Protein 5OJI (pdb70)

Sequence (520 aa):
MPSNCRRFEGKVAIVTAATKGIGLAIAERLLDEGASVVIGSRNQKNVDEAIEYLKNKGLTKVAGIAGHHIASTDDQKKLVDFTLQKFGKINILVNNHGINPAFGHILEEVSDQVWDKLFEVNVKAGFQMTKLVHPHIAKEGGGAIIFNASYSAYKSPPGIAAYGVTKTTLVGLTRALAMGLAKDNIRVNGIAPGVIKTKMSQVLWDGGEDAEKELTDIQEIALGRLGVPDDCAGTVAYLASDDSSYITGEEMIIIAGGVQARLMPSNCRRFEGKVAIVTAATKGIGLAIAERLLDDEGASVVIGSRNQKNVDEAIEYLKNKGLTKVAGIAGHHIASTDDQKKLVDFTLQKFGKINILVNNHGINNPAFGHILEVSDQVWDKLFEVNVKAGFQMTKLVHPHIAKEGGGAIIFNASYYSAYKSPPGIAAYGVTKTTLVGLTRALAMGLAKDNIRVNGIAPGVIKTKMSQVLWDGGEDAEKELTDIQEIALGRLGVPDDCAGTVAYLASDDSSYITGEMIIIAGGVQARL

GO terms:
  GO:0003824 catalytic activity (F, IDA)
  GO:0004090 carbonyl reductase (NADPH) activity (F, IDA)

Radius of gyration: 22.93 Å; Cα contacts (8 Å, |Δi|>4): 1180; chains: 2; bounding box: 50×60×68 Å

B-factor: mean 28.28, std 26.44, range [0.3, 202.11]

Organism: Caenorhabditis elegans (NCBI:txid6239)

Solvent-accessible surface area: 21473 Å² total; per-residue (Å²): 199,110,3,100,0,97,20,2,106,51,71,5,0,0,0,0,39,0,12,111,23,26,0,27,14,1,0,32,27,0,9,54,0,5,0,14,0,0,0,6,20,161,81,95,134,20,2,77,96,3,27,102,88,0,92,115,106,55,28,81,118,7,10,20,38,34,20,103,30,27,36,87,99,31,4,119,122,11,4,60,33,0,45,130,102,57,58,63,0,9,4,0,0,4,19,7,29,50,40,88,27,169,28,102,70,156,133,28,56,123,148,51,85,95,99,1,50,68,10,2,20,109,0,1,78,27,0,3,117,61,0,46,73,52,0,32,169,66,50,9,22,1,0,1,2,10,4,13,8,12,10,45,92,87,19,124,18,37,17,4,14,2,57,0,7,61,45,4,4,34,25,0,28,60,17,0,55,38,20,10,161,32,77,0,16,0,1,0,0,0,8,18,16,7,59,29,146,93,15,65,120,94,47,90,62,33,103,105,23,28,135,113,18,12,102,116,46,122,2,31,20,44,96,7,0,62,30,89,18,0,1,3,0,0,1,0,0,11,3,95,17,0,34,1,0,6,3,9,4,2,4,0,3,0,5,7,93,34,32,107,196,94,17,95,4,97,34,2,109,54,72,5,0,0,0,0,38,0,11,114,24,27,0,29,14,0,0,29,27,1,9,62,1,4,1,16,0,0,0,6,21,172,72,95,124,27,3,72,92,3,20,100,91,0,85,126,112,55,24,88,114,7,16,21,37,33,20,101,29,25,35,87,101,31,4,122,120,13,3,57,44,0,44,155,111,58,60,61,0,10,4,0,0,3,18,8,26,50,36,79,26,162,32,108,70,146,138,28,55,124,147,45,86,97,99,0,50,72,16,1,19,112,0,0,79,28,0,3,118,61,0,45,73,53,0,31,172,68,52,8,23,2,0,1,1,10,3,8,30,4,10,46,90,88,20,126,17,40,18,3,14,2,56,0,5,62,47,3,6,34,27,0,25,62,20,0,56,36,19,9,158,34,75,0,14,0,1,0,0,0,6,10,8,7,62,26,152,90,17,78,131,86,42,90,49,45,157,99,29,34,142,95,16,4,97,112,35,121,10,32,21,40,93,7,0,62,31,96,19,0,1,3,0,0,1,0,0,10,3,117,16,0,35,0,1,2,2,7,5,1,12,0,3,0,5,15,92,38,31,110

Foldseek 3Di:
DDDPAQQAAPAEEEQEPQLWFQNVLQQLVNLSNHYQYEYEEADVVSQVNSQVVSVVVVSNSYHYDYDQLLDLVVLLVSLVVSCVSRNFHAEYEAEDFDQPFFAAPVPQDPVNLVVRLSGLPVSLVSNCVVRLVRNLVVQEFEYEYEAAPLCQVQDHGRNSNNVSSVVVLVVQQVCQVVSVVSLYAGEYEHEYAEPTPRNCVQQPDPCVSQQVVQPVLDQPQRGHHYSNLCNVVVVCRGGCVQSVDHSYYHYRYNDRDRDD/DDPQAQQAALAEEEQEPQLFFQNVLQQLLNLSNHYQYEYEEADVVSQVVSQVVSVVVVSNSYYYDHDHLLDLVVLLVSLVVSCVSRNFHAEYEAEDAAQPFFAAPVPQDPVNLVVRLSGLPVSLVSNCVNRLVRNLVVQEFEYEYEAAPLLQVQDHGRNSNSVSSVVVLVVQQVCQVVCVVSLYAGEYEHEYAEDTPRNCVQQPDDPVSQQVSCVVLVQVQRGGHYSNLCNVVVVCRGGCVQSVDHSYYHYRYNDRDRDD

Secondary structure (DSSP, 8-state):
------TTTT-EEEETT-SSHHHHHHHHHHHHTT-EEEEEES-HHHHHHHHHHHHHTT--SEEEEE--TT-HHHHHHHHHHHHHHHS---EEEE--------S-GGG--HHHHHHHHIIIIIHHHHHHHHHHHHHHHTT-EEEEEE--GGGTSPPSS-HHHHHHHHHHHHHHHHHHHHHGGGTEEEEEEEE-SB-STTTHHHH-SSTTTSSTTTTTTT-TTSS-B-THHHHHHHHHHHSGGGTT--S-EEEESSS--S--/--------TT-EEEESS-SSHHHHHHHHHHHHTT-EEEEEES-HHHHHHHHHHHHHTT--SEEEEE--TT-HHHHHHHHHHHHHHHS---EEEE--------S-GGG--HHHHHHHHIIIIIHHHHHHHHHHHHHHHTT-EEEEEE--GGGTSPPSS-HHHHHHHHHHHHHHHHHHHHHGGGTEEEEEEEE-SB-SGGGHHHH-S-TTHHHHHHHHTT-TTSS-B-THHHHHHHHHHHSGGGTT--S-EEEESTT-----

Nearest PDB structures (foldseek):
  5ojg-assembly1_A  TM=1.002E+00  e=2.744E-52  Caenorhabditis elegans
  2zat-assembly1_A  TM=9.785E-01  e=3.176E-33  Sus scrofa
  2ae2-assembly1_A  TM=9.119E-01  e=7.985E-25  Datura stramonium
  2ztv-assembly1_D  TM=9.200E-01  e=1.262E-21  Pseudomonas fragi
  1w8d-assembly1_D  TM=9.286E-01  e=5.491E-20  Homo sapiens

Structure (mmCIF, N/CA/C/O backbone):
data_5OJI
#
_entry.id   5OJI
#
_cell.length_a   94.750
_cell.length_b   94.750
_cell.length_c   132.560
_cell.angle_alpha   90.00
_cell.angle_beta   90.00
_cell.angle_gamma   90.00
#
_symmetry.space_group_name_H-M   'P 42 21 2'
#
loop_
_entity.id
_entity.type
_entity.pdbx_description
1 polymer 'Dehydrogenase/reductase SDR family member 4'
2 non-polymer 'NADP NICOTINAMIDE-ADENINE-DINUCLEOTIDE PHOSPHATE'
3 non-polymer ISATIN
4 water water
#
loop_
_atom_site.group_PDB
_atom_site.id
_atom_site.type_symbol
_atom_site.label_atom_id
_atom_site.label_alt_id
_atom_site.label_comp_id
_atom_site.label_asym_id
_atom_site.label_entity_id
_atom_site.label_seq_id
_atom_site.pdbx_PDB_ins_code
_atom_site.Cartn_x
_atom_site.Cartn_y
_atom_site.Cartn_z
_atom_site.occupancy
_atom_site.B_iso_or_equiv
_atom_site.auth_seq_id
_atom_site.auth_comp_id
_atom_site.auth_asym_id
_atom_site.auth_atom_id
_atom_site.pdbx_PDB_model_num
ATOM 1 N N . MET A 1 1 ? -18.086 -15.141 -55.221 1.00 55.82 1 MET A N 1
ATOM 2 C CA . MET A 1 1 ? -18.466 -14.561 -53.905 1.00 51.19 1 MET A CA 1
ATOM 3 C C . MET A 1 1 ? -17.683 -13.260 -53.695 1.00 41.70 1 MET A C 1
ATOM 4 O O . MET A 1 1 ? -18.293 -12.195 -53.650 1.00 43.85 1 MET A O 1
ATOM 20 N N . PRO A 1 2 ? -16.351 -13.308 -53.618 1.00 38.85 2 PRO A N 1
ATOM 21 C CA . PRO A 1 2 ? -15.607 -12.056 -53.429 1.00 29.69 2 PRO A CA 1
ATOM 22 C C . PRO A 1 2 ? -15.838 -11.108 -54.597 1.00 34.88 2 PRO A C 1
ATOM 23 O O . PRO A 1 2 ? -15.873 -11.517 -55.760 1.00 36.60 2 PRO A O 1
ATOM 34 N N . SER A 1 3 ? -16.016 -9.829 -54.270 1.00 25.21 3 SER A N 1
ATOM 35 C CA . SER A 1 3 ? -16.299 -8.803 -55.259 1.00 26.30 3 SER A CA 1
ATOM 36 C C . SER A 1 3 ? -15.130 -7.859 -55.479 1.00 27.16 3 SER A C 1
ATOM 37 O O . SER A 1 3 ? -15.172 -7.052 -56.417 1.00 19.23 3 SER A O 1
ATOM 45 N N . ASN A 1 4 ? -14.106 -7.924 -54.626 1.00 22.22 4 ASN A N 1
ATOM 46 C CA . ASN A 1 4 ? -13.038 -6.930 -54.569 1.00 25.86 4 ASN A CA 1
ATOM 47 C C . ASN A 1 4 ? -13.579 -5.532 -54.303 1.00 20.82 4 ASN A C 1
ATOM 48 O O . ASN A 1 4 ? -12.813 -4.560 -54.294 1.00 19.03 4 ASN A O 1
ATOM 59 N N . CYS A 1 5 ? -14.886 -5.415 -54.056 1.00 21.84 5 CYS A N 1
ATOM 60 C CA . CYS A 1 5 ? -15.436 -4.133 -53.654 1.00 25.31 5 CYS A CA 1
ATOM 61 C C . CYS A 1 5 ? -14.818 -3.742 -52.320 1.00 15.49 5 CYS A C 1
ATOM 62 O O . CYS A 1 5 ? -14.707 -4.570 -51.412 1.00 25.46 5 CYS A O 1
ATOM 69 N N . ARG A 1 6 ? -14.382 -2.493 -52.216 1.00 18.09 6 ARG A N 1
ATOM 70 C CA . ARG A 1 6 ? -13.852 -1.953 -50.968 1.00 20.11 6 ARG A CA 1
ATOM 71 C C . ARG A 1 6 ? -14.503 -0.606 -50.735 1.00 15.77 6 ARG A C 1
ATOM 72 O O . ARG A 1 6 ? -13.844 0.431 -50.668 1.00 24.02 6 ARG A O 1
ATOM 93 N N . ARG A 1 7 ? -15.826 -0.623 -50.635 1.00 14.20 7 ARG A N 1
ATOM 94 C CA . ARG A 1 7 ? -16.565 0.620 -50.597 1.00 14.61 7 ARG A CA 1
ATOM 95 C C . ARG A 1 7 ? -16.709 1.178 -49.191 1.00 13.00 7 ARG A C 1
ATOM 96 O O . ARG A 1 7 ? -17.315 2.241 -49.027 1.00 20.07 7 ARG A O 1
ATOM 117 N N . PHE A 1 8 ? -16.175 0.499 -48.177 1.00 16.19 8 PHE A N 1
ATOM 118 C CA . PHE A 1 8 ? -16.466 0.872 -46.797 1.00 19.76 8 PHE A CA 1
ATOM 119 C C . PHE A 1 8 ? -15.214 1.104 -45.965 1.00 23.30 8 PHE A C 1
ATOM 120 O O . PHE A 1 8 ? -15.298 1.129 -44.732 1.00 18.41 8 PHE A O 1
ATOM 137 N N . GLU A 1 9 ? -14.065 1.299 -46.604 1.00 22.68 9 GLU A N 1
ATOM 138 C CA . GLU A 1 9 ? -12.870 1.642 -45.853 1.00 23.89 9 GLU A CA 1
ATOM 139 C C . GLU A 1 9 ? -13.101 2.938 -45.099 1.00 16.62 9 GLU A C 1
ATOM 140 O O . GLU A 1 9 ? -13.593 3.924 -45.658 1.00 22.32 9 GLU A O 1
ATOM 152 N N . GLY A 1 10 ? -12.769 2.927 -43.809 1.00 19.51 10 GLY A N 1
ATOM 153 C CA . GLY A 1 10 ? -12.978 4.097 -42.986 1.00 20.19 10 GLY A CA 1
ATOM 154 C C . GLY A 1 10 ? -14.405 4.318 -42.539 1.00 23.96 10 GLY A C 1
ATOM 155 O O . GLY A 1 10 ? -14.714 5.402 -42.028 1.00 25.84 10 GLY A O 1
ATOM 159 N N . LYS A 1 11 ? -15.286 3.339 -42.708 1.00 15.26 11 LYS A N 1
ATOM 160 C CA . LYS A 1 11 ? -16.670 3.467 -42.268 1.00 16.63 11 LYS A CA 1
ATOM 161 C C . LYS A 1 11 ? -16.933 2.542 -41.088 1.00 17.11 11 LYS A C 1
ATOM 162 O O . LYS A 1 11 ? -16.306 1.487 -40.951 1.00 17.84 11 LYS A O 1
ATOM 181 N N . VAL A 1 12 ? -17.889 2.945 -40.251 1.00 18.14 12 VAL A N 1
ATOM 182 C CA . VAL A 1 12 ? -18.302 2.177 -39.084 1.00 14.98 12 VAL A CA 1
ATOM 183 C C . VAL A 1 12 ? -19.785 1.867 -39.214 1.00 10.87 12 VAL A C 1
ATOM 184 O O . VAL A 1 12 ? -20.599 2.771 -39.426 1.00 16.76 12 VAL A O 1
ATOM 197 N N . ALA A 1 13 ? -20.135 0.600 -39.055 1.00 16.21 13 ALA A N 1
ATOM 198 C CA . ALA A 1 13 ? -21.521 0.171 -39.155 1.00 17.47 13 ALA A CA 1
ATOM 199 C C . ALA A 1 13 ? -21.942 -0.566 -37.894 1.00 12.84 13 ALA A C 1
ATOM 200 O O . ALA A 1 13 ? -21.186 -1.376 -37.351 1.00 15.31 13 ALA A O 1
ATOM 207 N N . ILE A 1 14 ? -23.163 -0.297 -37.447 1.00 13.31 14 ILE A N 1
ATOM 208 C CA . ILE A 1 14 ? -23.852 -1.140 -36.476 1.00 16.13 14 ILE A CA 1
ATOM 209 C C . ILE A 1 14 ? -24.815 -2.030 -37.240 1.00 13.82 14 ILE A C 1
ATOM 210 O O . ILE A 1 14 ? -25.608 -1.537 -38.051 1.00 11.69 14 ILE A O 1
ATOM 226 N N . VAL A 1 15 ? -24.767 -3.334 -36.972 1.00 9.86 15 VAL A N 1
ATOM 227 C CA . VAL A 1 15 ? -25.741 -4.277 -37.500 1.00 17.37 15 VAL A CA 1
ATOM 228 C C . VAL A 1 15 ? -26.398 -4.927 -36.298 1.00 13.74 15 VAL A C 1
ATOM 229 O O . VAL A 1 15 ? -25.742 -5.639 -35.526 1.00 12.00 15 VAL A O 1
ATOM 242 N N . THR A 1 16 ? -27.685 -4.674 -36.123 1.00 15.63 16 THR A N 1
ATOM 243 C CA . THR A 1 16 ? -28.392 -5.247 -34.995 1.00 14.47 16 THR A CA 1
ATOM 244 C C . THR A 1 16 ? -28.731 -6.700 -35.286 1.00 18.30 16 THR A C 1
ATOM 245 O O . THR A 1 16 ? -28.844 -7.114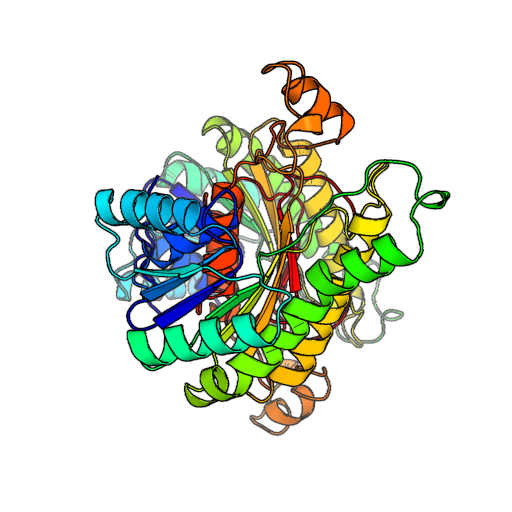 -36.443 1.00 16.96 16 THR A O 1
ATOM 256 N N . ALA A 1 17 ? -28.862 -7.478 -34.214 1.00 17.43 17 ALA A N 1
ATOM 257 C CA . ALA A 1 17 ? -29.310 -8.863 -34.287 1.00 20.32 17 ALA A CA 1
ATOM 258 C C . ALA A 1 17 ? -28.550 -9.647 -35.354 1.00 21.22 17 ALA A C 1
ATOM 259 O O . ALA A 1 17 ? -29.137 -10.324 -36.201 1.00 21.49 17 ALA A O 1
ATOM 266 N N . ALA A 1 18 ? -27.219 -9.600 -35.275 1.00 18.58 18 ALA A N 1
ATOM 267 C CA . ALA A 1 18 ? -26.359 -9.971 -36.392 1.00 21.95 18 ALA A CA 1
ATOM 268 C C . ALA A 1 18 ? -25.332 -11.025 -36.002 1.00 22.27 18 ALA A C 1
ATOM 269 O O . ALA A 1 18 ? -24.191 -11.003 -36.471 1.00 23.17 18 ALA A O 1
ATOM 276 N N . THR A 1 19 ? -25.706 -11.967 -35.140 1.00 24.16 19 THR A N 1
ATOM 277 C CA . THR A 1 19 ? -24.828 -13.082 -34.812 1.00 27.98 19 THR A CA 1
ATOM 278 C C . THR A 1 19 ? -25.185 -14.349 -35.572 1.00 27.37 19 THR A C 1
ATOM 279 O O . THR A 1 19 ? -24.447 -15.336 -35.486 1.00 26.79 19 THR A O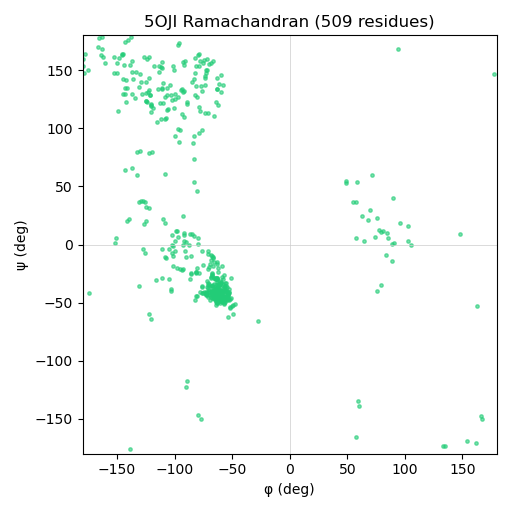 1
ATOM 290 N N . LYS A 1 20 ? -26.284 -14.327 -36.322 1.00 20.28 20 LYS A N 1
ATOM 291 C CA . LYS A 1 20 ? -26.731 -15.434 -37.147 1.00 21.87 20 LYS A CA 1
ATOM 292 C C . LYS A 1 20 ? -27.382 -14.875 -38.405 1.00 26.30 20 LYS A C 1
ATOM 293 O O . LYS A 1 20 ? -27.753 -13.701 -38.469 1.00 19.41 20 LYS A O 1
ATOM 312 N N . GLY A 1 21 ? -27.515 -15.738 -39.405 1.00 23.05 21 GLY A N 1
ATOM 313 C CA . GLY A 1 21 ? -28.423 -15.488 -40.511 1.00 26.18 21 GLY A CA 1
ATOM 314 C C . GLY A 1 21 ? -28.109 -14.227 -41.289 1.00 17.87 21 GLY A C 1
ATOM 315 O O . GLY A 1 21 ? -26.951 -13.907 -41.584 1.00 22.35 21 GLY A O 1
ATOM 319 N N . ILE A 1 22 ? -29.178 -13.507 -41.647 1.00 18.97 22 ILE A N 1
ATOM 320 C CA . ILE A 1 22 ? -29.055 -12.346 -42.524 1.00 14.95 22 ILE A CA 1
ATOM 321 C C . ILE A 1 22 ? -28.114 -11.312 -41.913 1.00 15.77 22 ILE A C 1
ATOM 322 O O . ILE A 1 22 ? -27.216 -10.794 -42.586 1.00 13.94 22 ILE A O 1
ATOM 338 N N . GLY A 1 23 ? -28.297 -11.000 -40.625 1.00 17.62 23 GLY A N 1
ATOM 339 C CA . GLY A 1 23 ? -27.479 -9.964 -40.008 1.00 13.97 23 GLY A CA 1
ATOM 340 C C . GLY A 1 23 ? -26.000 -10.298 -40.027 1.00 11.60 23 GLY A C 1
ATOM 341 O O . GLY A 1 23 ? -25.158 -9.438 -40.309 1.00 15.55 23 GLY A O 1
ATO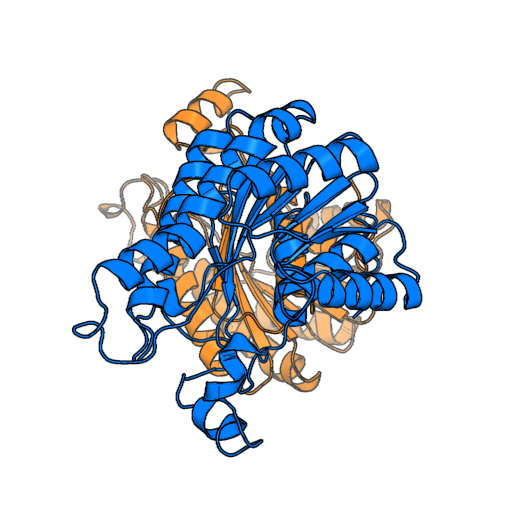M 345 N N . LEU A 1 24 ? -25.663 -11.558 -39.749 1.00 17.58 24 LEU A N 1
ATOM 346 C CA . LEU A 1 24 ? -24.264 -11.973 -39.779 1.00 13.70 24 LEU A CA 1
ATOM 347 C C . LEU A 1 24 ? -23.694 -11.909 -41.194 1.00 18.25 24 LEU A C 1
ATOM 348 O O . LEU A 1 24 ? -22.549 -11.487 -41.391 1.00 15.97 24 LEU A O 1
ATOM 364 N N . ALA A 1 25 ? -24.473 -12.319 -42.195 1.00 17.02 25 ALA A N 1
ATOM 365 C CA . ALA A 1 25 ? -24.012 -12.198 -43.576 1.00 17.84 25 ALA A CA 1
ATOM 366 C C . ALA A 1 25 ? -23.791 -10.738 -43.954 1.00 16.02 25 ALA A C 1
ATOM 367 O O . ALA A 1 25 ? -22.851 -10.411 -44.689 1.00 18.00 25 ALA A O 1
ATOM 374 N N . ILE A 1 26 ? -24.657 -9.843 -43.476 1.00 16.07 26 ILE A N 1
ATOM 375 C CA . ILE A 1 26 ? -24.468 -8.422 -43.760 1.00 10.58 26 ILE A CA 1
ATOM 376 C C . ILE A 1 26 ? -23.171 -7.928 -43.138 1.00 15.54 26 ILE A C 1
ATOM 377 O O . ILE A 1 26 ? -22.374 -7.240 -43.784 1.00 14.17 26 ILE A O 1
ATOM 393 N N . ALA A 1 27 ? -22.958 -8.243 -41.858 1.00 16.38 27 ALA A N 1
ATOM 394 C CA . ALA A 1 27 ? -21.752 -7.790 -41.178 1.00 16.89 27 ALA A CA 1
ATOM 395 C C . ALA A 1 27 ? -20.512 -8.299 -41.897 1.00 13.06 27 ALA A C 1
ATOM 396 O O . ALA A 1 27 ? -19.561 -7.549 -42.138 1.00 15.13 27 ALA A O 1
ATOM 403 N N . GLU A 1 28 ? -20.510 -9.584 -42.242 1.00 15.23 28 GLU A N 1
ATOM 404 C CA . GLU A 1 28 ? -19.371 -10.165 -42.941 1.00 18.32 28 GLU A CA 1
ATOM 405 C C . GLU A 1 28 ? -19.058 -9.408 -44.228 1.00 18.98 28 GLU A C 1
ATOM 406 O O . GLU A 1 28 ? -17.892 -9.093 -44.501 1.00 20.31 28 GLU A O 1
ATOM 418 N N . ARG A 1 29 ? -20.082 -9.082 -45.021 1.00 16.22 29 ARG A N 1
ATOM 419 C CA . ARG A 1 29 ? -19.832 -8.389 -46.284 1.00 13.99 29 ARG A CA 1
ATOM 420 C C . ARG A 1 29 ? -19.276 -6.994 -46.048 1.00 15.11 29 ARG A C 1
ATOM 421 O O . ARG A 1 29 ? -18.347 -6.559 -46.741 1.00 16.22 29 ARG A O 1
ATOM 442 N N . LEU A 1 30 ? -19.829 -6.267 -45.076 1.00 14.53 30 LEU A N 1
ATOM 443 C CA . LEU A 1 30 ? -19.283 -4.951 -44.769 1.00 12.29 30 LEU A CA 1
ATOM 444 C C . LEU A 1 30 ? -17.829 -5.058 -44.324 1.00 11.45 30 LEU A C 1
ATOM 445 O O . LEU A 1 30 ? -16.989 -4.238 -44.715 1.00 14.62 30 LEU A O 1
ATOM 461 N N . LEU A 1 31 ? -17.509 -6.066 -43.516 1.00 14.46 31 LEU A N 1
ATOM 462 C CA . LEU A 1 31 ? -16.125 -6.244 -43.080 1.00 20.34 31 LEU A CA 1
ATOM 463 C C . LEU A 1 31 ? -15.231 -6.579 -44.268 1.00 18.36 31 LEU A C 1
ATOM 464 O O . LEU A 1 31 ? -14.114 -6.058 -44.389 1.00 19.47 31 LEU A O 1
ATOM 480 N N . ASP A 1 32 ? -15.724 -7.426 -45.169 1.00 21.92 32 ASP A N 1
ATOM 481 C CA . ASP A 1 32 ? -14.981 -7.740 -46.383 1.00 20.19 32 ASP A CA 1
ATOM 482 C C . ASP A 1 32 ? -14.643 -6.493 -47.183 1.00 21.54 32 ASP A C 1
ATOM 483 O O . ASP A 1 32 ? -13.600 -6.449 -47.842 1.00 22.64 32 ASP A O 1
ATOM 492 N N . GLU A 1 33 ? -15.512 -5.484 -47.161 1.00 15.93 33 GLU A N 1
ATOM 493 C CA . GLU A 1 33 ? -15.310 -4.264 -47.923 1.00 18.04 33 GLU A CA 1
ATOM 494 C C . GLU A 1 33 ? -14.592 -3.184 -47.132 1.00 16.44 33 GLU A C 1
ATOM 495 O O . GLU A 1 33 ? -14.517 -2.040 -47.596 1.00 18.45 33 GLU A O 1
ATOM 507 N N . GLY A 1 34 ? -14.055 -3.520 -45.961 1.00 22.27 34 GLY A N 1
ATOM 508 C CA . GLY A 1 34 ? -13.192 -2.623 -45.229 1.00 20.70 34 GLY A CA 1
ATOM 509 C C . GLY A 1 34 ? -13.831 -1.925 -44.052 1.00 20.69 34 GLY A C 1
ATOM 510 O O . GLY A 1 34 ? -13.166 -1.098 -43.418 1.00 22.07 34 GLY A O 1
ATOM 514 N N . ALA A 1 35 ? -15.091 -2.219 -43.742 1.00 18.78 35 ALA A N 1
ATOM 515 C CA . ALA A 1 35 ? -15.767 -1.524 -42.657 1.00 18.35 35 ALA A CA 1
ATOM 516 C C . ALA A 1 35 ? -15.285 -2.026 -41.303 1.00 20.49 35 ALA A C 1
ATOM 517 O O . ALA A 1 35 ? -14.787 -3.146 -41.164 1.00 19.17 35 ALA A O 1
ATOM 524 N N . SER A 1 36 ? -15.447 -1.172 -40.295 1.00 19.46 36 SER A N 1
ATOM 525 C CA . SER A 1 36 ? -15.485 -1.612 -38.907 1.00 22.05 36 SER A CA 1
ATOM 526 C C . SER A 1 36 ? -16.945 -1.824 -38.526 1.00 12.95 36 SER A C 1
ATOM 527 O O . SER A 1 36 ? -17.792 -0.986 -38.844 1.00 19.20 36 SER A O 1
ATOM 535 N N . VAL A 1 37 ? -17.240 -2.945 -37.867 1.00 19.22 37 VAL A N 1
ATOM 536 C CA . VAL A 1 37 ? -18.613 -3.339 -37.593 1.00 19.07 37 VAL A CA 1
ATOM 537 C C . VAL A 1 37 ? -18.770 -3.702 -36.125 1.00 18.05 37 VAL A C 1
ATOM 538 O O . VAL A 1 37 ? -17.947 -4.426 -35.559 1.00 18.07 37 VAL A O 1
ATOM 551 N N . VAL A 1 38 ? -19.848 -3.216 -35.521 1.00 19.06 38 VAL A N 1
ATOM 552 C CA . VAL A 1 38 ? -20.332 -3.701 -34.238 1.00 14.91 38 VAL A CA 1
ATOM 553 C C . VAL A 1 38 ? -21.579 -4.516 -34.508 1.00 13.74 38 VAL A C 1
ATOM 554 O O . VAL A 1 38 ? -22.492 -4.040 -35.196 1.00 14.14 38 VAL A O 1
ATOM 567 N N . ILE A 1 39 ? -21.614 -5.735 -33.970 1.00 13.95 39 ILE A N 1
ATOM 568 C CA . ILE A 1 39 ? -22.788 -6.592 -34.022 1.00 14.20 39 ILE A CA 1
ATOM 569 C C . ILE A 1 39 ? -23.363 -6.741 -32.620 1.00 20.99 39 ILE A C 1
ATOM 570 O O . ILE A 1 39 ? -22.653 -6.644 -31.611 1.00 15.51 39 ILE A O 1
ATOM 586 N N . GLY A 1 40 ? -24.662 -6.992 -32.559 1.00 23.03 40 GLY A N 1
ATOM 587 C CA . GLY A 1 40 ? -25.322 -7.239 -31.290 1.00 18.97 40 GLY A CA 1
ATOM 588 C C . GLY A 1 40 ? -26.322 -8.364 -31.417 1.00 18.82 40 GLY A C 1
ATOM 589 O O . GLY A 1 40 ? -26.812 -8.668 -32.504 1.00 16.44 40 GLY A O 1
ATOM 593 N N . SER A 1 41 ? -26.585 -9.012 -30.287 1.00 16.56 41 SER A N 1
ATOM 594 C CA . SER A 1 41 ? -27.743 -9.882 -30.121 1.00 17.07 41 SER A CA 1
ATOM 595 C C . SER A 1 41 ? -27.903 -10.141 -28.624 1.00 15.21 41 SER A C 1
ATOM 596 O O . SER A 1 41 ? -27.098 -9.671 -27.812 1.00 16.64 41 SER A O 1
ATOM 604 N N . ARG A 1 42 ? -28.953 -10.889 -28.264 1.00 19.40 42 ARG A N 1
ATOM 605 C CA . ARG A 1 42 ? -29.312 -11.045 -26.854 1.00 24.64 42 ARG A CA 1
ATOM 606 C C . ARG A 1 42 ? -28.263 -11.840 -26.093 1.00 27.13 42 ARG A C 1
ATOM 607 O O . ARG A 1 42 ? -27.908 -11.484 -24.965 1.00 28.12 42 ARG A O 1
ATOM 628 N N . ASN A 1 43 ? -27.753 -12.913 -26.693 1.00 29.16 43 ASN A N 1
ATOM 629 C CA . ASN A 1 43 ? -26.976 -13.917 -25.975 1.00 26.93 43 ASN A CA 1
ATOM 630 C C . ASN A 1 43 ? -25.485 -13.758 -26.236 1.00 26.28 43 ASN A C 1
ATOM 631 O O . ASN A 1 43 ? -25.039 -13.788 -27.387 1.00 21.41 43 ASN A O 1
ATOM 642 N N . GLN A 1 44 ? -24.719 -13.619 -25.151 1.00 25.01 44 GLN A N 1
ATOM 643 C CA . GLN A 1 44 ? -23.277 -13.440 -25.267 1.00 27.13 44 GLN A CA 1
ATOM 644 C C . GLN A 1 44 ? -22.635 -14.618 -25.986 1.00 19.77 44 GLN A C 1
ATOM 645 O O . GLN A 1 44 ? -21.639 -14.447 -26.696 1.00 19.15 44 GLN A O 1
ATOM 659 N N . LYS A 1 45 ? -23.188 -15.822 -25.813 1.00 21.48 45 LYS A N 1
ATOM 660 C CA . LYS A 1 45 ? -22.623 -16.985 -26.488 1.00 28.35 45 LYS A CA 1
ATOM 661 C C . LYS A 1 45 ? -22.696 -16.818 -27.997 1.00 30.16 45 LYS A C 1
ATOM 662 O O . LYS A 1 45 ? -21.756 -17.170 -28.718 1.00 26.83 45 LYS A O 1
ATOM 681 N N . ASN A 1 46 ? -23.811 -16.281 -28.491 1.00 24.66 46 ASN A N 1
ATOM 682 C CA . ASN A 1 46 ? -23.941 -16.035 -29.920 1.00 23.67 46 ASN A CA 1
ATOM 683 C C . ASN A 1 46 ? -23.006 -14.928 -30.371 1.00 19.59 46 ASN A C 1
ATOM 684 O O . ASN A 1 46 ? -22.390 -15.025 -31.440 1.00 22.33 46 ASN A O 1
ATOM 695 N N . VAL A 1 47 ? -22.862 -13.877 -29.564 1.00 18.86 47 VAL A N 1
ATOM 696 C CA . VAL A 1 47 ? -21.890 -12.839 -29.887 1.00 15.36 47 VAL A CA 1
ATOM 697 C C . VAL A 1 47 ? -20.498 -13.447 -30.007 1.00 20.99 47 VAL A C 1
ATOM 698 O O . VAL A 1 47 ? -19.763 -13.176 -30.964 1.00 25.43 47 VAL A O 1
ATOM 711 N N . ASP A 1 48 ? -20.120 -14.290 -29.041 1.00 22.92 48 ASP A N 1
ATOM 712 C CA . ASP A 1 48 ? -18.785 -14.882 -29.049 1.00 24.42 48 ASP A CA 1
ATOM 713 C C . ASP A 1 48 ? -18.567 -15.740 -30.290 1.00 27.18 48 ASP A C 1
ATOM 714 O O . ASP A 1 48 ? -17.532 -15.639 -30.961 1.00 25.28 48 ASP A O 1
ATOM 723 N N . GLU A 1 49 ? -19.522 -16.620 -30.594 1.00 25.92 49 GLU A N 1
ATOM 724 C CA . GLU A 1 49 ? -19.371 -17.502 -31.744 1.00 24.45 49 GLU A CA 1
ATOM 725 C C . GLU A 1 49 ? -19.291 -16.708 -33.043 1.00 28.23 49 GLU A C 1
ATOM 726 O O . GLU A 1 49 ? -18.496 -17.032 -33.932 1.00 26.89 49 GLU A O 1
ATOM 738 N N . ALA A 1 50 ? -20.081 -15.642 -33.159 1.00 23.75 50 ALA A N 1
ATOM 739 C CA . ALA A 1 50 ? -20.046 -14.832 -34.372 1.00 24.85 50 ALA A CA 1
ATOM 740 C C . ALA A 1 50 ? -18.715 -14.108 -34.516 1.00 23.47 50 ALA A C 1
ATOM 741 O O . ALA A 1 50 ? -18.139 -14.065 -35.611 1.00 24.60 50 ALA A O 1
ATOM 748 N N . ILE A 1 51 ? -18.217 -13.520 -33.426 1.00 21.18 51 ILE A N 1
ATOM 749 C CA . ILE A 1 51 ? -16.940 -12.814 -33.482 1.00 19.03 51 ILE A CA 1
ATOM 750 C C . ILE A 1 51 ? -15.828 -13.776 -33.867 1.00 27.08 51 ILE A C 1
ATOM 751 O O . ILE A 1 51 ? -14.929 -13.435 -34.646 1.00 30.25 51 ILE A O 1
ATOM 767 N N . GLU A 1 52 ? -15.865 -14.989 -33.316 1.00 23.72 52 GLU A N 1
ATOM 768 C CA . GLU A 1 52 ? -14.852 -15.990 -33.633 1.00 36.44 52 GLU A CA 1
ATOM 769 C C . GLU A 1 52 ? -14.923 -16.375 -35.105 1.00 36.00 52 GLU A C 1
ATOM 770 O O . GLU A 1 52 ? -13.909 -16.383 -35.811 1.00 38.27 52 GLU A O 1
ATOM 782 N N . TYR A 1 53 ? -16.127 -16.696 -35.582 1.00 35.60 53 TYR A N 1
ATOM 783 C CA . TYR A 1 53 ? -16.319 -17.040 -36.986 1.00 37.20 53 TYR A CA 1
ATOM 784 C C . TYR A 1 53 ? -15.735 -15.968 -37.901 1.00 34.39 53 TYR A C 1
ATOM 785 O O . TYR A 1 53 ? -15.001 -16.272 -38.847 1.00 38.98 53 TYR A O 1
ATOM 803 N N . LEU A 1 54 ? -16.031 -14.698 -37.616 1.00 33.86 54 LEU A N 1
ATOM 804 C CA . LEU A 1 54 ? -15.533 -13.616 -38.457 1.00 26.25 54 LEU A CA 1
ATOM 805 C C . LEU A 1 54 ? -14.021 -13.486 -38.364 1.00 36.39 54 LEU A C 1
ATOM 806 O O . LEU A 1 54 ? -13.342 -13.307 -39.383 1.00 31.66 54 LEU A O 1
ATOM 822 N N . LYS A 1 55 ? -13.474 -13.547 -37.152 1.00 35.01 55 LYS A N 1
ATOM 823 C CA . LYS A 1 55 ? -12.036 -13.396 -36.999 1.00 41.65 55 LYS A CA 1
ATOM 824 C C . LYS A 1 55 ? -11.274 -14.570 -37.599 1.00 37.67 55 LYS A C 1
ATOM 825 O O . LYS A 1 55 ? -10.131 -14.391 -38.027 1.00 43.13 55 LYS A O 1
ATOM 844 N N . ASN A 1 56 ? -11.895 -15.749 -37.692 1.00 41.34 56 ASN A N 1
ATOM 845 C CA . ASN A 1 56 ? -11.239 -16.872 -38.354 1.00 42.08 56 ASN A CA 1
ATOM 846 C C . ASN A 1 56 ? -11.095 -16.642 -39.854 1.00 50.61 56 ASN A C 1
ATOM 847 O O . ASN A 1 56 ? -10.173 -17.185 -40.473 1.00 53.60 56 ASN A O 1
ATOM 858 N N . LYS A 1 57 ? -11.985 -15.856 -40.455 1.00 44.34 57 LYS A N 1
ATOM 859 C CA . LYS A 1 57 ? -11.877 -15.502 -41.863 1.00 35.62 57 LYS A CA 1
ATOM 860 C C . LYS A 1 57 ? -10.969 -14.305 -42.104 1.00 34.21 57 LYS A C 1
ATOM 861 O O . LYS A 1 57 ? -10.924 -13.797 -43.230 1.00 39.69 57 LYS A O 1
ATOM 880 N N . GLY A 1 58 ? -10.256 -13.839 -41.085 1.00 33.33 58 GLY A N 1
ATOM 881 C CA . GLY A 1 58 ? -9.433 -12.654 -41.225 1.00 32.31 58 GLY A CA 1
ATOM 882 C C . GLY A 1 58 ? -10.183 -11.346 -41.116 1.00 35.68 58 GLY A C 1
ATOM 883 O O . GLY A 1 58 ? -9.618 -10.292 -41.429 1.00 31.43 58 GLY A O 1
ATOM 887 N N . LEU A 1 59 ? -11.434 -11.375 -40.675 1.00 35.22 59 LEU A N 1
ATOM 888 C CA . LEU A 1 59 ? -12.245 -10.169 -40.537 1.00 29.98 59 LEU A CA 1
ATOM 889 C C . LEU A 1 59 ? -12.207 -9.783 -39.062 1.00 27.14 59 LEU A C 1
ATOM 890 O O . LEU A 1 59 ? -13.008 -10.253 -38.254 1.00 37.36 59 LEU A O 1
ATOM 906 N N . THR A 1 60 ? -11.260 -8.906 -38.716 1.00 29.13 60 THR A N 1
ATOM 907 C CA . THR A 1 60 ? -10.946 -8.603 -37.326 1.00 31.55 60 THR A CA 1
ATOM 908 C C . THR A 1 60 ? -11.422 -7.232 -36.863 1.00 26.29 60 THR A C 1
ATOM 909 O O . THR A 1 60 ? -11.393 -6.968 -35.658 1.00 28.54 60 THR A O 1
ATOM 920 N N . LYS A 1 61 ? -11.851 -6.357 -37.769 1.00 23.46 61 LYS A N 1
ATOM 921 C CA . LYS A 1 61 ? -12.316 -5.033 -37.374 1.00 21.48 61 LYS A CA 1
ATOM 922 C C . LYS A 1 61 ? -13.772 -5.107 -36.935 1.00 22.48 61 LYS A C 1
ATOM 923 O O . LYS A 1 61 ? -14.627 -4.373 -37.441 1.00 20.95 61 LYS A O 1
ATOM 942 N N . VAL A 1 62 ? -14.054 -5.997 -35.995 1.00 17.42 62 VAL A N 1
ATOM 943 C CA . VAL A 1 62 ? -15.410 -6.273 -35.551 1.00 20.00 62 VAL A CA 1
ATOM 944 C C . VAL A 1 62 ? -15.411 -6.366 -34.030 1.00 26.93 62 VAL A C 1
ATOM 945 O O . VAL A 1 62 ? -14.462 -6.872 -33.422 1.00 21.08 62 VAL A O 1
ATOM 958 N N . ALA A 1 63 ? -16.476 -5.865 -33.417 1.00 19.57 63 ALA A N 1
ATOM 959 C CA . ALA A 1 63 ? -16.679 -5.999 -31.984 1.00 19.07 63 ALA A CA 1
ATOM 960 C C . ALA A 1 63 ? -18.138 -6.350 -31.761 1.00 22.62 63 ALA A C 1
ATOM 961 O O . ALA A 1 63 ? -18.990 -6.115 -32.624 1.00 17.93 63 ALA A O 1
ATOM 968 N N . GLY A 1 64 ? -18.416 -6.938 -30.611 1.00 19.44 64 GLY A N 1
ATOM 969 C CA . GLY A 1 64 ? -19.750 -7.424 -30.319 1.00 19.34 64 GLY A CA 1
ATOM 970 C C . GLY A 1 64 ? -20.155 -7.078 -28.901 1.00 24.90 64 GLY A C 1
ATOM 971 O O . GLY A 1 64 ? -19.325 -7.016 -27.991 1.00 21.31 64 GLY A O 1
ATOM 975 N N . ILE A 1 65 ? -21.452 -6.858 -28.718 1.00 19.01 65 ILE A N 1
ATOM 976 C CA . ILE A 1 65 ? -22.006 -6.540 -27.405 1.00 20.42 65 ILE A CA 1
ATOM 977 C C . ILE A 1 65 ? -23.385 -7.174 -27.298 1.00 27.11 65 ILE A C 1
ATOM 978 O O . ILE A 1 65 ? -24.222 -7.022 -28.197 1.00 23.91 65 ILE A O 1
ATOM 994 N N . ALA A 1 66 ? -23.611 -7.905 -26.206 1.00 16.20 66 ALA A N 1
ATOM 995 C CA . ALA A 1 66 ? -24.885 -8.570 -25.982 1.00 16.94 66 ALA A CA 1
ATOM 996 C C . ALA A 1 66 ? -25.887 -7.615 -25.340 1.00 20.32 66 ALA A C 1
ATOM 997 O O . ALA A 1 66 ? -25.540 -6.832 -24.450 1.00 21.41 66 ALA A O 1
ATOM 1004 N N . GLY A 1 67 ? -27.131 -7.690 -25.794 1.00 14.84 67 GLY A N 1
ATOM 1005 C CA . GLY A 1 67 ? -28.180 -6.806 -25.298 1.00 15.91 67 GLY A CA 1
ATOM 1006 C C . GLY A 1 67 ? -29.493 -7.125 -25.989 1.00 17.00 67 GLY A C 1
ATOM 1007 O O . GLY A 1 67 ? -29.519 -7.727 -27.066 1.00 18.80 67 GLY A O 1
ATOM 1011 N N . HIS A 1 68 ? -30.594 -6.710 -25.343 1.00 15.54 68 HIS A N 1
ATOM 1012 C CA A HIS A 1 68 ? -31.927 -6.820 -25.922 0.43 16.97 68 HIS A CA 1
ATOM 1013 C CA B HIS A 1 68 ? -31.921 -6.826 -25.940 0.57 16.66 68 HIS A CA 1
ATOM 1014 C C . HIS A 1 68 ? -32.211 -5.540 -26.702 1.00 20.34 68 HIS A C 1
ATOM 1015 O O . HIS A 1 68 ? -32.141 -4.447 -26.137 1.00 12.47 68 HIS A O 1
ATOM 1042 N N . ILE A 1 69 ? -32.524 -5.672 -27.996 1.00 15.95 69 ILE A N 1
ATOM 1043 C CA . ILE A 1 69 ? -32.603 -4.493 -28.855 1.00 10.73 69 ILE A CA 1
ATOM 1044 C C . ILE A 1 69 ? -33.797 -3.604 -28.530 1.00 10.49 69 ILE A C 1
ATOM 1045 O O . ILE A 1 69 ? -33.806 -2.430 -28.911 1.00 16.10 69 ILE A O 1
ATOM 1061 N N . ALA A 1 70 ? -34.808 -4.129 -27.847 1.00 10.10 70 ALA A N 1
ATOM 1062 C CA . ALA A 1 70 ? -35.942 -3.328 -27.407 1.00 13.90 70 ALA A CA 1
ATOM 1063 C C . ALA A 1 70 ? -35.766 -2.746 -26.008 1.00 13.26 70 ALA A C 1
ATOM 1064 O O . ALA A 1 70 ? -36.696 -2.110 -25.504 1.00 16.14 70 ALA A O 1
ATOM 1071 N N . SER A 1 71 ? -34.615 -2.952 -25.370 1.00 13.15 71 SER A N 1
ATOM 1072 C CA . SER A 1 71 ? -34.319 -2.344 -24.081 1.00 12.70 71 SER A CA 1
ATOM 1073 C C . SER A 1 71 ? -33.666 -0.993 -24.328 1.00 12.19 71 SER A C 1
ATOM 1074 O O . SER A 1 71 ? -32.633 -0.914 -25.003 1.00 13.23 71 SER A O 1
ATOM 1082 N N . THR A 1 72 ? -34.267 0.072 -23.798 1.00 11.71 72 THR A N 1
ATOM 1083 C CA . THR A 1 72 ? -33.668 1.381 -23.985 1.00 15.60 72 THR A CA 1
ATOM 1084 C C . THR A 1 72 ? -32.296 1.444 -23.333 1.00 15.97 72 THR A C 1
ATOM 1085 O O . THR A 1 72 ? -31.401 2.119 -23.854 1.00 14.42 72 THR A O 1
ATOM 1096 N N . ASP A 1 73 ? -32.101 0.746 -22.202 1.00 12.24 73 ASP A N 1
ATOM 1097 C CA . ASP A 1 73 ? -30.769 0.683 -21.601 1.00 10.11 73 ASP A CA 1
ATOM 1098 C C . ASP A 1 73 ? -29.787 0.062 -22.580 1.00 15.56 73 ASP A C 1
ATOM 1099 O O . ASP A 1 73 ? -28.698 0.596 -22.813 1.00 12.85 73 ASP A O 1
ATOM 1108 N N . ASP A 1 74 ? -30.169 -1.076 -23.171 1.00 9.88 74 ASP A N 1
ATOM 1109 C CA . ASP A 1 74 ? -29.252 -1.813 -24.038 1.00 12.38 74 ASP A CA 1
ATOM 1110 C C . ASP A 1 74 ? -29.029 -1.091 -25.365 1.00 14.02 74 ASP A C 1
ATOM 1111 O O . ASP A 1 74 ? -27.955 -1.210 -25.958 1.00 15.15 74 ASP A O 1
ATOM 1120 N N . GLN A 1 75 ? -30.031 -0.356 -25.856 1.00 14.21 75 GLN A N 1
ATOM 1121 C CA . GLN A 1 75 ? -29.837 0.449 -27.059 1.00 15.73 75 GLN A CA 1
ATOM 1122 C C . GLN A 1 75 ? -28.748 1.488 -26.842 1.00 23.11 75 GLN A C 1
ATOM 1123 O O . GLN A 1 75 ? -27.867 1.677 -27.692 1.00 14.75 75 GLN A O 1
ATOM 1137 N N . LYS A 1 76 ? -28.800 2.185 -25.706 1.00 18.32 76 LYS A N 1
ATOM 1138 C CA . LYS A 1 76 ? -27.768 3.168 -25.414 1.00 13.45 76 LYS A CA 1
ATOM 1139 C C . LYS A 1 76 ? -26.410 2.505 -25.265 1.00 15.05 76 LYS A C 1
ATOM 1140 O O . LYS A 1 76 ? -25.401 3.059 -25.705 1.00 15.46 76 LYS A O 1
ATOM 1159 N N . LYS A 1 77 ? -26.362 1.305 -24.668 1.00 14.90 77 LYS A N 1
ATOM 1160 C CA . LYS A 1 77 ? -25.080 0.633 -24.478 1.00 17.69 77 LYS A CA 1
ATOM 1161 C C . LYS A 1 77 ? -24.482 0.211 -25.811 1.00 19.13 77 LYS A C 1
ATOM 1162 O O . LYS A 1 77 ? -23.258 0.242 -25.997 1.00 14.11 77 LYS A O 1
ATOM 1181 N N . LEU A 1 78 ? -25.336 -0.194 -26.744 1.00 13.06 78 LEU A N 1
ATOM 1182 C CA . LEU A 1 78 ? -24.882 -0.612 -28.063 1.00 11.27 78 LEU A CA 1
ATOM 1183 C C . LEU A 1 78 ? -24.278 0.565 -28.823 1.00 16.05 78 LEU A C 1
ATOM 1184 O O . LEU A 1 78 ? -23.179 0.469 -29.383 1.00 17.73 78 LEU A O 1
ATOM 1200 N N . VAL A 1 79 ? -24.961 1.708 -28.807 1.00 14.52 79 VAL A N 1
ATOM 1201 C CA . VAL A 1 79 ? -24.463 2.887 -29.505 1.00 14.67 79 VAL A CA 1
ATOM 1202 C C . VAL A 1 79 ? -23.194 3.412 -28.839 1.00 24.03 79 VAL A C 1
ATOM 1203 O O . VAL A 1 79 ? -22.209 3.728 -29.516 1.00 15.04 79 VAL A O 1
ATOM 1216 N N . ASP A 1 80 ? -23.196 3.523 -27.506 1.00 19.44 80 ASP A N 1
ATOM 1217 C CA . ASP A 1 80 ? -22.016 4.037 -26.813 1.00 19.86 80 ASP A CA 1
ATOM 1218 C C . ASP A 1 80 ? -20.824 3.107 -26.999 1.00 14.97 80 ASP A C 1
ATOM 1219 O O . ASP A 1 80 ? -19.685 3.562 -27.141 1.00 22.25 80 ASP A O 1
ATOM 1228 N N . PHE A 1 81 ? -21.071 1.797 -26.981 1.00 15.37 81 PHE A N 1
ATOM 1229 C CA . PHE A 1 81 ? -20.014 0.824 -27.223 1.00 20.43 81 PHE A CA 1
ATOM 1230 C C . PHE A 1 81 ? -19.394 1.019 -28.599 1.00 24.62 81 PHE A C 1
ATOM 1231 O O . PHE A 1 81 ? -18.174 0.897 -28.765 1.00 16.84 81 PHE A O 1
ATOM 1248 N N . THR A 1 82 ? -20.226 1.307 -29.601 1.00 17.29 82 THR A N 1
ATOM 1249 C CA . THR A 1 82 ? -19.714 1.530 -30.944 1.00 18.12 82 THR A CA 1
ATOM 1250 C C . THR A 1 82 ? -18.832 2.765 -30.975 1.00 12.61 82 THR A C 1
ATOM 1251 O O . THR A 1 82 ? -17.754 2.756 -31.578 1.00 20.45 82 THR A O 1
ATOM 1262 N N . LEU A 1 83 ? -19.275 3.840 -30.328 1.00 19.26 83 LEU A N 1
ATOM 1263 C CA . LEU A 1 83 ? -18.472 5.053 -30.288 1.00 18.05 83 LEU A CA 1
ATOM 1264 C C . LEU A 1 83 ? -17.171 4.826 -29.526 1.00 22.82 83 LEU A C 1
ATOM 1265 O O . LEU A 1 83 ? -16.119 5.336 -29.925 1.00 19.51 83 LEU A O 1
ATOM 1281 N N . GLN A 1 84 ? -17.216 4.051 -28.441 1.00 19.43 84 GLN A N 1
ATOM 1282 C CA . GLN A 1 84 ? -15.999 3.766 -27.694 1.00 26.54 84 GLN A CA 1
ATOM 1283 C C . GLN A 1 84 ? -15.019 2.961 -28.538 1.00 23.74 84 GLN A C 1
ATOM 1284 O O . GLN A 1 84 ? -13.818 3.253 -28.548 1.00 25.16 84 GLN A O 1
ATOM 1298 N N . LYS A 1 85 ? -15.513 1.951 -29.259 1.00 23.67 85 LYS A N 1
ATOM 1299 C CA . LYS A 1 85 ? -14.619 1.053 -29.990 1.00 26.95 85 LYS A CA 1
ATOM 1300 C C . LYS A 1 85 ? -14.017 1.723 -31.219 1.00 25.91 85 LYS A C 1
ATOM 1301 O O . LYS A 1 85 ? -12.821 1.565 -31.490 1.00 19.92 85 LYS A O 1
ATOM 1320 N N . PHE A 1 86 ? -14.826 2.475 -31.975 1.00 22.53 86 PHE A N 1
ATOM 1321 C CA . PHE A 1 86 ? -14.444 2.927 -33.306 1.00 18.21 86 PHE A CA 1
ATOM 1322 C C . PHE A 1 86 ? -14.594 4.426 -33.493 1.00 20.58 86 PHE A C 1
ATOM 1323 O O . PHE A 1 86 ? -14.237 4.940 -34.559 1.00 23.64 86 PHE A O 1
ATOM 1340 N N . GLY A 1 87 ? -15.112 5.141 -32.498 1.00 20.47 87 GLY A N 1
ATOM 1341 C CA . GLY A 1 87 ? -15.064 6.588 -32.491 1.00 15.10 87 GLY A CA 1
ATOM 1342 C C . GLY A 1 87 ? -16.146 7.290 -33.270 1.00 19.52 87 GLY A C 1
ATOM 1343 O O . GLY A 1 87 ? -16.257 8.515 -33.165 1.00 14.64 87 GLY A O 1
ATOM 1347 N N . LYS A 1 88 ? -16.951 6.574 -34.044 1.00 21.82 88 LYS A N 1
ATOM 1348 C CA . LYS A 1 88 ? -17.926 7.225 -34.908 1.00 15.60 88 LYS A CA 1
ATOM 1349 C C . LYS A 1 88 ? -18.905 6.170 -35.392 1.00 13.92 88 LYS A C 1
ATOM 1350 O O . LYS A 1 88 ? -18.700 4.968 -35.201 1.00 16.49 88 LYS A O 1
ATOM 1369 N N . ILE A 1 89 ? -19.975 6.643 -36.028 1.00 15.48 89 ILE A N 1
ATOM 1370 C CA . ILE A 1 89 ? -20.970 5.779 -36.650 1.00 16.67 89 ILE A CA 1
ATOM 1371 C C . ILE A 1 89 ? -21.316 6.372 -38.004 1.00 13.06 89 ILE A C 1
ATOM 1372 O O . ILE A 1 89 ? -21.632 7.563 -38.105 1.00 15.42 89 ILE A O 1
ATOM 1388 N N . ASN A 1 90 ? -21.267 5.541 -39.042 1.00 12.11 90 ASN A N 1
ATOM 1389 C CA . ASN A 1 90 ? -21.649 5.948 -40.387 1.00 10.90 90 ASN A CA 1
ATOM 1390 C C . ASN A 1 90 ? -22.925 5.283 -40.871 1.00 13.18 90 ASN A C 1
ATOM 1391 O O . ASN A 1 90 ? -23.647 5.871 -41.678 1.00 13.48 90 ASN A O 1
ATOM 1402 N N . ILE A 1 91 ? -23.202 4.077 -40.382 1.00 10.42 91 ILE A N 1
ATOM 1403 C CA . ILE A 1 91 ? -24.187 3.170 -40.952 1.00 14.21 91 ILE A CA 1
ATOM 1404 C C . ILE A 1 91 ? -24.883 2.450 -39.809 1.00 11.00 91 ILE A C 1
ATOM 1405 O O . ILE A 1 91 ? -24.227 1.954 -38.886 1.00 11.83 91 ILE A O 1
ATOM 1421 N N . LEU A 1 92 ? -26.211 2.359 -39.887 1.00 10.44 92 LEU A N 1
ATOM 1422 C CA . LEU A 1 92 ? -27.001 1.532 -38.989 1.00 12.09 92 LEU A CA 1
ATOM 1423 C C . LEU A 1 92 ? -27.838 0.605 -39.847 1.00 11.15 92 LEU A C 1
ATOM 1424 O O . LEU A 1 92 ? -28.578 1.075 -40.719 1.00 8.50 92 LEU A O 1
ATOM 1440 N N . VAL A 1 93 ? -27.702 -0.698 -39.617 1.00 11.37 93 VAL A N 1
ATOM 1441 C CA . VAL A 1 93 ? -28.556 -1.707 -40.229 1.00 13.42 93 VAL A CA 1
ATOM 1442 C C . VAL A 1 93 ? -29.469 -2.261 -39.148 1.00 11.31 93 VAL A C 1
ATOM 1443 O O . VAL A 1 93 ? -29.030 -3.004 -38.259 1.00 11.37 93 VAL A O 1
ATOM 1456 N N . ASN A 1 94 ? -30.746 -1.894 -39.225 1.00 10.70 94 ASN A N 1
ATOM 1457 C CA . ASN A 1 94 ? -31.781 -2.422 -38.343 1.00 10.34 94 ASN A CA 1
ATOM 1458 C C . ASN A 1 94 ? -32.254 -3.754 -38.910 1.00 15.93 94 ASN A C 1
ATOM 1459 O O . ASN A 1 94 ? -33.150 -3.824 -39.752 1.00 13.59 94 ASN A O 1
ATOM 1470 N N . ASN A 1 95 ? -31.642 -4.829 -38.433 1.00 12.04 95 ASN A N 1
ATOM 1471 C CA . ASN A 1 95 ? -31.930 -6.174 -38.892 1.00 12.02 95 ASN A CA 1
ATOM 1472 C C . ASN A 1 95 ? -32.800 -6.950 -37.920 1.00 13.89 95 ASN A C 1
ATOM 1473 O O . ASN A 1 95 ? -33.256 -8.050 -38.251 1.00 24.34 95 ASN A O 1
ATOM 1484 N N . HIS A 1 96 ? -33.060 -6.402 -36.740 1.00 11.28 96 HIS A N 1
ATOM 1485 C CA . HIS A 1 96 ? -33.798 -7.117 -35.710 1.00 10.32 96 HIS A CA 1
ATOM 1486 C C . HIS A 1 96 ? -35.271 -7.247 -36.077 1.00 16.97 96 HIS A C 1
ATOM 1487 O O . HIS A 1 96 ? -35.847 -6.396 -36.755 1.00 18.22 96 HIS A O 1
ATOM 1501 N N . GLY A 1 97 ? -35.879 -8.323 -35.594 1.00 20.56 97 GLY A N 1
ATOM 1502 C CA . GLY A 1 97 ? -37.307 -8.531 -35.714 1.00 23.63 97 GLY A CA 1
ATOM 1503 C C . GLY A 1 97 ? -37.695 -9.867 -35.133 1.00 26.33 97 GLY A C 1
ATOM 1504 O O . GLY A 1 97 ? -36.920 -10.826 -35.201 1.00 40.32 97 GLY A O 1
ATOM 1508 N N . ILE A 1 98 ? -38.884 -9.947 -34.551 1.00 23.36 98 ILE A N 1
ATOM 1509 C CA . ILE A 1 98 ? -39.342 -11.176 -33.925 1.00 23.06 98 ILE A CA 1
ATOM 1510 C C . ILE A 1 98 ? -40.592 -11.668 -34.633 1.00 19.71 98 ILE A C 1
ATOM 1511 O O . ILE A 1 98 ? -41.369 -10.899 -35.202 1.00 22.91 98 ILE A O 1
ATOM 1527 N N . ASN A 1 99 ? -40.789 -12.970 -34.560 1.00 22.29 99 ASN A N 1
ATOM 1528 C CA . ASN A 1 99 ? -41.873 -13.649 -35.237 1.00 29.70 99 ASN A CA 1
ATOM 1529 C C . ASN A 1 99 ? -42.364 -14.760 -34.318 1.00 32.65 99 ASN A C 1
ATOM 1530 O O . ASN A 1 99 ? -42.260 -15.947 -34.659 1.00 44.00 99 ASN A O 1
ATOM 1541 N N . PRO A 1 100 ? -42.900 -14.412 -33.154 1.00 34.46 100 PRO A N 1
ATOM 1542 C CA . PRO A 1 100 ? -43.184 -15.427 -32.134 1.00 48.75 100 PRO A CA 1
ATOM 1543 C C . PRO A 1 100 ? -44.550 -16.070 -32.302 1.00 47.71 100 PRO A C 1
ATOM 1544 O O . PRO A 1 100 ? -44.753 -17.232 -31.936 1.00 48.24 100 PRO A O 1
ATOM 1555 N N . ALA A 1 101 ? -45.496 -15.312 -32.844 1.00 39.97 101 ALA A N 1
ATOM 1556 C CA . ALA A 1 101 ? -46.856 -15.802 -32.994 1.00 44.70 101 ALA A CA 1
ATOM 1557 C C . ALA A 1 101 ? -46.982 -16.657 -34.248 1.00 39.12 101 ALA A C 1
ATOM 1558 O O . ALA A 1 101 ? -46.295 -16.439 -35.253 1.00 28.60 101 ALA A O 1
ATOM 1565 N N . PHE A 1 102 ? -47.863 -17.647 -34.179 1.00 23.99 102 PHE A N 1
ATOM 1566 C CA . PHE A 1 102 ? -48.282 -18.351 -35.382 1.00 31.22 102 PHE A CA 1
ATOM 1567 C C . PHE A 1 102 ? -49.715 -18.813 -35.196 1.00 33.31 102 PHE A C 1
ATOM 1568 O O . PHE A 1 102 ? -49.989 -19.680 -34.362 1.00 26.01 102 PHE A O 1
ATOM 1585 N N . GLY A 1 103 ? -50.605 -18.270 -36.006 1.00 18.55 103 GLY A N 1
ATOM 1586 C CA . GLY A 1 103 ? -52.016 -18.535 -35.853 1.00 20.58 103 GLY A CA 1
ATOM 1587 C C . GLY A 1 103 ? -52.802 -17.470 -36.587 1.00 20.72 103 GLY A C 1
ATOM 1588 O O . GLY A 1 103 ? -52.245 -16.660 -37.325 1.00 20.88 103 GLY A O 1
ATOM 1592 N N . HIS A 1 104 ? -54.109 -17.495 -36.367 1.00 13.20 104 HIS A N 1
ATOM 1593 C CA . HIS A 1 104 ? -54.973 -16.536 -37.032 1.00 13.05 104 HIS A CA 1
ATOM 1594 C C . HIS A 1 104 ? -54.815 -15.159 -36.406 1.00 16.07 104 HIS A C 1
ATOM 1595 O O . HIS A 1 104 ? -54.633 -15.025 -35.191 1.00 12.85 104 HIS A O 1
ATOM 1609 N N . ILE A 1 105 ? -54.881 -14.127 -37.253 1.00 11.31 105 ILE A N 1
ATOM 1610 C CA . ILE A 1 105 ? -54.702 -12.768 -36.766 1.00 12.42 105 ILE A CA 1
ATOM 1611 C C . ILE A 1 105 ? -55.722 -12.428 -35.687 1.00 14.64 105 ILE A C 1
ATOM 1612 O O . ILE A 1 105 ? -55.447 -11.601 -34.810 1.00 12.82 105 ILE A O 1
ATOM 1628 N N . LEU A 1 106 ? -56.917 -13.030 -35.731 1.00 12.23 106 LEU A N 1
ATOM 1629 C CA . LEU A 1 106 ? -57.895 -12.736 -34.688 1.00 17.68 106 LEU A CA 1
ATOM 1630 C C . LEU A 1 106 ? -57.478 -13.298 -33.335 1.00 15.68 106 LEU A C 1
ATOM 1631 O O . LEU A 1 106 ? -58.022 -12.870 -32.313 1.00 15.31 106 LEU A O 1
ATOM 1647 N N . GLU A 1 107 ? -56.531 -14.230 -33.309 1.00 16.48 107 GLU A N 1
ATOM 1648 C CA A GLU A 1 107 ? -56.049 -14.864 -32.090 0.48 20.75 107 GLU A CA 1
ATOM 1649 C CA B GLU A 1 107 ? -56.084 -14.824 -32.057 0.52 20.80 107 GLU A CA 1
ATOM 1650 C C . GLU A 1 107 ? -54.844 -14.149 -31.496 1.00 18.52 107 GLU A C 1
ATOM 1651 O O . GLU A 1 107 ? -54.329 -14.590 -30.467 1.00 18.76 107 GLU A O 1
ATOM 1674 N N . VAL A 1 108 ? -54.371 -13.079 -32.129 1.00 12.54 108 VAL A N 1
ATOM 1675 C CA . VAL A 1 108 ? -53.254 -12.302 -31.607 1.00 12.02 108 VAL A CA 1
ATOM 1676 C C . VAL A 1 108 ? -53.761 -11.407 -30.485 1.00 14.93 108 VAL A C 1
ATOM 1677 O O . VAL A 1 108 ? -54.545 -10.479 -30.716 1.00 13.68 108 VAL A O 1
ATOM 1690 N N . SER A 1 109 ? -53.284 -11.657 -29.273 1.00 13.34 109 SER A N 1
ATOM 1691 C CA . SER A 1 109 ? -53.681 -10.845 -28.136 1.00 10.53 109 SER A CA 1
ATOM 1692 C C . SER A 1 109 ? -53.140 -9.427 -28.298 1.00 7.19 109 SER A C 1
ATOM 1693 O O . SER A 1 109 ? -52.188 -9.183 -29.039 1.00 11.91 109 SER A O 1
ATOM 1701 N N . ASP A 1 110 ? -53.785 -8.483 -27.608 1.00 12.53 110 ASP A N 1
ATOM 1702 C CA . ASP A 1 110 ? -53.313 -7.103 -27.599 1.00 10.67 110 ASP A CA 1
ATOM 1703 C C . ASP A 1 110 ? -51.875 -7.012 -27.118 1.00 10.98 110 ASP A C 1
ATOM 1704 O O . ASP A 1 110 ? -51.102 -6.172 -27.601 1.00 10.56 110 ASP A O 1
ATOM 1713 N N . GLN A 1 111 ? -51.504 -7.855 -26.147 1.00 9.56 111 GLN A N 1
ATOM 1714 C CA . GLN A 1 111 ? -50.139 -7.857 -25.629 1.00 11.62 111 GLN A CA 1
ATOM 1715 C C . GLN A 1 111 ? -49.140 -8.253 -26.708 1.00 8.53 111 GLN A C 1
ATOM 1716 O O . GLN A 1 111 ? -48.103 -7.600 -26.889 1.00 10.67 111 GLN A O 1
ATOM 1730 N N . VAL A 1 112 ? -49.403 -9.365 -27.389 1.00 12.38 112 VAL A N 1
ATOM 1731 C CA . VAL A 1 112 ? -48.501 -9.824 -28.437 1.00 11.96 112 VAL A CA 1
ATOM 1732 C C . VAL A 1 112 ? -48.448 -8.796 -29.559 1.00 10.84 112 VAL A C 1
ATOM 1733 O O . VAL A 1 112 ? -47.378 -8.479 -30.088 1.00 12.97 112 VAL A O 1
ATOM 1746 N N . TRP A 1 113 ? -49.603 -8.230 -29.913 1.00 10.66 113 TRP A N 1
ATOM 1747 C CA . TRP A 1 113 ? -49.646 -7.152 -30.899 1.00 9.47 113 TRP A CA 1
ATOM 1748 C C . TRP A 1 113 ? -48.673 -6.036 -30.537 1.00 11.99 113 TRP A C 1
ATOM 1749 O O . TRP A 1 113 ? -47.807 -5.657 -31.340 1.00 8.57 113 TRP A O 1
ATOM 1770 N N . ASP A 1 114 ? -48.784 -5.513 -29.314 1.00 14.25 114 ASP A N 1
ATOM 1771 C CA . ASP A 1 114 ? -47.914 -4.419 -28.908 1.00 7.15 114 ASP A CA 1
ATOM 1772 C C . ASP A 1 114 ? -46.456 -4.846 -28.916 1.00 10.64 114 ASP A C 1
ATOM 1773 O O . ASP A 1 114 ? -45.578 -4.069 -29.302 1.00 13.28 114 ASP A O 1
ATOM 1782 N N . LYS A 1 115 ? -46.181 -6.074 -28.493 1.00 10.95 115 LYS A N 1
ATOM 1783 C CA . LYS A 1 115 ? -44.804 -6.546 -28.459 1.00 14.10 115 LYS A CA 1
ATOM 1784 C C . LYS A 1 115 ? -44.220 -6.618 -29.863 1.00 14.17 115 LYS A C 1
ATOM 1785 O O . LYS A 1 115 ? -43.047 -6.284 -30.085 1.00 9.96 115 LYS A O 1
ATOM 1804 N N . LEU A 1 116 ? -45.015 -7.079 -30.819 1.00 14.41 116 LEU A N 1
ATOM 1805 C CA . LEU A 1 116 ? -44.541 -7.149 -32.195 1.00 17.00 116 LEU A CA 1
ATOM 1806 C C . LEU A 1 116 ? -44.135 -5.769 -32.698 1.00 10.32 116 LEU A C 1
ATOM 1807 O O . LEU A 1 116 ? -43.055 -5.605 -33.275 1.00 14.00 116 LEU A O 1
ATOM 1823 N N . PHE A 1 117 ? -44.955 -4.745 -32.429 1.00 10.89 117 PHE A N 1
ATOM 1824 C CA . PHE A 1 117 ? -44.596 -3.399 -32.866 1.00 10.00 117 PHE A CA 1
ATOM 1825 C C . PHE A 1 117 ? -43.425 -2.847 -32.064 1.00 15.15 117 PHE A C 1
ATOM 1826 O O . PHE A 1 117 ? -42.570 -2.134 -32.610 1.00 12.42 117 PHE A O 1
ATOM 1843 N N . GLU A 1 118 ? -43.350 -3.190 -30.777 1.00 15.03 118 GLU A N 1
ATOM 1844 C CA . GLU A 1 118 ? -42.263 -2.690 -29.944 1.00 8.63 118 GLU A CA 1
ATOM 1845 C C . GLU A 1 118 ? -40.918 -3.155 -30.472 1.00 7.55 118 GLU A C 1
ATOM 1846 O O . GLU A 1 118 ? -39.981 -2.357 -30.613 1.00 13.37 118 GLU A O 1
ATOM 1858 N N . VAL A 1 119 ? -40.804 -4.436 -30.792 1.00 11.47 119 VAL A N 1
ATOM 1859 C CA . VAL A 1 119 ? -39.514 -4.949 -31.247 1.00 10.34 119 VAL A CA 1
ATOM 1860 C C . VAL A 1 119 ? -39.295 -4.644 -32.727 1.00 11.88 119 VAL A C 1
ATOM 1861 O O . VAL A 1 119 ? -38.202 -4.230 -33.133 1.00 14.18 119 VAL A O 1
ATOM 1874 N N . ASN A 1 120 ? -40.314 -4.860 -33.563 1.00 10.97 120 ASN A N 1
ATOM 1875 C CA . ASN A 1 120 ? -40.113 -4.823 -35.012 1.00 8.29 120 ASN A CA 1
ATOM 1876 C C . ASN A 1 120 ? -40.116 -3.413 -35.580 1.00 9.10 120 ASN A C 1
ATOM 1877 O O . ASN A 1 120 ? -39.549 -3.187 -36.657 1.00 11.79 120 ASN A O 1
ATOM 1888 N N . VAL A 1 121 ? -40.742 -2.464 -34.896 1.00 10.65 121 VAL A N 1
ATOM 1889 C CA . VAL A 1 121 ? -40.850 -1.112 -35.422 1.00 11.47 121 VAL A CA 1
ATOM 1890 C C . VAL A 1 121 ? -40.205 -0.128 -34.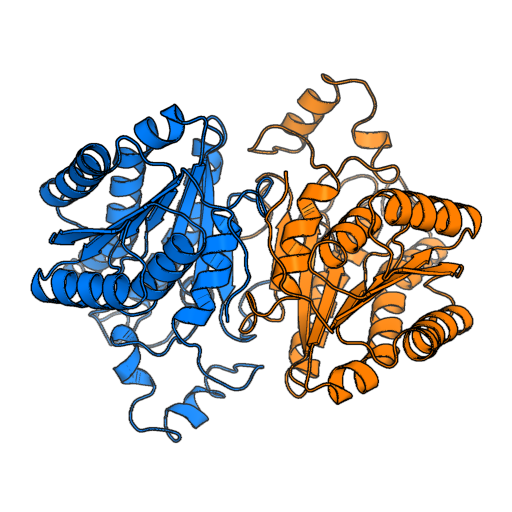457 1.00 12.29 121 VAL A C 1
ATOM 1891 O O . VAL A 1 121 ? -39.203 0.517 -34.791 1.00 9.37 121 VAL A O 1
ATOM 1904 N N . LYS A 1 122 ? -40.764 -0.013 -33.249 1.00 13.21 122 LYS A N 1
ATOM 1905 C CA . LYS A 1 122 ? -40.306 1.014 -32.316 1.00 10.05 122 LYS A CA 1
ATOM 1906 C C . LYS A 1 122 ? -38.799 0.942 -32.077 1.00 6.59 122 LYS A C 1
ATOM 1907 O O . LYS A 1 122 ? -38.116 1.970 -32.071 1.00 9.51 122 LYS A O 1
ATOM 1926 N N . ALA A 1 123 ? -38.259 -0.254 -31.858 1.00 10.30 123 ALA A N 1
ATOM 1927 C CA . ALA A 1 123 ? -36.832 -0.349 -31.570 1.00 9.85 123 ALA A CA 1
ATOM 1928 C C . ALA A 1 123 ? -35.977 0.198 -32.713 1.00 13.47 123 ALA A C 1
ATOM 1929 O O . ALA A 1 123 ? -34.901 0.770 -32.473 1.00 10.63 123 ALA A O 1
ATOM 1936 N N . GLY A 1 124 ? -36.429 0.054 -33.963 1.00 10.86 124 GLY A N 1
ATOM 1937 C CA . GLY A 1 124 ? -35.669 0.626 -35.066 1.00 9.99 124 GLY A CA 1
ATOM 1938 C C . GLY A 1 124 ? -35.762 2.137 -35.102 1.00 8.83 124 GLY A C 1
ATOM 1939 O O . GLY A 1 124 ? -34.792 2.828 -35.429 1.00 11.68 124 GLY A O 1
ATOM 1943 N N . PHE A 1 125 ? -36.932 2.675 -34.769 1.00 9.70 125 PHE A N 1
ATOM 1944 C CA . PHE A 1 125 ? -37.062 4.114 -34.614 1.00 11.41 125 PHE A CA 1
ATOM 1945 C C . PHE A 1 125 ? -36.160 4.621 -33.485 1.00 11.26 125 PHE A C 1
ATOM 1946 O O . PHE A 1 125 ? -35.447 5.627 -33.637 1.00 11.84 125 PHE A O 1
ATOM 1963 N N . GLN A 1 126 ? -36.166 3.923 -32.351 1.00 8.00 126 GLN A N 1
ATOM 1964 C CA . GLN A 1 126 ? -35.321 4.313 -31.222 1.00 9.51 126 GLN A CA 1
ATOM 1965 C C . GLN A 1 126 ? -33.851 4.255 -31.598 1.00 11.96 126 GLN A C 1
ATOM 1966 O O . GLN A 1 126 ? -33.082 5.157 -31.260 1.00 9.34 126 GLN A O 1
ATOM 1980 N N . MET A 1 127 ? -33.429 3.187 -32.275 1.00 11.92 127 MET A N 1
ATOM 1981 C CA . MET A 1 127 ? -32.024 3.109 -32.669 1.00 11.18 127 MET A CA 1
ATOM 1982 C C . MET A 1 127 ? -31.661 4.228 -33.642 1.00 9.50 127 MET A C 1
ATOM 1983 O O . MET A 1 127 ? -30.555 4.781 -33.576 1.00 13.69 127 MET A O 1
ATOM 1997 N N . THR A 1 128 ? -32.591 4.590 -34.539 1.00 11.05 128 THR A N 1
ATOM 1998 C CA . THR A 1 128 ? -32.351 5.682 -35.478 1.00 12.78 128 THR A CA 1
ATOM 1999 C C . THR A 1 128 ? -32.161 6.994 -34.734 1.00 13.48 128 THR A C 1
ATOM 2000 O O . THR A 1 128 ? -31.247 7.770 -35.036 1.00 12.76 128 THR A O 1
ATOM 2011 N N . LYS A 1 129 ? -33.024 7.263 -33.751 1.00 8.85 129 LYS A N 1
ATOM 2012 C CA . LYS A 1 129 ? -32.873 8.489 -32.977 1.00 12.83 129 LYS A CA 1
ATOM 2013 C C . LYS A 1 129 ? -31.539 8.525 -32.252 1.00 8.73 129 LYS A C 1
ATOM 2014 O O . LYS A 1 129 ? -30.927 9.594 -32.136 1.00 14.06 129 LYS A O 1
ATOM 2033 N N . LEU A 1 130 ? -31.054 7.371 -31.788 1.00 15.74 130 LEU A N 1
ATOM 2034 C CA . LEU A 1 130 ? -29.784 7.346 -31.068 1.00 11.37 130 LEU A CA 1
ATOM 2035 C C . LEU A 1 130 ? -28.595 7.555 -31.999 1.00 20.00 130 LEU A C 1
ATOM 2036 O O . LEU A 1 130 ? -27.665 8.294 -31.656 1.00 13.83 130 LEU A O 1
ATOM 2052 N N . VAL A 1 131 ? -28.585 6.913 -33.172 1.00 13.24 131 VAL A N 1
ATOM 2053 C CA . VAL A 1 131 ? -27.409 7.043 -34.029 1.00 11.05 131 VAL A CA 1
ATOM 2054 C C . VAL A 1 131 ? -27.421 8.342 -34.815 1.00 12.25 131 VAL A C 1
ATOM 2055 O O . VAL A 1 131 ? -26.364 8.786 -35.274 1.00 14.05 131 VAL A O 1
ATOM 2068 N N . HIS A 1 132 ? -28.581 8.971 -34.974 1.00 13.44 132 HIS A N 1
ATOM 2069 C CA . HIS A 1 132 ? -28.725 10.069 -35.913 1.00 12.87 132 HIS A CA 1
ATOM 2070 C C . HIS A 1 132 ? -27.667 11.157 -35.730 1.00 19.70 132 HIS A C 1
ATOM 2071 O O . HIS A 1 132 ? -26.988 11.517 -36.708 1.00 15.48 132 HIS A O 1
ATOM 2085 N N . PRO A 1 133 ? -27.506 11.734 -34.531 1.00 19.01 133 PRO A N 1
ATOM 2086 C CA . PRO A 1 133 ? -26.510 12.812 -34.394 1.00 14.62 133 PRO A CA 1
ATOM 2087 C C . PRO A 1 133 ? -25.112 12.356 -34.737 1.00 16.06 133 PRO A C 1
ATOM 2088 O O . PRO A 1 133 ? -24.314 13.143 -35.268 1.00 19.74 133 PRO A O 1
ATOM 2099 N N . HIS A 1 134 ? -24.796 11.091 -34.473 1.00 14.87 134 HIS A N 1
ATOM 2100 C CA . HIS A 1 134 ? -23.458 10.606 -34.764 1.00 12.27 134 HIS A CA 1
ATOM 2101 C C . HIS A 1 134 ? -23.243 10.450 -36.261 1.00 17.74 134 HIS A C 1
ATOM 2102 O O . HIS A 1 134 ? -22.174 10.802 -36.777 1.00 17.41 134 HIS A O 1
ATOM 2116 N N . ILE A 1 135 ? -24.244 9.937 -36.979 1.00 15.96 135 ILE A N 1
ATOM 2117 C CA . ILE A 1 135 ? -24.094 9.813 -38.424 1.00 19.93 135 ILE A CA 1
ATOM 2118 C C . ILE A 1 135 ? -24.074 11.194 -39.054 1.00 15.90 135 ILE A C 1
ATOM 2119 O O . ILE A 1 135 ? -23.270 11.475 -39.952 1.00 18.27 135 ILE A O 1
ATOM 2135 N N . ALA A 1 136 ? -24.959 12.076 -38.597 1.00 15.50 136 ALA A N 1
ATOM 2136 C CA . ALA A 1 136 ? -24.998 13.424 -39.136 1.00 14.34 136 ALA A CA 1
ATOM 2137 C C . ALA A 1 136 ? -23.660 14.128 -38.972 1.00 20.67 136 ALA A C 1
ATOM 2138 O O . ALA A 1 136 ? -23.269 14.924 -39.833 1.00 18.64 136 ALA A O 1
ATOM 2145 N N . LYS A 1 137 ? -22.946 13.838 -37.883 1.00 17.72 137 LYS A N 1
ATOM 2146 C CA . LYS A 1 137 ? -21.656 14.467 -37.626 1.00 21.26 137 LYS A CA 1
ATOM 2147 C C . LYS A 1 137 ? -20.620 14.081 -38.674 1.00 22.63 137 LYS A C 1
ATOM 2148 O O . LYS A 1 137 ? -19.712 14.868 -38.967 1.00 21.11 137 LYS A O 1
ATOM 2167 N N . GLU A 1 138 ? -20.732 12.889 -39.247 1.00 18.76 138 GLU A N 1
ATOM 2168 C CA . GLU A 1 138 ? -19.809 12.461 -40.291 1.00 23.85 138 GLU A CA 1
ATOM 2169 C C . GLU A 1 138 ? -20.149 13.041 -41.659 1.00 15.54 138 GLU A C 1
ATOM 2170 O O . GLU A 1 138 ? -19.501 12.676 -42.645 1.00 23.63 138 GLU A O 1
ATOM 2182 N N . GLY A 1 139 ? -21.134 13.933 -41.745 1.00 16.13 139 GLY A N 1
ATOM 2183 C CA . GLY A 1 139 ? -21.560 14.475 -43.015 1.00 18.30 139 GLY A CA 1
ATOM 2184 C C . GLY A 1 139 ? -22.631 13.663 -43.702 1.00 19.39 139 GLY A C 1
ATOM 2185 O O . GLY A 1 139 ? -23.055 14.026 -44.807 1.00 17.84 139 GLY A O 1
ATOM 2189 N N . GLY A 1 140 ? -23.068 12.576 -43.092 1.00 20.14 140 GLY A N 1
ATOM 2190 C CA . GLY A 1 140 ? -24.135 11.770 -43.619 1.00 18.10 140 GLY A CA 1
ATOM 2191 C C . GLY A 1 140 ? -23.775 10.318 -43.529 1.00 13.74 140 GLY A C 1
ATOM 2192 O O . GLY A 1 140 ? -22.757 9.938 -42.947 1.00 17.84 140 GLY A O 1
ATOM 2196 N N . GLY A 1 141 ? -24.636 9.498 -44.118 1.00 17.82 141 GLY A N 1
ATOM 2197 C CA . GLY A 1 141 ? -24.441 8.060 -44.057 1.00 11.89 141 GLY A CA 1
ATOM 2198 C C . GLY A 1 141 ? -25.685 7.334 -44.507 1.00 14.11 141 GLY A C 1
ATOM 2199 O O . GLY A 1 141 ? -26.444 7.834 -45.344 1.00 12.49 141 GLY A O 1
ATOM 2203 N N . ALA A 1 142 ? -25.887 6.148 -43.943 1.00 12.10 142 ALA A N 1
ATOM 2204 C CA . ALA A 1 142 ? -26.965 5.281 -44.386 1.00 14.52 142 ALA A CA 1
ATOM 2205 C C . ALA A 1 142 ? -27.610 4.556 -43.217 1.00 13.18 142 ALA A C 1
ATOM 2206 O O . ALA A 1 142 ? -26.927 4.092 -42.302 1.00 12.03 142 ALA A O 1
ATOM 2213 N N . ILE A 1 143 ? -28.929 4.415 -43.276 1.00 11.69 143 ILE A N 1
ATOM 2214 C CA . ILE A 1 143 ? -29.664 3.549 -42.366 1.00 13.98 143 ILE A CA 1
ATOM 2215 C C . ILE A 1 143 ? -30.472 2.586 -43.223 1.00 14.48 143 ILE A C 1
ATOM 2216 O O . ILE A 1 143 ? -31.124 3.009 -44.186 1.00 11.02 143 ILE A O 1
ATOM 2232 N N . ILE A 1 144 ? -30.384 1.291 -42.921 1.00 10.66 144 ILE A N 1
ATOM 2233 C CA . ILE A 1 144 ? -31.087 0.271 -43.690 1.00 13.97 144 ILE A CA 1
ATOM 2234 C C . ILE A 1 144 ? -32.004 -0.516 -42.757 1.00 10.37 144 ILE A C 1
ATOM 2235 O O . ILE A 1 144 ? -31.590 -0.936 -41.666 1.00 10.05 144 ILE A O 1
ATOM 2251 N N . PHE A 1 145 ? -33.252 -0.710 -43.185 1.00 8.73 145 PHE A N 1
ATOM 2252 C CA . PHE A 1 145 ? -34.215 -1.521 -42.460 1.00 9.57 145 PHE A CA 1
ATOM 2253 C C . PHE A 1 145 ? -34.415 -2.841 -43.184 1.00 13.02 145 PHE A C 1
ATOM 2254 O O . PHE A 1 145 ? -34.602 -2.866 -44.411 1.00 12.06 145 PHE A O 1
ATOM 2271 N N . ASN A 1 146 ? -34.416 -3.928 -42.421 1.00 9.17 146 ASN A N 1
ATOM 2272 C CA . ASN A 1 146 ? -34.741 -5.244 -42.954 1.00 10.72 146 ASN A CA 1
ATOM 2273 C C . ASN A 1 146 ? -36.219 -5.474 -42.681 1.00 16.33 146 ASN A C 1
ATOM 2274 O O . ASN A 1 146 ? -36.618 -5.804 -41.562 1.00 19.31 146 ASN A O 1
ATOM 2285 N N . ALA A 1 147 ? -37.042 -5.239 -43.692 1.00 12.65 147 ALA A N 1
ATOM 2286 C CA . ALA A 1 147 ? -38.468 -5.474 -43.572 1.00 9.30 147 ALA A CA 1
ATOM 2287 C C . ALA A 1 147 ? -38.742 -6.906 -43.995 1.00 16.71 147 ALA A C 1
ATOM 2288 O O . ALA A 1 147 ? -38.153 -7.836 -43.442 1.00 18.63 147 ALA A O 1
ATOM 2295 N N . SER A 1 148 ? -39.605 -7.096 -44.983 1.00 19.39 148 SER A N 1
ATOM 2296 C CA . SER A 1 148 ? -39.983 -8.433 -45.403 1.00 18.78 148 SER A CA 1
ATOM 2297 C C . SER A 1 148 ? -40.877 -8.325 -46.625 1.00 15.88 148 SER A C 1
ATOM 2298 O O . SER A 1 148 ? -41.622 -7.353 -46.786 1.00 16.12 148 SER A O 1
ATOM 2306 N N . TYR A 1 149 ? -40.813 -9.348 -47.468 1.00 12.03 149 TYR A N 1
ATOM 2307 C CA . TYR A 1 149 ? -41.773 -9.454 -48.556 1.00 16.88 149 TYR A CA 1
ATOM 2308 C C . TYR A 1 149 ? -43.194 -9.518 -48.011 1.00 20.16 149 TYR A C 1
ATOM 2309 O O . TYR A 1 149 ? -44.134 -9.062 -48.672 1.00 14.80 149 TYR A O 1
ATOM 2327 N N . SER A 1 150 ? -43.365 -10.031 -46.785 1.00 15.71 150 SER A N 1
ATOM 2328 C CA . SER A 1 150 ? -44.689 -10.076 -46.174 1.00 11.03 150 SER A CA 1
ATOM 2329 C C . SER A 1 150 ? -45.232 -8.693 -45.845 1.00 14.50 150 SER A C 1
ATOM 2330 O O . SER A 1 150 ? -46.410 -8.573 -45.482 1.00 15.57 150 SER A O 1
ATOM 2338 N N . ALA A 1 151 ? -44.409 -7.651 -45.949 1.00 14.97 151 ALA A N 1
ATOM 2339 C CA . ALA A 1 151 ? -44.928 -6.293 -45.868 1.00 10.46 151 ALA A CA 1
ATOM 2340 C C . ALA A 1 151 ? -45.885 -5.993 -47.018 1.00 14.75 151 ALA A C 1
ATOM 2341 O O . ALA A 1 151 ? -46.805 -5.175 -46.873 1.00 12.16 151 ALA A O 1
ATOM 2348 N N . TYR A 1 152 ? -45.683 -6.643 -48.164 1.00 14.45 152 TYR A N 1
ATOM 2349 C CA . TYR A 1 152 ? -46.453 -6.373 -49.373 1.00 15.18 152 TYR A CA 1
ATOM 2350 C C . TYR A 1 152 ? -47.509 -7.427 -49.630 1.00 13.98 152 TYR A C 1
ATOM 2351 O O . TYR A 1 152 ? -48.604 -7.096 -50.075 1.00 18.80 152 TYR A O 1
ATOM 2369 N N . LYS A 1 153 ? -47.193 -8.687 -49.365 1.00 12.97 153 LYS A N 1
ATOM 2370 C CA . LYS A 1 153 ? -48.130 -9.794 -49.508 1.00 15.00 153 LYS A CA 1
ATOM 2371 C C . LYS A 1 153 ? -48.388 -10.379 -48.122 1.00 15.52 153 LYS A C 1
ATOM 2372 O O . LYS A 1 153 ? -47.538 -11.092 -47.572 1.00 15.61 153 LYS A O 1
ATOM 2391 N N . SER A 1 154 ? -49.561 -10.088 -47.578 1.00 17.55 154 SER A N 1
ATOM 2392 C CA . SER A 1 154 ? -49.914 -10.515 -46.235 1.00 13.25 154 SER A CA 1
ATOM 2393 C C . SER A 1 154 ? -49.922 -12.037 -46.166 1.00 17.66 154 SER A C 1
ATOM 2394 O O . SER A 1 154 ? -50.690 -12.671 -46.903 1.00 15.26 154 SER A O 1
ATOM 2402 N N . PRO A 1 155 ? -49.101 -12.659 -45.323 1.00 18.34 155 PRO A N 1
ATOM 2403 C CA . PRO A 1 155 ? -49.032 -14.121 -45.298 1.00 20.01 155 PRO A CA 1
ATOM 2404 C C . PRO A 1 155 ? -50.014 -14.717 -44.301 1.00 16.71 155 PRO A C 1
ATOM 2405 O O . PRO A 1 155 ? -50.451 -14.046 -43.352 1.00 15.15 155 PRO A O 1
ATOM 2416 N N . PRO A 1 156 ? -50.393 -15.982 -44.482 1.00 18.85 156 PRO A N 1
ATOM 2417 C CA . PRO A 1 156 ? -51.156 -16.677 -43.442 1.00 17.38 156 PRO A CA 1
ATOM 2418 C C . PRO A 1 156 ? -50.264 -16.987 -42.246 1.00 13.63 156 PRO A C 1
ATOM 2419 O O . PRO A 1 156 ? -49.037 -16.995 -42.345 1.00 15.67 156 PRO A O 1
ATOM 2430 N N . GLY A 1 157 ? -50.893 -17.214 -41.095 1.00 18.58 157 GLY A N 1
ATOM 2431 C CA . GLY A 1 157 ? -50.149 -17.619 -39.910 1.00 16.00 157 GLY A CA 1
ATOM 2432 C C . GLY A 1 157 ? -49.363 -16.533 -39.185 1.00 11.40 157 GLY A C 1
ATOM 2433 O O . GLY A 1 157 ? -49.319 -16.530 -37.949 1.00 11.85 157 GLY A O 1
ATOM 2437 N N . ILE A 1 158 ? -48.720 -15.619 -39.921 1.00 14.68 158 ILE A N 1
ATOM 2438 C CA . ILE A 1 158 ? -47.854 -14.607 -39.320 1.00 12.66 158 ILE A CA 1
ATOM 2439 C C . ILE A 1 158 ? -48.260 -13.241 -39.854 1.00 11.80 158 ILE A C 1
ATOM 2440 O O . ILE A 1 158 ? -47.415 -12.379 -40.110 1.00 15.50 158 ILE A O 1
ATOM 2456 N N . ALA A 1 159 ? -49.562 -13.041 -40.028 1.00 10.34 159 ALA A N 1
ATOM 2457 C CA . ALA A 1 159 ? -50.052 -11.804 -40.620 1.00 13.81 159 ALA A CA 1
ATOM 2458 C C . ALA A 1 159 ? -49.724 -10.593 -39.759 1.00 19.78 159 ALA A C 1
ATOM 2459 O O . ALA A 1 159 ? -49.361 -9.541 -40.290 1.00 10.10 159 ALA A O 1
ATOM 2466 N N . ALA A 1 160 ? -49.859 -10.706 -38.431 1.00 15.26 160 ALA A N 1
ATOM 2467 C CA . ALA A 1 160 ? -49.538 -9.564 -37.577 1.00 13.55 160 ALA A CA 1
ATOM 2468 C C . ALA A 1 160 ? -48.082 -9.152 -37.746 1.00 12.43 160 ALA A C 1
ATOM 2469 O O . ALA A 1 160 ? -47.768 -7.961 -37.855 1.00 12.87 160 ALA A O 1
ATOM 2476 N N . TYR A 1 161 ? -47.179 -10.127 -37.767 1.00 11.71 161 TYR A N 1
ATOM 2477 C CA . TYR A 1 161 ? -45.789 -9.856 -38.112 1.00 10.84 161 TYR A CA 1
ATOM 2478 C C . TYR A 1 161 ? -45.689 -9.131 -39.452 1.00 11.73 161 TYR A C 1
ATOM 2479 O O . TYR A 1 161 ? -44.944 -8.153 -39.589 1.00 12.78 161 TYR A O 1
ATOM 2497 N N . GLY A 1 162 ? -46.447 -9.584 -40.449 1.00 14.36 162 GLY A N 1
ATOM 2498 C CA . GLY A 1 162 ? -46.405 -8.931 -41.751 1.00 13.58 162 GLY A CA 1
ATOM 2499 C C . GLY A 1 162 ? -46.807 -7.472 -41.679 1.00 8.52 162 GLY A C 1
ATOM 2500 O O . GLY A 1 162 ? -46.208 -6.624 -42.336 1.00 15.65 162 GLY A O 1
ATOM 2504 N N . VAL A 1 163 ? -47.809 -7.156 -40.853 1.00 11.86 163 VAL A N 1
ATOM 2505 C CA . VAL A 1 163 ? -48.238 -5.767 -40.708 1.00 10.47 163 VAL A CA 1
ATOM 2506 C C . VAL A 1 163 ? -47.105 -4.907 -40.163 1.00 11.26 163 VAL A C 1
ATOM 2507 O O . VAL A 1 163 ? -46.937 -3.754 -40.582 1.00 14.17 163 VAL A O 1
ATOM 2520 N N . THR A 1 164 ? -46.334 -5.431 -39.195 1.00 11.87 164 THR A N 1
ATOM 2521 C CA . THR A 1 164 ? -45.214 -4.649 -38.676 1.00 12.12 164 THR A CA 1
ATOM 2522 C C . THR A 1 164 ? -44.187 -4.401 -39.770 1.00 14.25 164 THR A C 1
ATOM 2523 O O . THR A 1 164 ? -43.506 -3.369 -39.769 1.00 9.97 164 THR A O 1
ATOM 2534 N N . LYS A 1 165 ? -44.077 -5.318 -40.726 1.00 9.77 165 LYS A N 1
ATOM 2535 C CA . LYS A 1 165 ? -43.151 -5.111 -41.831 1.00 12.48 165 LYS A CA 1
ATOM 2536 C C . LYS A 1 165 ? -43.697 -4.096 -42.837 1.00 8.49 165 LYS A C 1
ATOM 2537 O O . LYS A 1 165 ? -42.944 -3.288 -43.388 1.00 11.52 165 LYS A O 1
ATOM 2556 N N . THR A 1 166 ? -45.007 -4.100 -43.087 1.00 12.19 166 THR A N 1
ATOM 2557 C CA . THR A 1 166 ? -45.605 -2.976 -43.810 1.00 14.20 166 THR A CA 1
ATOM 2558 C C . THR A 1 166 ? -45.263 -1.660 -43.128 1.00 13.68 166 THR A C 1
ATOM 2559 O O . THR A 1 166 ? -44.935 -0.663 -43.789 1.00 9.82 166 THR A O 1
ATOM 2570 N N . THR A 1 167 ? -45.354 -1.638 -41.800 1.00 10.52 167 THR A N 1
ATOM 2571 C CA . THR A 1 167 ? -45.039 -0.426 -41.063 1.00 10.02 167 THR A CA 1
ATOM 2572 C C . THR A 1 167 ? -43.630 0.037 -41.386 1.00 11.97 167 THR A C 1
ATOM 2573 O O . THR A 1 167 ? -43.387 1.236 -41.559 1.00 11.52 167 THR A O 1
ATOM 2584 N N . LEU A 1 168 ? -42.689 -0.905 -41.492 1.00 11.36 168 LEU A N 1
ATOM 2585 C CA . LEU A 1 168 ? -41.298 -0.528 -41.733 1.00 12.58 168 LEU A CA 1
ATOM 2586 C C . LEU A 1 168 ? -41.099 0.057 -43.127 1.00 13.46 168 LEU A C 1
ATOM 2587 O O . LEU A 1 168 ? -40.197 0.871 -43.326 1.00 14.58 168 LEU A O 1
ATOM 2603 N N . VAL A 1 169 ? -41.915 -0.337 -44.102 1.00 13.68 169 VAL A N 1
ATOM 2604 C CA . VAL A 1 169 ? -41.868 0.332 -45.398 1.00 13.75 169 VAL A CA 1
ATOM 2605 C C . VAL A 1 169 ? -42.170 1.811 -45.207 1.00 13.48 169 VAL A C 1
ATOM 2606 O O . VAL A 1 169 ? -41.454 2.682 -45.710 1.00 10.81 169 VAL A O 1
ATOM 2619 N N . GLY A 1 170 ? -43.235 2.113 -44.460 1.00 14.52 170 GLY A N 1
ATOM 2620 C CA . GLY A 1 170 ? -43.556 3.501 -44.163 1.00 8.67 170 GLY A CA 1
ATOM 2621 C C . GLY A 1 170 ? -42.515 4.199 -43.304 1.00 11.87 170 GLY A C 1
ATOM 2622 O O . GLY A 1 170 ? -42.222 5.382 -43.513 1.00 12.98 170 GLY A O 1
ATOM 2626 N N . LEU A 1 171 ? -41.962 3.492 -42.313 1.00 8.61 171 LEU A N 1
ATOM 2627 C CA . LEU A 1 171 ? -40.957 4.108 -41.453 1.00 9.15 171 LEU A CA 1
ATOM 2628 C C . LEU A 1 171 ? -39.695 4.396 -42.240 1.00 10.64 171 LEU A C 1
ATOM 2629 O O . LEU A 1 171 ? -39.075 5.450 -42.069 1.00 8.66 171 LEU A O 1
ATOM 2645 N N . THR A 1 172 ? -39.291 3.459 -43.099 1.00 10.33 172 THR A N 1
ATOM 2646 C CA . THR A 1 172 ? -38.155 3.696 -43.983 1.00 7.74 172 THR A CA 1
ATOM 2647 C C . THR A 1 172 ? -38.364 4.975 -44.784 1.00 9.04 172 THR A C 1
ATOM 2648 O O . THR A 1 172 ? -37.481 5.837 -44.852 1.00 9.89 172 THR A O 1
ATOM 2659 N N . ARG A 1 173 ? -39.549 5.126 -45.375 1.00 9.68 173 ARG A N 1
ATOM 2660 C CA . ARG A 1 173 ? -39.837 6.311 -46.173 1.00 8.88 173 ARG A CA 1
ATOM 2661 C C . ARG A 1 173 ? -39.816 7.570 -45.317 1.00 11.94 173 ARG A C 1
ATOM 2662 O O . ARG A 1 173 ? -39.260 8.592 -45.722 1.00 11.30 173 ARG A O 1
ATOM 2683 N N . ALA A 1 174 ? -40.488 7.532 -44.164 1.00 14.41 174 ALA A N 1
ATOM 2684 C CA . ALA A 1 174 ? -40.589 8.716 -43.316 1.00 11.63 174 ALA A CA 1
ATOM 2685 C C . ALA A 1 174 ? -39.213 9.189 -42.882 1.00 8.10 174 ALA A C 1
ATOM 2686 O O . ALA A 1 174 ? -38.913 10.389 -42.936 1.00 13.96 174 ALA A O 1
ATOM 2693 N N . LEU A 1 175 ? -38.364 8.260 -42.437 1.00 10.16 175 LEU A N 1
ATOM 2694 C CA . LEU A 1 175 ? -37.023 8.637 -42.022 1.00 12.46 175 LEU A CA 1
ATOM 2695 C C . LEU A 1 175 ? -36.186 9.091 -43.209 1.00 15.42 175 LEU A C 1
ATOM 2696 O O . LEU A 1 175 ? -35.353 9.990 -43.070 1.00 12.35 175 LEU A O 1
ATOM 2712 N N . ALA A 1 176 ? -36.370 8.472 -44.381 1.00 12.54 176 ALA A N 1
ATOM 2713 C CA . ALA A 1 176 ? -35.678 8.960 -45.570 1.00 11.20 176 ALA A CA 1
ATOM 2714 C C . ALA A 1 176 ? -36.019 10.420 -45.822 1.00 10.13 176 ALA A C 1
ATOM 2715 O O . ALA A 1 176 ? -35.127 11.252 -46.042 1.00 11.72 176 ALA A O 1
ATOM 2722 N N . MET A 1 177 ? -37.309 10.756 -45.783 1.00 10.89 177 MET A N 1
ATOM 2723 C CA . MET A 1 177 ? -37.706 12.128 -46.056 1.00 10.54 177 MET A CA 1
ATOM 2724 C C . MET A 1 177 ? -37.169 13.074 -44.985 1.00 17.00 177 MET A C 1
ATOM 2725 O O . MET A 1 177 ? -36.740 14.188 -45.302 1.00 14.22 177 MET A O 1
ATOM 2739 N N . GLY A 1 178 ? -37.174 12.646 -43.716 1.00 13.79 178 GLY A N 1
ATOM 2740 C CA . GLY A 1 178 ? -36.773 13.521 -42.623 1.00 10.31 178 GLY A CA 1
ATOM 2741 C C . GLY A 1 178 ? -35.285 13.648 -42.414 1.00 14.04 178 GLY A C 1
ATOM 2742 O O . GLY A 1 178 ? -34.838 14.648 -41.843 1.00 15.01 178 GLY A O 1
ATOM 2746 N N . LEU A 1 179 ? -34.506 12.657 -42.830 1.00 16.08 179 LEU A N 1
ATOM 2747 C CA . LEU A 1 179 ? -33.070 12.668 -42.601 1.00 11.31 179 LEU A CA 1
ATOM 2748 C C . LEU A 1 179 ? -32.272 13.059 -43.840 1.00 14.03 179 LEU A C 1
ATOM 2749 O O . LEU A 1 179 ? -31.041 13.146 -43.764 1.00 12.33 179 LEU A O 1
ATOM 2765 N N . ALA A 1 180 ? -32.949 13.337 -44.961 1.00 15.37 180 ALA A N 1
ATOM 2766 C CA . ALA A 1 180 ? -32.264 13.795 -46.167 1.00 12.89 180 ALA A CA 1
ATOM 2767 C C . ALA A 1 180 ? -31.462 15.064 -45.904 1.00 13.75 180 ALA A C 1
ATOM 2768 O O . ALA A 1 180 ? -30.366 15.245 -46.453 1.00 18.84 180 ALA A O 1
ATOM 2775 N N . LYS A 1 181 ? -31.992 15.955 -45.064 1.00 16.95 181 LYS A N 1
ATOM 2776 C CA . LYS A 1 181 ? -31.301 17.205 -44.754 1.00 19.39 181 LYS A CA 1
ATOM 2777 C C . LYS A 1 181 ? -29.906 16.963 -44.192 1.00 20.39 181 LYS A C 1
ATOM 2778 O O . LYS A 1 181 ? -29.036 17.837 -44.296 1.00 21.79 181 LYS A O 1
ATOM 2797 N N . ASP A 1 182 ? -29.682 15.809 -43.568 1.00 18.65 182 ASP A N 1
ATOM 2798 C CA . ASP A 1 182 ? -28.388 15.453 -43.009 1.00 13.74 182 ASP A CA 1
ATOM 2799 C C . ASP A 1 182 ? -27.591 14.540 -43.930 1.00 14.36 182 ASP A C 1
ATOM 2800 O O . ASP A 1 182 ? -26.573 13.987 -43.507 1.00 14.62 182 ASP A O 1
ATOM 2809 N N . ASN A 1 183 ? -28.029 14.383 -45.176 1.00 15.33 183 ASN A N 1
ATOM 2810 C CA . ASN A 1 183 ? -27.390 13.484 -46.126 1.00 17.07 183 ASN A CA 1
ATOM 2811 C C . ASN A 1 183 ? -27.344 12.062 -45.581 1.00 11.61 183 ASN A C 1
ATOM 2812 O O . ASN A 1 183 ? -26.380 11.325 -45.803 1.00 12.60 183 ASN A O 1
ATOM 2823 N N . ILE A 1 184 ? -28.392 11.662 -44.858 1.00 12.91 184 ILE A N 1
ATOM 2824 C CA . ILE A 1 184 ? -28.532 10.287 -44.383 1.00 11.49 184 ILE A CA 1
ATOM 2825 C C . ILE A 1 184 ? -29.616 9.620 -45.215 1.00 7.34 184 ILE A C 1
ATOM 2826 O O . ILE A 1 184 ? -30.788 10.023 -45.171 1.00 14.61 184 ILE A O 1
ATOM 2842 N N . ARG A 1 185 ? -29.215 8.607 -45.974 1.00 9.98 185 ARG A N 1
ATOM 2843 C CA . ARG A 1 185 ? -30.102 7.872 -46.863 1.00 10.64 185 ARG A CA 1
ATOM 2844 C C . ARG A 1 185 ? -30.661 6.691 -46.088 1.00 11.53 185 ARG A C 1
ATOM 2845 O O . ARG A 1 185 ? -29.912 5.985 -45.414 1.00 11.71 185 ARG A O 1
ATOM 2866 N N . VAL A 1 186 ? -31.976 6.500 -46.164 1.00 7.11 186 VAL A N 1
ATOM 2867 C CA . VAL A 1 186 ? -32.672 5.440 -45.452 1.00 11.00 186 VAL A CA 1
ATOM 2868 C C . VAL A 1 186 ? -33.371 4.573 -46.491 1.00 5.88 186 VAL A C 1
ATOM 2869 O O . VAL A 1 186 ? -34.213 5.060 -47.252 1.00 10.38 186 VAL A O 1
ATOM 2882 N N . ASN A 1 187 ? -33.027 3.295 -46.525 1.00 8.41 187 ASN A N 1
ATOM 2883 C CA . ASN A 1 187 ? -33.601 2.373 -47.488 1.00 8.75 187 ASN A CA 1
ATOM 2884 C C . ASN A 1 187 ? -33.839 1.063 -46.767 1.00 11.19 187 ASN A C 1
ATOM 2885 O O . ASN A 1 187 ? -33.459 0.900 -45.605 1.00 10.89 187 ASN A O 1
ATOM 2896 N N . GLY A 1 188 ? -34.447 0.109 -47.457 1.00 13.76 188 GLY A N 1
ATOM 2897 C CA . GLY A 1 188 ? -34.720 -1.163 -46.831 1.00 9.25 188 GLY A CA 1
ATOM 2898 C C . GLY A 1 188 ? -34.616 -2.318 -47.796 1.00 9.61 188 GLY A C 1
ATOM 2899 O O . GLY A 1 188 ? -34.647 -2.157 -49.022 1.00 10.48 188 GLY A O 1
ATOM 2903 N N . ILE A 1 189 ? -34.531 -3.495 -47.218 1.00 10.38 189 ILE A N 1
ATOM 2904 C CA . ILE A 1 189 ? -34.711 -4.724 -47.964 1.00 9.20 189 ILE A CA 1
ATOM 2905 C C . ILE A 1 189 ? -35.971 -5.406 -47.471 1.00 9.19 189 ILE A C 1
ATOM 2906 O O . ILE A 1 189 ? -36.408 -5.232 -46.324 1.00 10.97 189 ILE A O 1
ATOM 2922 N N . ALA A 1 190 ? -36.558 -6.191 -48.367 1.00 7.87 190 ALA A N 1
ATOM 2923 C CA . ALA A 1 190 ? -37.781 -6.933 -48.100 1.00 6.92 190 ALA A CA 1
ATOM 2924 C C . ALA A 1 190 ? -37.564 -8.357 -48.584 1.00 15.03 190 ALA A C 1
ATOM 2925 O O . ALA A 1 190 ? -38.003 -8.738 -49.684 1.00 14.85 190 ALA A O 1
ATOM 2932 N N . PRO A 1 191 ? -36.868 -9.169 -47.792 1.00 13.19 191 PRO A N 1
ATOM 2933 C CA . PRO A 1 191 ? -36.551 -10.528 -48.236 1.00 13.30 191 PRO A CA 1
ATOM 2934 C C . PRO A 1 191 ? -37.763 -11.438 -48.214 1.00 17.67 191 PRO A C 1
ATOM 2935 O O . PRO A 1 191 ? -38.672 -11.297 -47.390 1.00 14.64 191 PRO A O 1
ATOM 2946 N N . GLY A 1 192 ? -37.768 -12.371 -49.155 1.00 16.64 192 GLY A N 1
ATOM 2947 C CA . GLY A 1 192 ? -38.722 -13.460 -49.153 1.00 17.25 192 GLY A CA 1
ATOM 2948 C C . GLY A 1 192 ? -38.310 -14.491 -48.127 1.00 31.05 192 GLY A C 1
ATOM 2949 O O . GLY A 1 192 ? -37.670 -14.177 -47.116 1.00 24.90 192 GLY A O 1
ATOM 2953 N N . VAL A 1 193 ? -38.659 -15.745 -48.395 1.00 37.69 193 VAL A N 1
ATOM 2954 C CA . VAL A 1 193 ? -38.275 -16.834 -47.500 1.00 43.54 193 VAL A CA 1
ATOM 2955 C C . VAL A 1 193 ? -36.767 -17.044 -47.628 1.00 34.85 193 VAL A C 1
ATOM 2956 O O . VAL A 1 193 ? -36.268 -17.445 -48.684 1.00 29.83 193 VAL A O 1
ATOM 2969 N N . ILE A 1 194 ? -36.041 -16.749 -46.551 1.00 30.01 194 ILE A N 1
ATOM 2970 C CA . ILE A 1 194 ? -34.602 -16.971 -46.459 1.00 32.71 194 ILE A CA 1
ATOM 2971 C C . ILE A 1 194 ? -34.387 -18.103 -45.468 1.00 43.35 194 ILE A C 1
ATOM 2972 O O . ILE A 1 194 ? -35.065 -18.167 -44.437 1.00 43.36 194 ILE A O 1
ATOM 2988 N N . LYS A 1 195 ? -33.452 -18.999 -45.777 1.00 45.44 195 LYS A N 1
ATOM 2989 C CA . LYS A 1 195 ? -33.229 -20.178 -44.942 1.00 60.35 195 LYS A CA 1
ATOM 2990 C C . LYS A 1 195 ? -32.404 -19.781 -43.725 1.00 63.82 195 LYS A C 1
ATOM 2991 O O . LYS A 1 195 ? -31.175 -19.706 -43.782 1.00 63.79 195 LYS A O 1
ATOM 3010 N N . THR A 1 196 ? -33.098 -19.515 -42.618 1.00 75.68 196 THR A N 1
ATOM 3011 C CA . THR A 1 196 ? -32.485 -19.182 -41.342 1.00 74.60 196 THR A CA 1
ATOM 3012 C C . THR A 1 196 ? -33.256 -19.910 -40.249 1.00 86.51 196 THR A C 1
ATOM 3013 O O . THR A 1 196 ? -34.181 -20.681 -40.525 1.00 94.72 196 THR A O 1
ATOM 3024 N N . LYS A 1 197 ? -32.881 -19.658 -38.991 1.00 86.75 197 LYS A N 1
ATOM 3025 C CA . LYS A 1 197 ? -33.580 -20.290 -37.876 1.00 95.31 197 LYS A CA 1
ATOM 3026 C C . LYS A 1 197 ? -35.011 -19.775 -37.750 1.00 103.20 197 LYS A C 1
ATOM 3027 O O . LYS A 1 197 ? -35.918 -20.536 -37.389 1.00 102.51 197 LYS A O 1
ATOM 3046 N N . MET A 1 198 ? -35.235 -18.488 -38.033 1.00 104.12 198 MET A N 1
ATOM 3047 C CA . MET A 1 198 ? -36.579 -17.931 -37.907 1.00 102.80 198 MET A CA 1
ATOM 3048 C C . MET A 1 198 ? -37.560 -18.638 -38.835 1.00 104.47 198 MET A C 1
ATOM 3049 O O . MET A 1 198 ? -38.705 -18.905 -38.450 1.00 90.93 198 MET A O 1
ATOM 3063 N N . SER A 1 199 ? -37.133 -18.948 -40.058 1.00 103.76 199 SER A N 1
ATOM 3064 C CA . SER A 1 199 ? -37.998 -19.574 -41.051 1.00 105.90 199 SER A CA 1
ATOM 3065 C C . SER A 1 199 ? -37.799 -21.082 -41.157 1.00 119.06 199 SER A C 1
ATOM 3066 O O . SER A 1 199 ? -38.42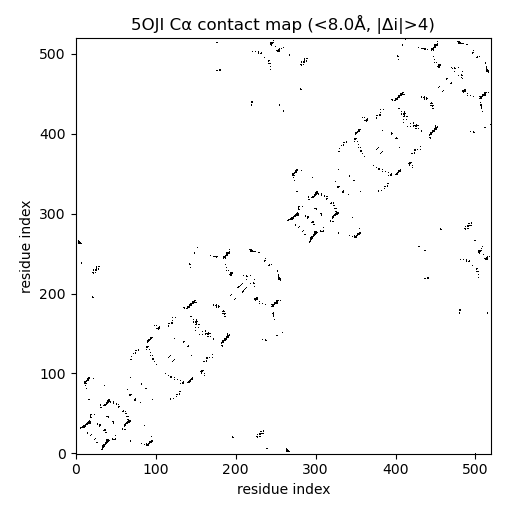7 -21.713 -42.013 1.00 126.87 199 SER A O 1
ATOM 3074 N N . GLN A 1 200 ? -36.941 -21.672 -40.316 1.00 120.00 200 GLN A N 1
ATOM 3075 C CA . GLN A 1 200 ? -36.740 -23.120 -40.331 1.00 120.85 200 GLN A CA 1
ATOM 3076 C C . GLN A 1 200 ? -38.072 -23.864 -40.335 1.00 122.11 200 GLN A C 1
ATOM 3077 O O . GLN A 1 200 ? -38.285 -24.772 -41.147 1.00 112.29 200 GLN A O 1
ATOM 3091 N N . VAL A 1 201 ? -38.957 -23.519 -39.398 1.00 129.50 201 VAL A N 1
ATOM 3092 C CA . VAL A 1 201 ? -40.338 -24.000 -39.355 1.00 131.70 201 VAL A CA 1
ATOM 3093 C C . VAL A 1 201 ? -40.850 -24.337 -40.751 1.00 137.18 201 VAL A C 1
ATOM 3094 O O . VAL A 1 201 ? -41.127 -25.502 -41.059 1.00 136.99 201 VAL A O 1
ATOM 3107 N N . LEU A 1 202 ? -40.980 -23.315 -41.601 1.00 141.21 202 LEU A N 1
ATOM 3108 C CA . LEU A 1 202 ? -41.620 -23.477 -42.904 1.00 144.43 202 LEU A CA 1
ATOM 3109 C C . LEU A 1 202 ? -40.994 -24.605 -43.721 1.00 154.83 202 LEU A C 1
ATOM 3110 O O . LEU A 1 202 ? -41.661 -25.589 -44.060 1.00 158.66 202 LEU A O 1
ATOM 3126 N N . TRP A 1 203 ? -39.707 -24.475 -44.050 1.00 160.32 203 TRP A N 1
ATOM 3127 C CA . TRP A 1 203 ? -39.061 -25.326 -45.042 1.00 156.44 203 TRP A CA 1
ATOM 3128 C C . TRP A 1 203 ? -38.394 -26.559 -44.435 1.00 164.37 203 TRP A C 1
ATOM 3129 O O . TRP A 1 203 ? -37.468 -27.110 -45.042 1.00 159.90 203 TRP A O 1
ATOM 3150 N N . ASP A 1 204 ? -38.850 -27.013 -43.269 1.00 168.42 204 ASP A N 1
ATOM 3151 C CA . ASP A 1 204 ? -38.201 -28.133 -42.599 1.00 154.47 204 ASP A CA 1
ATOM 3152 C C . ASP A 1 204 ? -38.299 -29.403 -43.438 1.00 154.77 204 ASP A C 1
ATOM 3153 O O . ASP A 1 204 ? -39.309 -29.656 -44.101 1.00 153.95 204 ASP A O 1
ATOM 3162 N N . GLY A 1 205 ? -37.233 -30.202 -43.410 1.00 147.41 205 GLY A N 1
ATOM 3163 C CA . GLY A 1 205 ? -37.263 -31.542 -43.966 1.00 143.32 205 GLY A CA 1
ATOM 3164 C C . GLY A 1 205 ? -36.876 -31.658 -45.428 1.00 151.66 205 GLY A C 1
ATOM 3165 O O . GLY A 1 205 ? -37.494 -32.428 -46.172 1.00 149.51 205 GLY A O 1
ATOM 3169 N N . GLY A 1 206 ? -35.857 -30.914 -45.855 1.00 156.42 206 GLY A N 1
ATOM 3170 C CA . GLY A 1 206 ? -35.367 -31.039 -47.218 1.00 151.30 206 GLY A CA 1
ATOM 3171 C C . GLY A 1 206 ? -36.461 -30.781 -48.250 1.00 154.16 206 GLY A C 1
ATOM 3172 O O . GLY A 1 206 ? -37.535 -30.255 -47.959 1.00 164.45 206 GLY A O 1
ATOM 3176 N N . GLU A 1 207 ? -36.153 -31.174 -49.487 1.00 150.00 207 GLU A N 1
ATOM 3177 C CA . GLU A 1 207 ? -37.072 -30.959 -50.604 1.00 143.06 207 GLU A CA 1
ATOM 3178 C C . GLU A 1 207 ? -38.329 -31.795 -50.395 1.00 135.30 207 GLU A C 1
ATOM 3179 O O . GLU A 1 207 ? -38.303 -33.026 -50.502 1.00 126.71 207 GLU A O 1
ATOM 3191 N N . ASP A 1 208 ? -39.433 -31.103 -50.122 1.00 137.46 208 ASP A N 1
ATOM 3192 C CA . ASP A 1 208 ? -40.704 -31.651 -49.664 1.00 138.23 208 ASP A CA 1
ATOM 3193 C C . ASP A 1 208 ? -41.432 -30.445 -49.099 1.00 142.02 208 ASP A C 1
ATOM 3194 O O . ASP A 1 208 ? -42.575 -30.151 -49.465 1.00 143.57 208 ASP A O 1
ATOM 3203 N N . ALA A 1 209 ? -40.743 -29.742 -48.199 1.00 144.91 209 ALA A N 1
ATOM 3204 C CA . ALA A 1 209 ? -41.051 -28.365 -47.853 1.00 139.94 209 ALA A CA 1
ATOM 3205 C C . ALA A 1 209 ? -40.113 -27.373 -48.529 1.00 140.46 209 ALA A C 1
ATOM 3206 O O . ALA A 1 209 ? -40.443 -26.185 -48.600 1.00 122.62 209 ALA A O 1
ATOM 3213 N N . GLU A 1 210 ? -38.957 -27.829 -49.014 1.00 147.27 210 GLU A N 1
ATOM 3214 C CA . GLU A 1 210 ? -38.041 -27.000 -49.788 1.00 139.16 210 GLU A CA 1
ATOM 3215 C C . GLU A 1 210 ? -38.304 -27.066 -51.286 1.00 135.73 210 GLU A C 1
ATOM 3216 O O . GLU A 1 210 ? -37.657 -26.335 -52.045 1.00 129.45 210 GLU A O 1
ATOM 3228 N N . LYS A 1 211 ? -39.216 -27.927 -51.730 1.00 128.47 211 LYS A N 1
ATOM 3229 C CA . LYS A 1 211 ? -39.598 -27.989 -53.133 1.00 123.60 211 LYS A CA 1
ATOM 3230 C C . LYS A 1 211 ? -41.053 -27.630 -53.378 1.00 118.49 211 LYS A C 1
ATOM 3231 O O . LYS A 1 211 ? -41.367 -27.103 -54.448 1.00 120.07 211 LYS A O 1
ATOM 3250 N N . GLU A 1 212 ? -41.949 -27.894 -52.426 1.00 113.05 212 GLU A N 1
ATOM 3251 C CA . GLU A 1 212 ? -43.325 -27.441 -52.584 1.00 111.69 212 GLU A CA 1
ATOM 3252 C C . GLU A 1 212 ? -43.463 -25.980 -52.172 1.00 112.26 212 GLU A C 1
ATOM 3253 O O . GLU A 1 212 ? -44.031 -25.176 -52.918 1.00 109.36 212 GLU A O 1
ATOM 3265 N N . LEU A 1 213 ? -42.918 -25.607 -51.008 1.00 108.10 213 LEU A N 1
ATOM 3266 C CA . LEU A 1 213 ? -42.913 -24.196 -50.627 1.00 109.30 213 LEU A CA 1
ATOM 3267 C C . LEU A 1 213 ? -42.255 -23.337 -51.699 1.00 105.93 213 LEU A C 1
ATOM 3268 O O . LEU A 1 213 ? -42.637 -22.175 -51.882 1.00 99.38 213 LEU A O 1
ATOM 3284 N N . THR A 1 214 ? -41.251 -23.878 -52.394 1.00 104.39 214 THR A N 1
ATOM 3285 C CA . THR A 1 214 ? -40.629 -23.162 -53.504 1.00 97.96 214 THR A CA 1
ATOM 3286 C C . THR A 1 214 ? -41.685 -22.625 -54.462 1.00 109.86 214 THR A C 1
ATOM 3287 O O . THR A 1 214 ? -41.778 -21.415 -54.694 1.00 108.92 214 THR A O 1
ATOM 3298 N N . ASP A 1 215 ? -42.490 -23.515 -55.032 1.00 122.41 215 ASP A N 1
ATOM 3299 C CA . ASP A 1 215 ? -43.604 -23.121 -55.882 1.00 125.69 215 ASP A CA 1
ATOM 3300 C C . ASP A 1 215 ? -44.911 -23.392 -55.142 1.00 144.01 215 ASP A C 1
ATOM 3301 O O . ASP A 1 215 ? -45.754 -24.195 -55.552 1.00 155.82 215 ASP A O 1
ATOM 3310 N N . ILE A 1 216 ? -45.037 -22.718 -54.002 1.00 150.02 216 ILE A N 1
ATOM 3311 C CA . ILE A 1 216 ? -46.294 -22.517 -53.291 1.00 151.29 216 ILE A CA 1
ATOM 3312 C C . ILE A 1 216 ? -46.333 -21.020 -53.002 1.00 146.44 216 ILE A C 1
ATOM 3313 O O . ILE A 1 216 ? -47.396 -20.387 -53.017 1.00 134.54 216 ILE A O 1
ATOM 3329 N N . GLN A 1 217 ? -45.153 -20.457 -52.725 1.00 136.07 217 GLN A N 1
ATOM 3330 C CA . GLN A 1 217 ? -44.937 -19.016 -52.723 1.00 121.75 217 GLN A CA 1
ATOM 3331 C C . GLN A 1 217 ? -44.852 -18.432 -54.128 1.00 107.27 217 GLN A C 1
ATOM 3332 O O . GLN A 1 217 ? -44.975 -17.212 -54.284 1.00 105.23 217 GLN A O 1
ATOM 3346 N N . GLU A 1 218 ? -44.626 -19.273 -55.141 1.00 91.93 218 GLU A N 1
ATOM 3347 C CA . GLU A 1 218 ? -44.489 -18.837 -56.528 1.00 79.53 218 GLU A CA 1
ATOM 3348 C C . GLU A 1 218 ? -43.174 -18.093 -56.740 1.00 53.45 218 GLU A C 1
ATOM 3349 O O . GLU A 1 218 ? -43.178 -16.927 -57.149 1.00 58.84 218 GLU A O 1
ATOM 3361 N N . ILE A 1 219 ? -42.047 -18.756 -56.484 1.00 37.93 219 ILE A N 1
ATOM 3362 C CA . ILE A 1 219 ? -40.730 -18.134 -56.612 1.00 30.05 219 ILE A CA 1
ATOM 3363 C C . ILE A 1 219 ? -40.205 -18.439 -58.011 1.00 26.44 219 ILE A C 1
ATOM 3364 O O . ILE A 1 219 ? -39.890 -19.587 -58.330 1.00 27.07 219 ILE A O 1
ATOM 3380 N N . ALA A 1 220 ? -40.090 -17.401 -58.844 1.00 19.71 220 ALA A N 1
ATOM 3381 C CA . ALA A 1 220 ? -39.717 -17.608 -60.241 1.00 19.43 220 ALA A CA 1
ATOM 3382 C C . ALA A 1 220 ? -38.365 -18.305 -60.367 1.00 19.17 220 ALA A C 1
ATOM 3383 O O . ALA A 1 220 ? -38.178 -19.158 -61.241 1.00 21.88 220 ALA A O 1
ATOM 3390 N N . LEU A 1 221 ? -37.401 -17.946 -59.526 1.00 20.93 221 LEU A N 1
ATOM 3391 C CA . LEU A 1 221 ? -36.070 -18.525 -59.644 0.77 15.22 221 LEU A CA 1
ATOM 3392 C C . LEU A 1 221 ? -35.970 -19.918 -59.025 1.00 23.52 221 LEU A C 1
ATOM 3393 O O . LEU A 1 221 ? -34.887 -20.513 -59.056 1.00 27.22 221 LEU A O 1
ATOM 3409 N N . GLY A 1 222 ? -37.058 -20.452 -58.477 1.00 20.30 222 GLY A N 1
ATOM 3410 C CA . GLY A 1 222 ? -37.111 -21.869 -58.157 1.00 30.56 222 GLY A CA 1
ATOM 3411 C C . GLY A 1 222 ? -36.233 -22.324 -57.012 1.00 33.50 222 GLY A C 1
ATOM 3412 O O . GLY A 1 222 ? -35.788 -23.479 -57.004 1.00 32.13 222 GLY A O 1
ATOM 3416 N N . ARG A 1 223 ? -35.975 -21.457 -56.035 1.00 30.34 223 ARG A N 1
ATOM 3417 C CA . ARG A 1 223 ? -35.191 -21.834 -54.866 1.00 23.19 223 ARG A CA 1
ATOM 3418 C C . ARG A 1 223 ? -35.481 -20.840 -53.755 1.00 33.10 223 ARG A C 1
ATOM 3419 O O . ARG A 1 223 ? -35.889 -19.703 -54.003 1.00 19.61 223 ARG A O 1
ATOM 3440 N N . LEU A 1 224 ? -35.253 -21.285 -52.526 1.00 30.35 224 LEU A N 1
ATOM 3441 C CA . LEU A 1 224 ? -35.333 -20.393 -51.388 1.00 28.50 224 LEU A CA 1
ATOM 3442 C C . LEU A 1 224 ? -34.063 -19.555 -51.308 1.00 20.54 224 LEU A C 1
ATOM 3443 O O . LEU A 1 224 ? -33.019 -19.912 -51.854 1.00 21.97 224 LEU A O 1
ATOM 3459 N N . GLY A 1 225 ? -34.169 -18.421 -50.637 1.00 21.63 225 GLY A N 1
ATOM 3460 C CA . GLY A 1 225 ? -33.012 -17.583 -50.446 1.00 23.12 225 GLY A CA 1
ATOM 3461 C C . GLY A 1 225 ? -32.119 -18.074 -49.321 1.00 23.34 225 GLY A C 1
ATOM 3462 O O . GLY A 1 225 ? -32.513 -18.863 -48.470 1.00 24.82 225 GLY A O 1
ATOM 3466 N N . VAL A 1 226 ? -30.892 -17.580 -49.323 1.00 19.99 226 VAL A N 1
ATOM 3467 C CA . VAL A 1 226 ? -29.952 -17.820 -48.233 1.00 25.55 226 VAL A CA 1
ATOM 3468 C C . VAL A 1 226 ? -29.530 -16.460 -47.696 1.00 23.49 226 VAL A C 1
ATOM 3469 O O . VAL A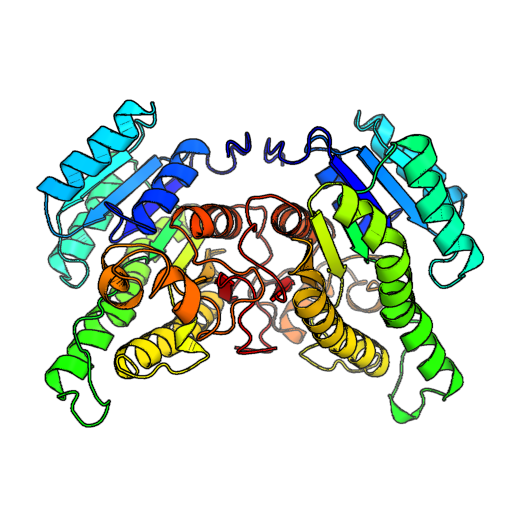 1 226 ? -29.702 -15.428 -48.370 1.00 21.65 226 VAL A O 1
ATOM 3482 N N . PRO A 1 227 ? -28.986 -16.418 -46.474 1.00 21.73 227 PRO A N 1
ATOM 3483 C CA . PRO A 1 227 ? -28.635 -15.118 -45.881 1.00 21.43 227 PRO A CA 1
ATOM 3484 C C . PRO A 1 227 ? -27.760 -14.256 -46.764 1.00 21.86 227 PRO A C 1
ATOM 3485 O O . PRO A 1 227 ? -27.987 -13.044 -46.842 1.00 18.94 227 PRO A O 1
ATOM 3496 N N . ASP A 1 228 ? -26.759 -14.834 -47.430 1.00 18.67 228 ASP A N 1
ATOM 3497 C CA . ASP A 1 228 ? -25.880 -14.017 -48.254 1.00 28.86 228 ASP A CA 1
ATOM 3498 C C . ASP A 1 228 ? -26.622 -13.335 -49.396 1.00 16.81 228 ASP A C 1
ATOM 3499 O O . ASP A 1 228 ? -26.117 -12.346 -49.934 1.00 21.79 228 ASP A O 1
ATOM 3508 N N . ASP A 1 229 ? -27.800 -13.837 -49.776 1.00 15.63 229 ASP A N 1
ATOM 3509 C CA . ASP A 1 229 ? -28.588 -13.200 -50.834 1.00 21.72 229 ASP A CA 1
ATOM 3510 C C . ASP A 1 229 ? -29.032 -11.794 -50.465 1.00 19.84 229 ASP A C 1
ATOM 3511 O O . ASP A 1 229 ? -29.486 -11.048 -51.344 1.00 18.42 229 ASP A O 1
ATOM 3520 N N . CYS A 1 230 ? -28.952 -11.432 -49.183 1.00 17.97 230 CYS A N 1
ATOM 3521 C CA . CYS A 1 230 ? -29.302 -10.093 -48.729 1.00 13.69 230 CYS A CA 1
ATOM 3522 C C . CYS A 1 230 ? -28.099 -9.172 -48.610 1.00 12.70 230 CYS A C 1
ATOM 3523 O O . CYS A 1 230 ? -28.276 -7.952 -48.649 1.00 15.81 230 CYS A O 1
ATOM 3531 N N . ALA A 1 231 ? -26.885 -9.720 -48.503 1.00 17.32 231 ALA A N 1
ATOM 3532 C CA . ALA A 1 231 ? -25.738 -8.909 -48.113 1.00 14.72 231 ALA A CA 1
ATOM 3533 C C . ALA A 1 231 ? -25.302 -7.973 -49.230 1.00 15.69 231 ALA A C 1
ATOM 3534 O O . ALA A 1 231 ? -24.988 -6.804 -48.976 1.00 10.68 231 ALA A O 1
ATOM 3541 N N . GLY A 1 232 ? -25.262 -8.466 -50.470 1.00 13.70 232 GLY A N 1
ATOM 3542 C CA . GLY A 1 232 ? -24.887 -7.606 -51.578 1.00 13.63 232 GLY A CA 1
ATOM 3543 C C . GLY A 1 232 ? -25.784 -6.392 -51.687 1.00 10.21 232 GLY A C 1
ATOM 3544 O O . GLY A 1 232 ? -25.320 -5.295 -51.993 1.00 11.77 232 GLY A O 1
ATOM 3548 N N . THR A 1 233 ? -27.079 -6.566 -51.416 1.00 11.27 233 THR A N 1
ATOM 3549 C CA . THR A 1 233 ? -28.009 -5.447 -51.518 1.00 11.00 233 THR A CA 1
ATOM 3550 C C . THR A 1 233 ? -27.788 -4.437 -50.398 1.00 12.03 233 THR A C 1
ATOM 3551 O O . THR A 1 233 ? -27.781 -3.223 -50.640 1.00 10.11 233 THR A O 1
ATOM 3562 N N . VAL A 1 234 ? -27.633 -4.912 -49.162 1.00 12.47 234 VAL A N 1
ATOM 3563 C CA . VAL A 1 234 ? -27.370 -4.001 -48.055 1.00 10.25 234 VAL A CA 1
ATOM 3564 C C . VAL A 1 234 ? -26.076 -3.247 -48.298 1.00 10.45 234 VAL A C 1
ATOM 3565 O O . VAL A 1 234 ? -26.013 -2.031 -48.114 1.00 11.86 234 VAL A O 1
ATOM 3578 N N . ALA A 1 235 ? -25.027 -3.949 -48.737 1.00 11.52 235 ALA A N 1
ATOM 3579 C CA . ALA A 1 235 ? -23.765 -3.269 -49.024 1.00 13.93 235 ALA A CA 1
ATOM 3580 C C . ALA A 1 235 ? -23.953 -2.203 -50.093 1.00 12.94 235 ALA A C 1
ATOM 3581 O O . ALA A 1 235 ? -23.448 -1.081 -49.967 1.00 12.65 235 ALA A O 1
ATOM 3588 N N . TYR A 1 236 ? -24.678 -2.538 -51.159 1.00 14.57 236 TYR A N 1
ATOM 3589 C CA . TYR A 1 236 ? -24.987 -1.549 -52.184 1.00 9.95 236 TYR A CA 1
ATOM 3590 C C . TYR A 1 236 ? -25.748 -0.364 -51.595 1.00 9.65 236 TYR A C 1
ATOM 3591 O O . TYR A 1 236 ? -25.393 0.798 -51.833 1.00 9.15 236 TYR A O 1
ATOM 3609 N N . LEU A 1 237 ? -26.799 -0.632 -50.816 1.00 8.72 237 LEU A N 1
ATOM 3610 C CA . LEU A 1 237 ? -27.603 0.467 -50.279 1.00 11.97 237 LEU A CA 1
ATOM 3611 C C . LEU A 1 237 ? -26.824 1.346 -49.298 1.00 10.90 237 LEU A C 1
ATOM 3612 O O . LEU A 1 237 ? -27.133 2.536 -49.166 1.00 13.07 237 LEU A O 1
ATOM 3628 N N . ALA A 1 238 ? -25.833 0.797 -48.599 1.00 14.64 238 ALA A N 1
ATOM 3629 C CA . ALA A 1 238 ? -25.050 1.597 -47.666 1.00 12.38 238 ALA A CA 1
ATOM 3630 C C . ALA A 1 238 ? -23.888 2.320 -48.328 1.00 11.00 238 ALA A C 1
ATOM 3631 O O . ALA A 1 238 ? -23.273 3.176 -47.687 1.00 15.84 238 ALA A O 1
ATOM 3638 N N . SER A 1 239 ? -23.583 2.005 -49.582 1.00 12.78 239 SER A N 1
ATOM 3639 C CA . SER A 1 239 ? -22.419 2.536 -50.277 1.00 12.92 239 SER A CA 1
ATOM 3640 C C . SER A 1 239 ? -22.795 3.733 -51.132 1.00 11.45 239 SER A C 1
ATOM 3641 O O . SER A 1 239 ? -23.969 4.033 -51.367 1.00 16.08 239 SER A O 1
ATOM 3649 N N . ASP A 1 240 ? -21.760 4.389 -51.662 1.00 14.69 240 ASP A N 1
ATOM 3650 C CA . ASP A 1 240 ? -21.976 5.480 -52.595 1.00 13.94 240 ASP A CA 1
ATOM 3651 C C . ASP A 1 240 ? -22.490 5.007 -53.947 1.00 12.18 240 ASP A C 1
ATOM 3652 O O . ASP A 1 240 ? -22.846 5.850 -54.777 1.00 13.97 240 ASP A O 1
ATOM 3661 N N . ASP A 1 241 ? -22.525 3.699 -54.198 1.00 11.13 241 ASP A N 1
ATOM 3662 C CA . ASP A 1 241 ? -23.128 3.195 -55.421 1.00 13.87 241 ASP A CA 1
ATOM 3663 C C . ASP A 1 241 ? -24.629 3.442 -55.458 1.00 18.70 241 ASP A C 1
ATOM 3664 O O . ASP A 1 241 ? -25.241 3.249 -56.511 1.00 17.62 241 ASP A O 1
ATOM 3673 N N . SER A 1 242 ? -25.227 3.867 -54.331 1.00 14.50 242 SER A N 1
ATOM 3674 C CA . SER A 1 242 ? -26.642 4.224 -54.258 1.00 8.73 242 SER A CA 1
ATOM 3675 C C . SER A 1 242 ? -26.821 5.644 -53.723 1.00 14.20 242 SER A C 1
ATOM 3676 O O . SER A 1 242 ? -27.825 5.952 -53.067 1.00 14.45 242 SER A O 1
ATOM 3684 N N . SER A 1 243 ? -25.863 6.525 -54.017 1.00 13.35 243 SER A N 1
ATOM 3685 C CA . SER A 1 243 ? -25.840 7.848 -53.406 1.00 14.98 243 SER A CA 1
ATOM 3686 C C . SER A 1 243 ? -27.057 8.698 -53.772 1.00 18.27 243 SER A C 1
ATOM 3687 O O . SER A 1 243 ? -27.334 9.679 -53.081 1.00 13.93 243 SER A O 1
ATOM 3695 N N . TYR A 1 244 ? -27.812 8.347 -54.814 1.00 10.39 244 TYR A N 1
ATOM 3696 C CA . TYR A 1 244 ? -28.984 9.131 -55.191 1.00 15.74 244 TYR A CA 1
ATOM 3697 C C . TYR A 1 244 ? -30.278 8.379 -54.900 1.00 15.81 244 TYR A C 1
ATOM 3698 O O . TYR A 1 244 ? -31.321 8.684 -55.492 1.00 13.90 244 TYR A O 1
ATOM 3716 N N . ILE A 1 245 ? -30.233 7.409 -53.987 1.00 10.19 245 ILE A N 1
ATOM 3717 C CA . ILE A 1 245 ? -31.370 6.539 -53.696 1.00 12.43 245 ILE A CA 1
ATOM 3718 C C . ILE A 1 245 ? -31.683 6.644 -52.212 1.00 14.37 245 ILE A C 1
ATOM 3719 O O . ILE A 1 245 ? -30.822 6.359 -51.368 1.00 10.15 245 ILE A O 1
ATOM 3735 N N . THR A 1 246 ? -32.914 7.030 -51.893 1.00 13.39 246 THR A N 1
ATOM 3736 C CA . THR A 1 246 ? -33.358 7.059 -50.511 1.00 8.96 246 THR A CA 1
ATOM 3737 C C . THR A 1 246 ? -34.866 6.870 -50.489 1.00 10.67 246 THR A C 1
ATOM 3738 O O . THR A 1 246 ? -35.575 7.225 -51.442 1.00 10.87 246 THR A O 1
ATOM 3749 N N . GLY A 1 247 ? -35.333 6.228 -49.423 1.00 13.17 247 GLY A N 1
ATOM 3750 C CA . GLY A 1 247 ? -36.737 5.962 -49.244 1.00 13.53 247 GLY A CA 1
ATOM 3751 C C . GLY A 1 247 ? -37.241 4.718 -49.936 1.00 9.49 247 GLY A C 1
ATOM 3752 O O . GLY A 1 247 ? -38.450 4.478 -49.931 1.00 14.04 247 GLY A O 1
ATOM 3756 N N . GLU A 1 248 ? -36.360 3.880 -50.469 1.00 12.60 248 GLU A N 1
ATOM 3757 C CA A GLU A 1 248 ? -36.743 2.767 -51.327 0.49 14.01 248 GLU A CA 1
ATOM 3758 C CA B GLU A 1 248 ? -36.782 2.775 -51.307 0.51 13.83 248 GLU A CA 1
ATOM 3759 C C . GLU A 1 248 ? -36.614 1.446 -50.585 1.00 11.64 248 GLU A C 1
ATOM 3760 O O . GLU A 1 248 ? -35.801 1.303 -49.671 1.00 10.74 248 GLU A O 1
ATOM 3783 N N . MET A 1 249 ? -37.434 0.488 -50.998 1.00 8.60 249 MET A N 1
ATOM 3784 C CA . MET A 1 249 ? -37.414 -0.883 -50.530 1.00 9.87 249 MET A CA 1
ATOM 3785 C C . MET A 1 249 ? -37.016 -1.759 -51.714 1.00 11.89 249 MET A C 1
ATOM 3786 O O . MET A 1 249 ? -37.534 -1.576 -52.820 1.00 11.53 249 MET A O 1
ATOM 3800 N N . ILE A 1 250 ? -36.087 -2.686 -51.506 1.00 9.94 250 ILE A N 1
ATOM 3801 C CA . ILE A 1 250 ? -35.742 -3.656 -52.535 1.00 10.02 250 ILE A CA 1
ATOM 3802 C C . ILE A 1 250 ? -36.244 -5.023 -52.087 1.00 9.42 250 ILE A C 1
ATOM 3803 O O . ILE A 1 250 ? -35.888 -5.505 -51.005 1.00 11.42 250 ILE A O 1
ATOM 3819 N N . ILE A 1 251 ? -37.098 -5.630 -52.903 1.00 9.91 251 ILE A N 1
ATOM 3820 C CA . ILE A 1 251 ? -37.600 -6.970 -52.624 1.00 8.15 251 ILE A CA 1
ATOM 3821 C C . ILE A 1 251 ? -36.553 -7.994 -53.052 1.00 13.04 251 ILE A C 1
ATOM 3822 O O . ILE A 1 251 ? -36.061 -7.969 -54.191 1.00 13.92 251 ILE A O 1
ATOM 3838 N N . ILE A 1 252 ? -36.197 -8.886 -52.124 1.00 11.31 252 ILE A N 1
ATOM 3839 C CA . ILE A 1 252 ? -35.206 -9.933 -52.354 1.00 13.09 252 ILE A CA 1
ATOM 3840 C C . ILE A 1 252 ? -35.888 -11.278 -52.145 1.00 15.44 252 ILE A C 1
ATOM 3841 O O . ILE A 1 252 ? -35.746 -11.912 -51.088 1.00 16.58 252 ILE A O 1
ATOM 3857 N N . ALA A 1 253 ? -36.634 -11.728 -53.157 1.00 12.22 253 ALA A N 1
ATOM 3858 C CA . ALA A 1 253 ? -37.514 -12.875 -52.980 1.00 16.16 253 ALA A CA 1
ATOM 3859 C C . ALA A 1 253 ? -37.539 -13.781 -54.204 1.00 15.65 253 ALA A C 1
ATOM 3860 O O . ALA A 1 253 ? -38.479 -14.563 -54.361 1.00 17.49 253 ALA A O 1
ATOM 3867 N N . GLY A 1 254 ? -36.535 -13.697 -55.069 1.00 15.23 254 GLY A N 1
ATOM 3868 C CA . GLY A 1 254 ? -36.429 -14.628 -56.168 1.00 18.27 254 GLY A CA 1
ATOM 3869 C C . GLY A 1 254 ? -37.510 -14.501 -57.218 1.00 16.16 254 GLY A C 1
ATOM 3870 O O . GLY A 1 254 ? -37.745 -15.452 -57.963 1.00 16.95 254 GLY A O 1
ATOM 3874 N N . GLY A 1 255 ? -38.174 -13.354 -57.301 1.00 14.99 255 GLY A N 1
ATOM 3875 C CA . GLY A 1 255 ? -39.142 -13.104 -58.349 1.00 20.43 255 GLY A CA 1
ATOM 3876 C C . GLY A 1 255 ? -40.594 -13.221 -57.944 1.00 20.77 255 GLY A C 1
ATOM 3877 O O . GLY A 1 255 ? -41.454 -13.331 -58.823 1.00 36.27 255 GLY A O 1
ATOM 3881 N N . VAL A 1 256 ? -40.896 -13.221 -56.654 1.00 40.67 256 VAL A N 1
ATOM 3882 C CA . VAL A 1 256 ? -42.282 -13.250 -56.204 1.00 30.71 256 VAL A CA 1
ATOM 3883 C C . VAL A 1 256 ? -42.872 -11.859 -56.369 1.00 26.75 256 VAL A C 1
ATOM 3884 O O . VAL A 1 256 ? -42.231 -10.856 -56.035 1.00 41.09 256 VAL A O 1
ATOM 3897 N N . GLN A 1 257 ? -44.098 -11.797 -56.887 1.00 21.03 257 GLN A N 1
ATOM 3898 C CA . GLN A 1 257 ? -44.749 -10.551 -57.267 1.00 18.84 257 GLN A CA 1
ATOM 3899 C C . GLN A 1 257 ? -45.685 -10.067 -56.164 1.00 32.75 257 GLN A C 1
ATOM 3900 O O . GLN A 1 257 ? -46.570 -10.810 -55.728 1.00 33.01 257 GLN A O 1
ATOM 3914 N N . ALA A 1 258 ? -45.512 -8.814 -55.741 1.00 27.10 258 ALA A N 1
ATOM 3915 C CA . ALA A 1 258 ? -46.475 -8.207 -54.825 1.00 40.65 258 ALA A CA 1
ATOM 3916 C C . ALA A 1 258 ? -46.584 -6.692 -54.935 1.00 32.26 258 ALA A C 1
ATOM 3917 O O . ALA A 1 258 ? -47.347 -6.103 -54.165 1.00 20.52 258 ALA A O 1
ATOM 3924 N N . ARG A 1 259 ? -45.853 -6.035 -55.833 1.00 25.08 259 ARG A N 1
ATOM 3925 C CA . ARG A 1 259 ? -46.092 -4.629 -56.137 1.00 24.85 259 ARG A CA 1
ATOM 3926 C C . ARG A 1 259 ? -45.427 -4.305 -57.467 1.00 27.86 259 ARG A C 1
ATOM 3927 O O . ARG A 1 259 ? -44.539 -5.028 -57.922 1.00 34.30 259 ARG A O 1
ATOM 3948 N N . LEU A 1 260 ? -45.860 -3.204 -58.078 1.00 24.50 260 LEU A N 1
ATOM 3949 C CA . LEU A 1 260 ? -45.249 -2.711 -59.317 1.00 22.95 260 LEU A CA 1
ATOM 3950 C C . LEU A 1 260 ? -44.170 -1.688 -59.017 1.00 21.12 260 LEU A C 1
ATOM 3951 O O . LEU A 1 260 ? -44.282 -0.932 -58.048 1.00 20.05 260 LEU A O 1
ATOM 3968 N N . MET B 1 1 ? -15.110 8.790 -57.697 1.00 76.85 1 MET B N 1
ATOM 3969 C CA . MET B 1 1 ? -14.432 7.789 -56.826 1.00 91.77 1 MET B CA 1
ATOM 3970 C C . MET B 1 1 ? -14.389 6.430 -57.525 1.00 84.15 1 MET B C 1
ATOM 3971 O O . MET B 1 1 ? -15.200 6.162 -58.417 1.00 79.18 1 MET B O 1
ATOM 3987 N N . PRO B 1 2 ? -13.432 5.581 -57.156 1.00 73.84 2 PRO B N 1
ATOM 3988 C CA . PRO B 1 2 ? -13.538 4.158 -57.480 1.00 71.64 2 PRO B CA 1
ATOM 3989 C C . PRO B 1 2 ? -14.220 3.386 -56.363 1.00 67.17 2 PRO B C 1
ATOM 3990 O O . PRO B 1 2 ? -14.215 3.776 -55.192 1.00 76.81 2 PRO B O 1
ATOM 4001 N N . SER B 1 3 ? -14.815 2.268 -56.757 1.00 55.70 3 SER B N 1
ATOM 4002 C CA . SER B 1 3 ? -15.311 1.284 -55.812 1.00 42.91 3 SER B CA 1
ATOM 4003 C C . SER B 1 3 ? -14.331 0.140 -55.605 1.00 36.80 3 SER B C 1
ATOM 4004 O O . SER B 1 3 ? -14.399 -0.545 -54.574 1.00 29.81 3 SER B O 1
ATOM 4012 N N . ASN B 1 4 ? -13.415 -0.053 -56.557 1.00 31.69 4 ASN B N 1
ATOM 4013 C CA . ASN B 1 4 ? -12.546 -1.219 -56.677 1.00 40.87 4 ASN B CA 1
ATOM 4014 C C . ASN B 1 4 ? -13.321 -2.498 -56.956 1.00 25.21 4 ASN B C 1
ATOM 4015 O O . ASN B 1 4 ? -12.719 -3.580 -57.041 1.00 21.03 4 ASN B O 1
ATOM 4026 N N . CYS B 1 5 ? -14.641 -2.409 -57.118 1.00 18.22 5 CYS B N 1
ATOM 4027 C CA . CYS B 1 5 ? -15.413 -3.584 -57.486 1.00 20.33 5 CYS B CA 1
ATOM 4028 C C . CYS B 1 5 ? -14.893 -4.165 -58.796 1.00 15.52 5 CYS B C 1
ATOM 4029 O O . CYS B 1 5 ? -14.572 -3.432 -59.734 1.00 15.28 5 CYS B O 1
ATOM 4036 N N . ARG B 1 6 ? -14.789 -5.495 -58.845 1.00 12.57 6 ARG B N 1
ATOM 4037 C CA . ARG B 1 6 ? -14.405 -6.233 -60.051 1.00 17.94 6 ARG B CA 1
ATOM 4038 C C . ARG B 1 6 ? -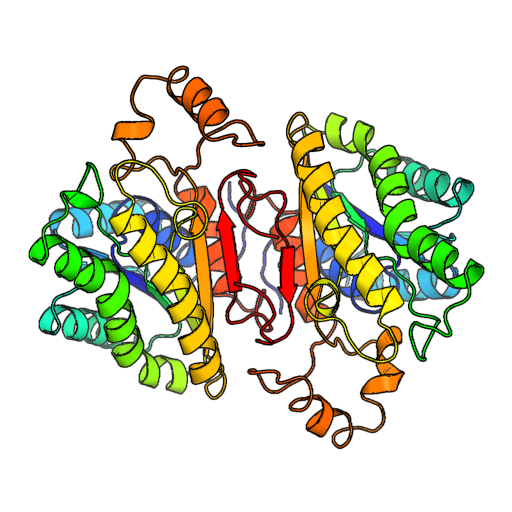15.307 -7.452 -60.199 1.00 13.43 6 ARG B C 1
ATOM 4039 O O . ARG B 1 6 ? -14.875 -8.599 -60.118 1.00 16.33 6 ARG B O 1
ATOM 4060 N N . ARG B 1 7 ? -16.584 -7.219 -60.425 1.00 9.80 7 ARG B N 1
ATOM 4061 C CA . ARG B 1 7 ? -17.536 -8.316 -60.419 1.00 10.44 7 ARG B CA 1
ATOM 4062 C C . ARG B 1 7 ? -17.783 -8.922 -61.805 1.00 9.57 7 ARG B C 1
ATOM 4063 O O . ARG B 1 7 ? -18.536 -9.898 -61.905 1.00 14.92 7 ARG B O 1
ATOM 4084 N N . PHE B 1 8 ? -17.137 -8.415 -62.865 1.00 13.28 8 PHE B N 1
ATOM 4085 C CA . PHE B 1 8 ? -17.524 -8.778 -64.226 1.00 12.85 8 PHE B CA 1
ATOM 4086 C C . PHE B 1 8 ? -16.382 -9.332 -65.073 1.00 13.97 8 PHE B C 1
ATOM 4087 O O . PHE B 1 8 ? -16.493 -9.352 -66.303 1.00 13.27 8 PHE B O 1
ATOM 4104 N N . GLU B 1 9 ? -15.306 -9.819 -64.468 1.00 15.88 9 GLU B N 1
ATOM 4105 C CA . GLU B 1 9 ? -14.235 -10.387 -65.275 1.00 13.65 9 GLU B CA 1
ATOM 4106 C C . GLU B 1 9 ? -14.749 -11.606 -66.033 1.00 14.61 9 GLU B C 1
ATOM 4107 O O . GLU B 1 9 ? -15.466 -12.453 -65.485 1.00 16.08 9 GLU B O 1
ATOM 4119 N N . GLY B 1 10 ? -14.413 -11.662 -67.317 1.00 15.26 10 GLY B N 1
ATOM 4120 C CA . GLY B 1 10 ? -14.896 -12.697 -68.207 1.00 18.05 10 GLY B CA 1
ATOM 4121 C C . GLY B 1 10 ? -16.343 -12.575 -68.642 1.00 16.78 10 GLY B C 1
ATOM 4122 O O . GLY B 1 10 ? -16.854 -13.489 -69.296 1.00 18.99 10 GLY B O 1
ATOM 4126 N N . LYS B 1 11 ? -17.024 -11.486 -68.309 1.00 12.89 11 LYS B N 1
ATOM 4127 C CA . LYS B 1 11 ? -18.401 -11.286 -68.738 1.00 14.77 11 LYS B CA 1
ATOM 4128 C C . LYS B 1 11 ? -18.452 -10.318 -69.919 1.00 9.02 11 LYS B C 1
ATOM 4129 O O . LYS B 1 11 ? -17.567 -9.470 -70.089 1.00 13.10 11 LYS B O 1
ATOM 4148 N N . VAL B 1 12 ? -19.495 -10.464 -70.734 1.00 13.65 12 VAL B N 1
ATOM 4149 C CA . VAL B 1 12 ? -19.732 -9.612 -71.897 1.00 10.46 12 VAL B CA 1
ATOM 4150 C C . VAL B 1 12 ? -21.091 -8.940 -71.757 1.00 7.90 12 VAL B C 1
ATOM 4151 O O . VAL B 1 12 ? -22.111 -9.612 -71.571 1.00 10.24 12 VAL B O 1
ATOM 4164 N N . ALA B 1 13 ? -21.107 -7.623 -71.910 1.00 8.62 13 ALA B N 1
ATOM 4165 C CA . ALA B 1 13 ? -22.338 -6.856 -71.835 1.00 11.55 13 ALA B CA 1
ATOM 4166 C C . ALA B 1 13 ? -22.558 -6.075 -73.120 1.00 12.84 13 ALA B C 1
ATOM 4167 O O . ALA B 1 13 ? -21.614 -5.558 -73.716 1.00 11.19 13 ALA B O 1
ATOM 4174 N N . ILE B 1 14 ? -23.812 -5.983 -73.524 1.00 9.04 14 ILE B N 1
ATOM 4175 C CA . ILE B 1 14 ? -24.262 -5.016 -74.510 1.00 7.92 14 ILE B CA 1
ATOM 4176 C C . ILE B 1 14 ? -24.976 -3.909 -73.757 1.00 8.54 14 ILE B C 1
ATOM 4177 O O . ILE B 1 14 ? -25.885 -4.183 -72.962 1.00 14.43 14 ILE B O 1
ATOM 4193 N N . VAL B 1 15 ? -24.592 -2.666 -74.013 1.00 11.11 15 VAL B N 1
ATOM 4194 C CA . VAL B 1 15 ? -25.336 -1.515 -73.517 1.00 8.66 15 VAL B CA 1
ATOM 4195 C C . VAL B 1 15 ? -25.821 -0.722 -74.719 1.00 13.05 15 VAL B C 1
ATOM 4196 O O . VAL B 1 15 ? -25.013 -0.204 -75.496 1.00 9.88 15 VAL B O 1
ATOM 4209 N N . THR B 1 16 ? -27.136 -0.613 -74.864 1.00 11.64 16 THR B N 1
ATOM 4210 C CA . THR B 1 16 ? -27.692 0.103 -76.000 1.00 16.05 16 THR B CA 1
ATOM 4211 C C . THR B 1 16 ? -27.684 1.605 -75.734 1.00 17.56 16 THR B C 1
ATOM 4212 O O . THR B 1 16 ? -27.700 2.059 -74.585 1.00 14.90 16 THR B O 1
ATOM 4223 N N . ALA B 1 17 ? -27.641 2.376 -76.820 1.00 13.76 17 ALA B N 1
ATOM 4224 C CA . ALA B 1 17 ? -27.698 3.832 -76.758 1.00 12.17 17 ALA B CA 1
ATOM 4225 C C . ALA B 1 17 ? -26.720 4.387 -75.727 1.00 16.17 17 ALA B C 1
ATOM 4226 O O . ALA B 1 17 ? -27.089 5.154 -74.842 1.00 14.01 17 ALA B O 1
ATOM 4233 N N . ALA B 1 18 ? -25.444 4.019 -75.854 1.00 14.25 18 ALA B N 1
ATOM 4234 C CA . ALA B 1 18 ? -24.527 4.147 -74.733 1.00 16.02 18 ALA B CA 1
ATOM 4235 C C . ALA B 1 18 ? -23.280 4.920 -75.119 1.00 19.38 18 ALA B C 1
ATOM 4236 O O . ALA B 1 18 ? -22.182 4.643 -74.638 1.00 15.84 18 ALA B O 1
ATOM 4243 N N . THR B 1 19 ? -23.438 5.935 -75.955 1.00 14.89 19 THR B N 1
ATOM 4244 C CA . THR B 1 19 ? -22.333 6.797 -76.335 1.00 12.91 19 THR B CA 1
ATOM 4245 C C . THR B 1 19 ? -22.410 8.144 -75.640 1.00 19.35 19 THR B C 1
ATOM 4246 O O . THR B 1 19 ? -21.513 8.967 -75.813 1.00 16.12 19 THR B O 1
ATOM 4257 N N . LYS B 1 20 ? -23.472 8.384 -74.872 1.00 19.46 20 LYS B N 1
ATOM 4258 C CA . LYS B 1 20 ? -23.607 9.574 -74.049 1.00 17.84 20 LYS B CA 1
ATOM 4259 C C . LYS B 1 20 ? -24.336 9.205 -72.769 1.00 13.98 20 LYS B C 1
ATOM 4260 O O . LYS B 1 20 ? -24.946 8.135 -72.660 1.00 13.24 20 LYS B O 1
ATOM 4279 N N . GLY B 1 21 ? -24.238 10.106 -71.800 1.00 14.20 21 GLY B N 1
ATOM 4280 C CA . GLY B 1 21 ? -25.156 10.122 -70.675 1.00 15.67 21 GLY B CA 1
ATOM 4281 C C . GLY B 1 21 ? -25.139 8.845 -69.873 1.00 11.21 21 GLY B C 1
ATOM 4282 O O . GLY B 1 21 ? -24.081 8.303 -69.535 1.00 15.40 21 GLY B O 1
ATOM 4286 N N . ILE B 1 22 ? -26.345 8.370 -69.556 1.00 12.31 22 ILE B N 1
ATOM 4287 C CA . ILE B 1 22 ? -26.510 7.265 -68.617 1.00 9.63 22 ILE B CA 1
ATOM 4288 C C . ILE B 1 22 ? -25.910 5.990 -69.193 1.00 11.43 22 ILE B C 1
ATOM 4289 O O . ILE B 1 22 ? -25.185 5.261 -68.507 1.00 10.09 22 ILE B O 1
ATOM 4305 N N . GLY B 1 23 ? -26.203 5.705 -70.467 1.00 10.76 23 GLY B N 1
ATOM 4306 C CA . GLY B 1 23 ? -25.666 4.503 -71.082 1.00 9.87 23 GLY B CA 1
ATOM 4307 C C . GLY B 1 23 ? -24.152 4.484 -71.072 1.00 8.27 23 GLY B C 1
ATOM 4308 O O . GLY B 1 23 ? -23.536 3.454 -70.797 1.00 10.27 23 GLY B O 1
ATOM 4312 N N . LEU B 1 24 ? -23.527 5.629 -71.338 1.00 14.85 24 LEU B N 1
ATOM 4313 C CA . LEU B 1 24 ? -22.071 5.672 -71.325 1.00 14.33 24 LEU B CA 1
ATOM 4314 C C . LEU B 1 24 ? -21.526 5.459 -69.915 1.00 15.29 24 LEU B C 1
ATOM 4315 O O . LEU B 1 24 ? -20.502 4.790 -69.736 1.00 12.55 24 LEU B O 1
ATOM 4331 N N . ALA B 1 25 ? -22.179 6.040 -68.909 1.00 15.39 25 ALA B N 1
ATOM 4332 C CA . ALA B 1 25 ? -21.744 5.827 -67.533 1.00 14.59 25 ALA B CA 1
ATOM 4333 C C . ALA B 1 25 ? -21.865 4.362 -67.151 1.00 11.55 25 ALA B C 1
ATOM 4334 O O . ALA B 1 25 ? -20.979 3.815 -66.483 1.00 12.44 25 ALA B O 1
ATOM 4341 N N . ILE B 1 26 ? -22.935 3.697 -67.611 1.00 11.41 26 ILE B N 1
ATOM 4342 C CA . ILE B 1 26 ? -23.115 2.271 -67.334 1.00 12.44 26 ILE B CA 1
ATOM 4343 C C . ILE B 1 26 ? -21.997 1.461 -67.968 1.00 10.18 26 ILE B C 1
ATOM 4344 O O . ILE B 1 26 ? -21.373 0.612 -67.316 1.00 14.53 26 ILE B O 1
ATOM 4360 N N . ALA B 1 27 ? -21.742 1.698 -69.257 1.00 10.16 27 ALA B N 1
ATOM 4361 C CA . ALA B 1 27 ? -20.681 0.979 -69.951 1.00 11.74 27 ALA B CA 1
ATOM 4362 C C . ALA B 1 27 ? -19.349 1.186 -69.251 1.00 11.73 27 ALA B C 1
ATOM 4363 O O . ALA B 1 27 ? -18.575 0.240 -69.055 1.00 9.99 27 ALA B O 1
ATOM 4370 N N . GLU B 1 28 ? -19.062 2.427 -68.871 1.00 12.96 28 GLU B N 1
ATOM 4371 C CA . GLU B 1 28 ? -17.799 2.712 -68.216 1.00 12.01 28 GLU B CA 1
ATOM 4372 C C . GLU B 1 28 ? -17.663 1.920 -66.922 1.00 12.54 28 GLU B C 1
ATOM 4373 O O . GLU B 1 28 ? -16.587 1.400 -66.620 1.00 12.66 28 GLU B O 1
ATOM 4385 N N . ARG B 1 29 ? -18.748 1.823 -66.142 1.00 12.11 29 ARG B N 1
ATOM 4386 C CA . ARG B 1 29 ? -18.689 1.114 -64.863 1.00 9.60 29 ARG B CA 1
ATOM 4387 C C . ARG B 1 29 ? -18.474 -0.385 -65.073 1.00 10.93 29 ARG B C 1
ATOM 4388 O O . ARG B 1 29 ? -17.653 -1.004 -64.385 1.00 11.73 29 ARG B O 1
ATOM 4409 N N . LEU B 1 30 ? -19.160 -0.982 -66.052 1.00 10.89 30 LEU B N 1
ATOM 4410 C CA . LEU B 1 30 ? -18.948 -2.397 -66.326 1.00 11.52 30 LEU B CA 1
ATOM 4411 C C . LEU B 1 30 ? -17.513 -2.658 -66.773 1.00 7.96 30 LEU B C 1
ATOM 4412 O O . LEU B 1 30 ? -16.890 -3.641 -66.348 1.00 11.47 30 LEU B O 1
ATOM 4428 N N . LEU B 1 31 ? -16.980 -1.796 -67.636 1.00 10.75 31 LEU B N 1
ATOM 4429 C CA . LEU B 1 31 ? -15.590 -1.921 -68.055 1.00 12.00 31 LEU B CA 1
ATOM 4430 C C . LEU B 1 31 ? -14.654 -1.779 -66.862 1.00 11.91 31 LEU B C 1
ATOM 4431 O O . LEU B 1 31 ? -13.684 -2.532 -66.731 1.00 15.13 31 LEU B O 1
ATOM 4447 N N . ASP B 1 32 ? -14.929 -0.818 -65.978 1.00 13.16 32 ASP B N 1
ATOM 4448 C CA A ASP B 1 32 ? -14.132 -0.655 -64.762 0.41 13.35 32 ASP B CA 1
ATOM 4449 C CA B ASP B 1 32 ? -14.088 -0.671 -64.799 0.59 13.35 32 ASP B CA 1
ATOM 4450 C C . ASP B 1 32 ? -14.088 -1.941 -63.949 1.00 14.08 32 ASP B C 1
ATOM 4451 O O . ASP B 1 32 ? -13.081 -2.241 -63.306 1.00 15.40 32 ASP B O 1
ATOM 4468 N N . GLU B 1 33 ? -15.178 -2.717 -63.964 1.00 10.39 33 GLU B N 1
ATOM 4469 C CA . GLU B 1 33 ? -15.285 -3.936 -63.171 1.00 15.02 33 GLU B CA 1
ATOM 4470 C C . GLU B 1 33 ? -14.831 -5.190 -63.910 1.00 11.83 33 GLU B C 1
ATOM 4471 O O . GLU B 1 33 ? -15.007 -6.296 -63.382 1.00 12.61 33 GLU B O 1
ATOM 4483 N N . GLY B 1 34 ? -14.234 -5.047 -65.098 1.00 12.98 34 GLY B N 1
ATOM 4484 C CA . GLY B 1 34 ? -13.634 -6.158 -65.807 1.00 12.53 34 GLY B CA 1
ATOM 4485 C C . GLY B 1 34 ? -14.408 -6.668 -66.999 1.00 11.41 34 GLY B C 1
ATOM 4486 O O . GLY B 1 34 ? -13.944 -7.601 -67.665 1.00 11.46 34 GLY B O 1
ATOM 4490 N N . ALA B 1 35 ? -15.555 -6.082 -67.310 1.00 10.49 35 ALA B N 1
ATOM 4491 C CA . ALA B 1 35 ? -16.365 -6.604 -68.395 1.00 13.70 35 ALA B CA 1
ATOM 4492 C C . ALA B 1 35 ? -15.761 -6.258 -69.755 1.00 11.38 35 ALA B C 1
ATOM 4493 O O . ALA B 1 35 ? -14.964 -5.323 -69.905 1.00 13.33 35 ALA B O 1
ATOM 4500 N N . SER B 1 36 ? -16.159 -7.036 -70.748 1.00 13.13 36 SER B N 1
ATOM 4501 C CA . SER B 1 36 ? -16.092 -6.630 -72.144 1.00 12.78 36 SER B CA 1
ATOM 4502 C C . SER B 1 36 ? -17.446 -6.055 -72.508 1.00 8.53 36 SER B C 1
ATOM 4503 O O . SER B 1 36 ? -18.474 -6.649 -72.177 1.00 11.46 36 SER B O 1
ATOM 4511 N N . VAL B 1 37 ? -17.454 -4.894 -73.154 1.00 9.90 37 VAL B N 1
ATOM 4512 C CA . VAL B 1 37 ? -18.703 -4.208 -73.449 1.00 10.28 37 VAL B CA 1
ATOM 4513 C C . VAL B 1 37 ? -18.774 -3.830 -74.918 1.00 12.16 37 VAL B C 1
ATOM 4514 O O . VAL B 1 37 ? -17.792 -3.365 -75.506 1.00 12.54 37 VAL B O 1
ATOM 4527 N N . VAL B 1 38 ? -19.958 -3.998 -75.496 1.00 9.23 38 VAL B N 1
ATOM 4528 C CA . VAL B 1 38 ? -20.308 -3.411 -76.781 1.00 11.79 38 VAL B CA 1
ATOM 4529 C C . VAL B 1 38 ? -21.298 -2.293 -76.521 1.00 11.33 38 VAL B C 1
ATOM 4530 O O . VAL B 1 38 ? -22.320 -2.502 -75.854 1.00 10.97 38 VAL B O 1
ATOM 4543 N N . ILE B 1 39 ? -20.982 -1.113 -77.034 1.00 10.05 39 ILE B N 1
ATOM 4544 C CA . ILE B 1 39 ? -21.887 0.017 -77.016 1.00 9.51 39 ILE B CA 1
ATOM 4545 C C . ILE B 1 39 ? -22.350 0.309 -78.441 1.00 13.75 39 ILE B C 1
ATOM 4546 O O . ILE B 1 39 ? -21.689 -0.021 -79.432 1.00 11.65 39 ILE B O 1
ATOM 4562 N N . GLY B 1 40 ? -23.494 0.972 -78.539 1.00 14.20 40 GLY B N 1
ATOM 4563 C CA . GLY B 1 40 ? -24.003 1.377 -79.834 1.00 12.92 40 GLY B CA 1
ATOM 4564 C C . GLY B 1 40 ? -24.814 2.640 -79.676 1.00 11.14 40 GLY B C 1
ATOM 4565 O O . GLY B 1 40 ? -25.302 2.951 -78.588 1.00 12.16 40 GLY B O 1
ATOM 4569 N N . SER B 1 41 ? -24.914 3.383 -80.775 1.00 11.12 41 SER B N 1
ATOM 4570 C CA . SER B 1 41 ? -25.877 4.469 -80.916 1.00 10.87 41 SER B CA 1
ATOM 4571 C C . SER B 1 41 ? -25.977 4.766 -82.413 1.00 12.18 41 SER B C 1
ATOM 4572 O O . SER B 1 41 ? -25.313 4.125 -83.228 1.00 13.58 41 SER B O 1
ATOM 4580 N N . ARG B 1 42 ? -26.831 5.723 -82.784 1.00 11.33 42 ARG B N 1
ATOM 4581 C CA . ARG B 1 42 ? -27.093 5.938 -84.210 1.00 14.86 42 ARG B CA 1
ATOM 4582 C C . ARG B 1 42 ? -25.870 6.477 -84.942 1.00 16.58 42 ARG B C 1
ATOM 4583 O O . ARG B 1 42 ? -25.611 6.093 -86.088 1.00 15.88 42 ARG B O 1
ATOM 4604 N N . ASN B 1 43 ? -25.127 7.386 -84.310 1.00 15.53 43 ASN B N 1
ATOM 4605 C CA . ASN B 1 43 ? -24.186 8.259 -85.002 1.00 16.44 43 ASN B CA 1
ATOM 4606 C C . ASN B 1 43 ? -22.770 7.725 -84.829 1.00 16.21 43 ASN B C 1
ATOM 4607 O O . ASN B 1 43 ? -22.259 7.664 -83.708 1.00 18.66 43 ASN B O 1
ATOM 4618 N N . GLN B 1 44 ? -22.137 7.356 -85.945 1.00 16.28 44 GLN B N 1
ATOM 4619 C CA . GLN B 1 44 ? -20.802 6.773 -85.880 1.00 19.01 44 GLN B CA 1
ATOM 4620 C C . GLN B 1 44 ? -19.841 7.698 -85.146 1.00 20.87 44 GLN B C 1
ATOM 4621 O O . GLN B 1 44 ? -18.943 7.238 -84.431 1.00 16.02 44 GLN B O 1
ATOM 4635 N N . LYS B 1 45 ? -20.009 9.008 -85.322 1.00 20.32 45 LYS B N 1
ATOM 4636 C CA . LYS B 1 45 ? -19.125 9.959 -84.658 1.00 25.38 45 LYS B CA 1
ATOM 4637 C C . LYS B 1 45 ? -19.247 9.848 -83.145 1.00 24.74 45 LYS B C 1
ATOM 4638 O O . LYS B 1 45 ? -18.246 9.947 -82.425 1.00 18.70 45 LYS B O 1
ATOM 4657 N N . ASN B 1 46 ? -20.471 9.665 -82.641 1.00 22.71 46 ASN B N 1
ATOM 4658 C CA . ASN B 1 46 ? -20.649 9.501 -81.203 1.00 18.89 46 ASN B CA 1
ATOM 4659 C C . ASN B 1 46 ? -20.017 8.204 -80.726 1.00 12.14 46 ASN B C 1
ATOM 4660 O O . ASN B 1 46 ? -19.423 8.159 -79.643 1.00 17.60 46 ASN B O 1
ATOM 4671 N N . VAL B 1 47 ? -20.159 7.132 -81.508 1.00 14.75 47 VAL B N 1
ATOM 4672 C CA . VAL B 1 47 ? -19.494 5.875 -81.185 1.00 16.63 47 VAL B CA 1
ATOM 4673 C C . VAL B 1 47 ? -17.989 6.099 -81.081 1.00 16.84 47 VAL B C 1
ATOM 4674 O O . VAL B 1 47 ? -17.350 5.700 -80.100 1.00 15.91 47 VAL B O 1
ATOM 4687 N N . ASP B 1 48 ? -17.400 6.731 -82.103 1.00 19.22 48 ASP B N 1
ATOM 4688 C CA . ASP B 1 48 ? -15.959 6.984 -82.102 1.00 17.84 48 ASP B CA 1
ATOM 4689 C C . ASP B 1 48 ? -15.541 7.754 -80.856 1.00 13.67 48 ASP B C 1
ATOM 4690 O O . ASP B 1 48 ? -14.577 7.386 -80.175 1.00 22.37 48 ASP B O 1
ATOM 4699 N N . GLU B 1 49 ? -16.240 8.849 -80.560 1.00 16.69 49 GLU B N 1
ATOM 4700 C CA . GLU B 1 49 ? -15.869 9.677 -79.422 1.00 22.09 49 GLU B CA 1
ATOM 4701 C C . GLU B 1 49 ? -16.000 8.912 -78.108 1.00 20.28 49 GLU B C 1
ATOM 4702 O O . GLU B 1 49 ? -15.143 9.038 -77.229 1.00 17.44 49 GLU B O 1
ATOM 4714 N N . ALA B 1 50 ? -17.041 8.089 -77.967 1.00 14.95 50 ALA B N 1
ATOM 4715 C CA . ALA B 1 50 ? -17.192 7.302 -76.747 1.00 16.09 50 ALA B CA 1
ATOM 4716 C C . ALA B 1 50 ? -16.071 6.285 -76.609 1.00 17.66 50 ALA B C 1
ATOM 4717 O O . ALA B 1 50 ? -15.520 6.104 -75.517 1.00 19.06 50 ALA B O 1
ATOM 4724 N N . ILE B 1 51 ? -15.739 5.595 -77.703 1.00 19.80 51 ILE B N 1
ATOM 4725 C CA . ILE B 1 51 ? -14.687 4.586 -77.659 1.00 17.80 51 ILE B CA 1
ATOM 4726 C C . ILE B 1 51 ? -13.358 5.227 -77.293 1.00 21.62 51 ILE B C 1
ATOM 4727 O O . ILE B 1 51 ? -12.563 4.653 -76.540 1.00 19.40 51 ILE B O 1
ATOM 4743 N N . GLU B 1 52 ? -13.089 6.420 -77.827 1.00 19.55 52 GLU B N 1
ATOM 4744 C CA . GLU B 1 52 ? -11.828 7.094 -77.531 1.00 20.65 52 GLU B CA 1
ATOM 4745 C C . GLU B 1 52 ? -11.803 7.581 -76.091 1.00 19.59 52 GLU B C 1
ATOM 4746 O O . GLU B 1 52 ? -10.795 7.441 -75.394 1.00 26.19 52 GLU B O 1
ATOM 4758 N N . TYR B 1 53 ? -12.906 8.166 -75.630 1.00 22.52 53 TYR B N 1
ATOM 4759 C CA . TYR B 1 53 ? -12.999 8.577 -74.234 1.00 19.77 53 TYR B CA 1
ATOM 4760 C C . TYR B 1 53 ? -12.699 7.409 -73.296 1.00 25.84 53 TYR B C 1
ATOM 4761 O O . TYR B 1 53 ? -11.960 7.553 -72.314 1.00 25.32 53 TYR B O 1
ATOM 4779 N N . LEU B 1 54 ? -13.266 6.238 -73.587 1.00 21.57 54 LEU B N 1
ATOM 4780 C CA . LEU B 1 54 ? -13.053 5.074 -72.733 1.00 25.18 54 LEU B CA 1
ATOM 4781 C C . LEU B 1 54 ? -11.620 4.574 -72.839 1.00 22.16 54 LEU B C 1
ATOM 4782 O O . LEU B 1 54 ? -10.958 4.323 -71.824 1.00 25.53 54 LEU B O 1
ATOM 4798 N N . LYS B 1 55 ? -11.117 4.430 -74.060 1.00 26.37 55 LYS B N 1
ATOM 4799 C CA . LYS B 1 55 ? -9.784 3.875 -74.225 1.00 31.89 55 LYS B CA 1
ATOM 4800 C C . LYS B 1 55 ? -8.726 4.793 -73.625 1.00 26.71 55 LYS B C 1
ATOM 4801 O O . LYS B 1 55 ? -7.699 4.312 -73.140 1.00 31.91 55 LYS B O 1
ATOM 4820 N N . ASN B 1 56 ? -8.984 6.100 -73.590 1.00 30.47 56 ASN B N 1
ATOM 4821 C CA . ASN B 1 56 ? -8.052 7.020 -72.952 1.00 32.11 56 ASN B CA 1
ATOM 4822 C C . ASN B 1 56 ? -7.987 6.824 -71.444 1.00 39.60 56 ASN B C 1
ATOM 4823 O O . ASN B 1 56 ? -6.975 7.181 -70.829 1.00 41.20 56 ASN B O 1
ATOM 4834 N N . LYS B 1 57 ? -9.043 6.288 -70.833 1.00 33.96 57 LYS B N 1
ATOM 4835 C CA . LYS B 1 57 ? -9.026 5.928 -69.424 1.00 31.24 57 LYS B CA 1
ATOM 4836 C C . LYS B 1 57 ? -8.479 4.533 -69.190 1.00 22.41 57 LYS B C 1
ATOM 4837 O O . LYS B 1 57 ? -8.591 4.020 -68.076 1.00 27.15 57 LYS B O 1
ATOM 4856 N N . GLY B 1 58 ? -7.921 3.899 -70.212 1.00 23.94 58 GLY B N 1
ATOM 4857 C CA . GLY B 1 58 ? -7.432 2.543 -70.082 1.00 22.52 58 GLY B CA 1
ATOM 4858 C C . GLY B 1 58 ? -8.485 1.457 -70.152 1.00 26.76 58 GLY B C 1
ATOM 4859 O O . GLY B 1 58 ? -8.172 0.300 -69.857 1.00 29.42 58 GLY B O 1
ATOM 4863 N N . LEU B 1 59 ? -9.716 1.785 -70.543 1.00 26.81 59 LEU B N 1
ATOM 4864 C CA . LEU B 1 59 ? -10.804 0.809 -70.659 1.00 20.55 59 LEU B CA 1
ATOM 4865 C C . LEU B 1 59 ? -10.876 0.359 -72.115 1.00 22.13 59 LEU B C 1
ATOM 4866 O O . LEU B 1 59 ? -11.619 0.917 -72.923 1.00 25.77 59 LEU B O 1
ATOM 4882 N N . THR B 1 60 ? -10.100 -0.672 -72.451 1.00 20.31 60 THR B N 1
ATOM 4883 C CA . THR B 1 60 ? -9.911 -1.067 -73.843 1.00 27.71 60 THR B CA 1
ATOM 4884 C C . THR B 1 60 ? -10.729 -2.279 -74.264 1.00 23.55 60 THR B C 1
ATOM 4885 O O . THR B 1 60 ? -10.772 -2.583 -75.460 1.00 22.10 60 THR B O 1
ATOM 4896 N N . LYS B 1 61 ? -11.368 -2.978 -73.326 1.00 14.60 61 LYS B N 1
ATOM 4897 C CA . LYS B 1 61 ? -12.172 -4.145 -73.668 1.00 11.37 61 LYS B CA 1
ATOM 4898 C C . LYS B 1 61 ? -13.545 -3.720 -74.173 1.00 16.70 61 LYS B C 1
ATOM 4899 O O . LYS B 1 61 ? -14.568 -4.268 -73.752 1.00 14.05 61 LYS B O 1
ATOM 4918 N N . VAL B 1 62 ? -13.578 -2.743 -75.068 1.00 15.73 62 VAL B N 1
ATOM 4919 C CA . VAL B 1 62 ? -14.818 -2.139 -75.519 1.00 14.61 62 VAL B CA 1
ATOM 4920 C C . VAL B 1 62 ? -14.817 -2.111 -77.040 1.00 21.00 62 VAL B C 1
ATOM 4921 O O . VAL B 1 62 ? -13.773 -1.957 -77.679 1.00 16.62 62 VAL B O 1
ATOM 4934 N N . ALA B 1 63 ? -16.000 -2.263 -77.622 1.00 13.12 63 ALA B N 1
ATOM 4935 C CA . ALA B 1 63 ? -16.165 -2.130 -79.061 1.00 14.08 63 ALA B CA 1
ATOM 4936 C C . ALA B 1 63 ? -17.509 -1.472 -79.322 1.00 16.53 63 ALA B C 1
ATOM 4937 O O . ALA B 1 63 ? -18.433 -1.559 -78.505 1.00 13.33 63 ALA B O 1
ATOM 4944 N N . GLY B 1 64 ? -17.616 -0.814 -80.468 1.00 16.39 64 GLY B N 1
ATOM 4945 C CA . GLY B 1 64 ? -18.794 -0.029 -80.778 1.00 12.08 64 GLY B CA 1
ATOM 4946 C C . GLY B 1 64 ? -19.311 -0.277 -82.176 1.00 13.42 64 GLY B C 1
ATOM 4947 O O . GLY B 1 64 ? -18.553 -0.551 -83.108 1.00 12.94 64 GLY B O 1
ATOM 4951 N N . ILE B 1 65 ? -20.629 -0.153 -82.326 1.00 14.06 65 ILE B N 1
ATOM 4952 C CA . ILE B 1 65 ? -21.260 -0.297 -83.632 1.00 17.36 65 ILE B CA 1
ATOM 4953 C C . ILE B 1 65 ? -22.408 0.703 -83.731 1.00 14.79 65 ILE B C 1
ATOM 4954 O O . ILE B 1 65 ? -23.232 0.817 -82.816 1.00 17.24 65 ILE B O 1
ATOM 4970 N N . ALA B 1 66 ? -22.420 1.470 -84.816 1.00 11.23 66 ALA B N 1
ATOM 4971 C CA . ALA B 1 66 ? -23.484 2.428 -85.079 1.00 12.58 66 ALA B CA 1
ATOM 4972 C C . ALA B 1 66 ? -24.701 1.737 -85.681 1.00 11.64 66 ALA B C 1
ATOM 4973 O O . ALA B 1 66 ? -24.578 0.904 -86.583 1.00 15.44 66 ALA B O 1
ATOM 4980 N N . GLY B 1 67 ? -25.872 2.103 -85.183 1.00 13.26 67 GLY B N 1
ATOM 4981 C CA . GLY B 1 67 ? -27.116 1.588 -85.717 1.00 10.91 67 GLY B CA 1
ATOM 4982 C C . GLY B 1 67 ? -28.286 2.212 -84.989 1.00 11.95 67 GLY B C 1
ATOM 4983 O O . GLY B 1 67 ? -28.137 2.792 -83.913 1.00 12.34 67 GLY B O 1
ATOM 4987 N N . HIS B 1 68 ? -29.461 2.074 -85.600 1.00 15.41 68 HIS B N 1
ATOM 4988 C CA A HIS B 1 68 ? -30.708 2.534 -85.000 0.37 12.36 68 HIS B CA 1
ATOM 4989 C CA B HIS B 1 68 ? -30.702 2.531 -84.987 0.63 12.54 68 HIS B CA 1
ATOM 4990 C C . HIS B 1 68 ? -31.330 1.380 -84.217 1.00 15.62 68 HIS B C 1
ATOM 4991 O O . HIS B 1 68 ? -31.553 0.301 -84.770 1.00 11.77 68 HIS B O 1
ATOM 5018 N N . ILE B 1 69 ? -31.615 1.612 -82.936 1.00 14.59 69 ILE B N 1
ATOM 5019 C CA . ILE B 1 69 ? -31.984 0.509 -82.060 1.00 8.44 69 ILE B CA 1
ATOM 5020 C C . ILE B 1 69 ? -33.366 -0.054 -82.377 1.00 7.34 69 ILE B C 1
ATOM 5021 O O . ILE B 1 69 ? -33.665 -1.197 -82.001 1.00 15.35 69 ILE B O 1
ATOM 5037 N N . ALA B 1 70 ? -34.223 0.707 -83.046 1.00 8.50 70 ALA B N 1
ATOM 5038 C CA . ALA B 1 70 ? -35.514 0.196 -83.493 1.00 9.51 70 ALA B CA 1
ATOM 5039 C C . ALA B 1 70 ? -35.470 -0.433 -84.890 1.00 13.23 70 ALA B C 1
ATOM 5040 O O . ALA B 1 70 ? -36.511 -0.869 -85.392 1.00 11.80 70 ALA B O 1
ATOM 5047 N N . SER B 1 71 ? -34.305 -0.506 -85.527 1.00 11.15 71 SER B N 1
ATOM 5048 C CA . SER B 1 71 ? -34.180 -1.157 -86.827 1.00 11.71 71 SER B CA 1
ATOM 5049 C C . SER B 1 71 ? -33.886 -2.637 -86.615 1.00 14.91 71 SER B C 1
ATOM 5050 O O . SER B 1 71 ? -32.877 -2.986 -86.000 1.00 10.68 71 SER B O 1
ATOM 5058 N N . THR B 1 72 ? -34.752 -3.509 -87.134 1.00 10.48 72 THR B N 1
ATOM 5059 C CA . THR B 1 72 ? -34.504 -4.942 -86.976 1.00 13.67 72 THR B CA 1
ATOM 5060 C C . THR B 1 72 ? -33.195 -5.357 -87.650 1.00 15.07 72 THR B C 1
ATOM 5061 O O . THR B 1 72 ? -32.500 -6.250 -87.150 1.00 12.31 72 THR B O 1
ATOM 5072 N N . ASP B 1 73 ? -32.847 -4.734 -88.780 1.00 14.65 73 ASP B N 1
ATOM 5073 C CA . ASP B 1 73 ? -31.536 -4.977 -89.383 1.00 11.73 73 ASP B CA 1
ATOM 5074 C C . ASP B 1 73 ? -30.419 -4.614 -88.409 1.00 12.10 73 ASP B C 1
ATOM 5075 O O . ASP B 1 73 ? -29.474 -5.381 -88.215 1.00 13.54 73 ASP B O 1
ATOM 5084 N N . ASP B 1 74 ? -30.493 -3.422 -87.817 1.00 11.36 74 ASP B N 1
ATOM 5085 C CA . ASP B 1 74 ? -29.412 -2.970 -86.943 1.00 12.58 74 ASP B CA 1
ATOM 5086 C C . ASP B 1 74 ? -29.367 -3.759 -85.636 1.00 13.20 74 ASP B C 1
ATOM 5087 O O . ASP B 1 74 ? -28.278 -3.985 -85.089 1.00 13.64 74 ASP B O 1
ATOM 5096 N N . GLN B 1 75 ? -30.530 -4.169 -85.119 1.00 13.51 75 GLN B N 1
ATOM 5097 C CA . GLN B 1 75 ? -30.572 -5.031 -83.938 1.00 14.40 75 GLN B CA 1
ATOM 5098 C C . GLN B 1 75 ? -29.788 -6.308 -84.172 1.00 15.44 75 GLN B C 1
ATOM 5099 O O . GLN B 1 75 ? -28.939 -6.699 -83.357 1.00 13.12 75 GLN B O 1
ATOM 5113 N N . LYS B 1 76 ? -30.066 -6.981 -85.285 1.00 12.24 76 LYS B N 1
ATOM 5114 C CA . LYS B 1 76 ? -29.327 -8.197 -85.588 1.00 10.48 76 LYS B CA 1
ATOM 5115 C C . LYS B 1 76 ? -27.837 -7.904 -85.694 1.00 12.14 76 LYS B C 1
ATOM 5116 O O . LYS B 1 76 ? -27.011 -8.683 -85.208 1.00 13.48 76 LYS B O 1
ATOM 5135 N N . LYS B 1 77 ? -27.473 -6.783 -86.328 1.00 11.99 77 LYS B N 1
ATOM 5136 C CA . LYS B 1 77 ? -26.060 -6.470 -86.530 1.00 15.04 77 LYS B CA 1
ATOM 5137 C C . LYS B 1 77 ? -25.355 -6.205 -85.205 1.00 17.43 77 LYS B C 1
ATOM 5138 O O . LYS B 1 77 ? -24.179 -6.553 -85.028 1.00 10.91 77 LYS B O 1
ATOM 5157 N N . LEU B 1 78 ? -26.046 -5.536 -84.287 1.00 12.16 78 LEU B N 1
ATOM 5158 C CA . LEU B 1 78 ? -25.484 -5.257 -82.970 1.00 12.26 78 LEU B CA 1
ATOM 5159 C C . LEU B 1 78 ? -25.203 -6.551 -82.214 1.00 12.19 78 LEU B C 1
ATOM 5160 O O . LEU B 1 78 ? -24.123 -6.728 -81.637 1.00 12.97 78 LEU B O 1
ATOM 5176 N N . VAL B 1 79 ? -26.167 -7.472 -82.206 1.00 10.62 79 VAL B N 1
ATOM 5177 C CA . VAL B 1 79 ? -25.990 -8.739 -81.506 1.00 13.58 79 VAL B CA 1
ATOM 5178 C C . VAL B 1 79 ? -24.895 -9.575 -82.171 1.00 20.18 79 VAL B C 1
ATOM 5179 O O . VAL B 1 79 ? -24.015 -10.119 -81.496 1.00 14.75 79 VAL B O 1
ATOM 5192 N N . ASP B 1 80 ? -24.924 -9.688 -83.502 1.00 16.51 80 ASP B N 1
ATOM 5193 C CA . ASP B 1 80 ? -23.916 -10.491 -84.198 1.00 14.37 80 ASP B CA 1
ATOM 5194 C C . ASP B 1 80 ? -22.527 -9.890 -84.036 1.00 14.92 80 ASP B C 1
ATOM 5195 O O . ASP B 1 80 ? -21.534 -10.614 -83.936 1.00 17.79 80 ASP B O 1
ATOM 5204 N N . PHE B 1 81 ? -22.440 -8.564 -84.035 1.00 13.58 81 PHE B N 1
ATOM 5205 C CA . PHE B 1 81 ? -21.166 -7.889 -83.817 1.00 13.08 81 PHE B CA 1
ATOM 5206 C C . PHE B 1 81 ? -20.587 -8.240 -82.450 1.00 15.88 81 PHE B C 1
ATOM 5207 O O . PHE B 1 81 ? -19.383 -8.505 -82.320 1.00 15.73 81 PHE B O 1
ATOM 5224 N N . THR B 1 82 ? -21.434 -8.259 -81.419 1.00 12.35 82 THR B N 1
ATOM 5225 C CA . THR B 1 82 ? -20.978 -8.639 -80.085 1.00 10.65 82 THR B CA 1
ATOM 5226 C C . THR B 1 82 ? -20.453 -10.067 -80.083 1.00 11.93 82 THR B C 1
ATOM 5227 O O . THR B 1 82 ? -19.384 -10.354 -79.534 1.00 15.26 82 THR B O 1
ATOM 5238 N N . LEU B 1 83 ? -21.204 -10.986 -80.687 1.00 15.07 83 LEU B N 1
ATOM 5239 C CA . LEU B 1 83 ? -20.762 -12.375 -80.728 1.00 15.45 83 LEU B CA 1
ATOM 5240 C C . LEU B 1 83 ? -19.455 -12.518 -81.496 1.00 18.51 83 LEU B C 1
ATOM 5241 O O . LEU B 1 83 ? -18.560 -13.268 -81.079 1.00 15.58 83 LEU B O 1
ATOM 5257 N N . GLN B 1 84 ? -19.308 -11.789 -82.604 1.00 18.05 84 GLN B N 1
ATOM 5258 C CA . GLN B 1 84 ? -18.059 -11.854 -83.358 1.00 18.37 84 GLN B CA 1
ATOM 5259 C C . GLN B 1 84 ? -16.886 -11.290 -82.563 1.00 23.66 84 GLN B C 1
ATOM 5260 O O . GLN B 1 84 ? -15.783 -11.849 -82.601 1.00 17.67 84 GLN B O 1
ATOM 5274 N N . LYS B 1 85 ? -17.085 -10.169 -81.869 1.00 17.21 85 LYS B N 1
ATOM 5275 C CA . LYS B 1 85 ? -15.971 -9.554 -81.154 1.00 15.10 85 LYS B CA 1
ATOM 5276 C C . LYS B 1 85 ? -15.603 -10.319 -79.890 1.00 18.61 85 LYS B C 1
ATOM 5277 O O . LYS B 1 85 ? -14.420 -10.470 -79.585 1.00 15.89 85 LYS B O 1
ATOM 5296 N N . PHE B 1 86 ? -16.592 -10.800 -79.139 1.00 17.95 86 PHE B N 1
ATOM 5297 C CA . PHE B 1 86 ? -16.351 -11.290 -77.793 1.00 14.47 86 PHE B CA 1
ATOM 5298 C C . PHE B 1 86 ? -16.852 -12.700 -77.551 1.00 13.35 86 PHE B C 1
ATOM 5299 O O . PHE B 1 86 ? -16.570 -13.252 -76.484 1.00 15.28 86 PHE B O 1
ATOM 5316 N N . GLY B 1 87 ? -17.577 -13.299 -78.493 1.00 17.53 87 GLY B N 1
ATOM 5317 C CA . GLY B 1 87 ? -17.862 -14.719 -78.463 1.00 13.02 87 GLY B CA 1
ATOM 5318 C C . GLY B 1 87 ? -19.101 -15.115 -77.707 1.00 15.18 87 GLY B C 1
ATOM 5319 O O . GLY B 1 87 ? -19.556 -16.255 -77.853 1.00 14.54 87 GLY B O 1
ATOM 5323 N N . LYS B 1 88 ? -19.658 -14.218 -76.902 1.00 14.55 88 LYS B N 1
ATOM 5324 C CA . LYS B 1 88 ? -20.770 -14.558 -76.029 1.00 13.73 88 LYS B CA 1
ATOM 5325 C C . LYS B 1 88 ? -21.429 -13.268 -75.569 1.00 13.15 88 LYS B C 1
ATOM 5326 O O . LYS B 1 88 ? -20.913 -12.171 -75.786 1.00 12.79 88 LYS B O 1
ATOM 5345 N N . ILE B 1 89 ? -22.600 -13.420 -74.960 1.00 16.09 89 ILE B N 1
ATOM 5346 C CA . ILE B 1 89 ? -23.323 -12.332 -74.322 1.00 15.54 89 ILE B CA 1
ATOM 5347 C C . ILE B 1 89 ? -23.800 -12.843 -72.973 1.00 12.45 89 ILE B C 1
ATOM 5348 O O . ILE B 1 89 ? -24.465 -13.879 -72.900 1.00 9.66 89 ILE B O 1
ATOM 5364 N N . ASN B 1 90 ? -23.464 -12.122 -71.916 1.00 12.35 90 ASN B N 1
ATOM 5365 C CA . ASN B 1 90 ? -23.970 -12.406 -70.578 1.00 10.37 90 ASN B CA 1
ATOM 5366 C C . ASN B 1 90 ? -25.035 -11.427 -70.123 1.00 10.75 90 ASN B C 1
ATOM 5367 O O . ASN B 1 90 ? -25.916 -11.803 -69.345 1.00 12.63 90 ASN B O 1
ATOM 5378 N N . ILE B 1 91 ? -24.963 -10.187 -70.604 1.00 11.77 91 ILE B N 1
ATOM 5379 C CA . ILE B 1 91 ? -25.684 -9.056 -70.039 1.00 10.73 91 ILE B CA 1
ATOM 5380 C C . ILE B 1 91 ? -26.177 -8.171 -71.178 1.00 10.80 91 ILE B C 1
ATOM 5381 O O . ILE B 1 91 ? -25.415 -7.840 -72.095 1.00 10.27 91 ILE B O 1
ATOM 5397 N N . LEU B 1 92 ? -27.437 -7.750 -71.097 1.00 9.52 92 LEU B N 1
ATOM 5398 C CA . LEU B 1 92 ? -27.988 -6.740 -71.994 1.00 8.55 92 LEU B CA 1
ATOM 5399 C C . LEU B 1 92 ? -28.555 -5.615 -71.152 1.00 9.21 92 LEU B C 1
ATOM 5400 O O . LEU B 1 92 ? -29.385 -5.860 -70.274 1.00 7.87 92 LEU B O 1
ATOM 5416 N N . VAL B 1 93 ? -28.090 -4.401 -71.390 1.00 10.57 93 VAL B N 1
ATOM 5417 C CA . VAL B 1 93 ? -28.686 -3.220 -70.782 1.00 9.11 93 VAL B CA 1
ATOM 5418 C C . VAL B 1 93 ? -29.451 -2.459 -71.857 1.00 10.02 93 VAL B C 1
ATOM 5419 O O . VAL B 1 93 ? -28.849 -1.843 -72.747 1.00 10.48 93 VAL B O 1
ATOM 5432 N N . ASN B 1 94 ? -30.783 -2.506 -71.762 1.00 9.06 94 ASN B N 1
ATOM 5433 C CA . ASN B 1 94 ? -31.700 -1.758 -72.625 1.00 10.81 94 ASN B CA 1
ATOM 5434 C C . ASN B 1 94 ? -31.842 -0.356 -72.056 1.00 11.13 94 ASN B C 1
ATOM 5435 O O . ASN B 1 94 ? -32.741 -0.062 -71.268 1.00 11.18 94 ASN B O 1
ATOM 5446 N N . ASN B 1 95 ? -30.933 0.519 -72.467 1.00 10.86 95 ASN B N 1
ATOM 5447 C CA . ASN B 1 95 ? -30.862 1.882 -71.985 1.00 14.39 95 ASN B CA 1
ATOM 5448 C C . ASN B 1 95 ? -31.619 2.843 -72.879 1.00 11.53 95 ASN B C 1
ATOM 5449 O O . ASN B 1 95 ? -32.037 3.914 -72.418 1.00 19.35 95 ASN B O 1
ATOM 5460 N N . HIS B 1 96 ? -31.835 2.456 -74.134 1.00 12.53 96 HIS B N 1
ATOM 5461 C CA . HIS B 1 96 ? -32.411 3.340 -75.134 1.00 10.26 96 HIS B CA 1
ATOM 5462 C C . HIS B 1 96 ? -33.801 3.821 -74.737 1.00 11.50 96 HIS B C 1
ATOM 5463 O O . HIS B 1 96 ? -34.598 3.096 -74.142 1.00 13.92 96 HIS B O 1
ATOM 5477 N N . GLY B 1 97 ? -34.089 5.051 -75.125 1.00 13.26 97 GLY B N 1
ATOM 5478 C CA . GLY B 1 97 ? -35.412 5.611 -75.039 1.00 15.01 97 GLY B CA 1
ATOM 5479 C C . GLY B 1 97 ? -35.378 7.009 -75.593 1.00 18.26 97 GLY B C 1
ATOM 5480 O O . GLY B 1 97 ? -34.365 7.702 -75.481 1.00 22.92 97 GLY B O 1
ATOM 5484 N N . ILE B 1 98 ? -36.473 7.422 -76.206 1.00 16.45 98 ILE B N 1
ATOM 5485 C CA . ILE B 1 98 ? -36.571 8.731 -76.823 1.00 21.42 98 ILE B CA 1
ATOM 5486 C C . ILE B 1 98 ? -37.759 9.451 -76.228 1.00 17.77 98 ILE B C 1
ATOM 5487 O O . ILE B 1 98 ? -38.674 8.844 -75.669 1.00 17.25 98 ILE B O 1
ATOM 5503 N N . ASN B 1 99 ? -37.754 10.776 -76.356 1.00 23.43 99 ASN B N 1
ATOM 5504 C CA A ASN B 1 99 ? -38.926 11.589 -76.076 0.67 27.43 99 ASN B CA 1
ATOM 5505 C CA B ASN B 1 99 ? -38.938 11.573 -76.086 0.33 27.39 99 ASN B CA 1
ATOM 5506 C C . ASN B 1 99 ? -38.906 12.794 -76.993 1.00 26.67 99 ASN B C 1
ATOM 5507 O O . ASN B 1 99 ? -38.344 13.841 -76.648 1.00 31.23 99 ASN B O 1
ATOM 5528 N N . PRO B 1 100 ? -39.496 12.688 -78.170 1.00 31.34 100 PRO B N 1
ATOM 5529 C CA . PRO B 1 100 ? -39.488 13.823 -79.097 1.00 41.00 100 PRO B CA 1
ATOM 5530 C C . PRO B 1 100 ? -40.633 14.787 -78.834 1.00 44.02 100 PRO B C 1
ATOM 5531 O O . PRO B 1 100 ? -40.541 15.974 -79.161 1.00 39.96 100 PRO B O 1
ATOM 5542 N N . ALA B 1 101 ? -41.714 14.292 -78.240 1.00 34.62 101 ALA B N 1
ATOM 5543 C CA . ALA B 1 101 ? -42.892 15.115 -78.015 1.00 30.41 101 ALA B CA 1
ATOM 5544 C C . ALA B 1 101 ? -42.744 15.945 -76.748 1.00 31.69 101 ALA B C 1
ATOM 5545 O O . ALA B 1 101 ? -42.182 15.490 -75.747 1.00 28.82 101 ALA B O 1
ATOM 5552 N N . PHE B 1 102 ? -43.251 17.173 -76.798 1.00 22.82 102 PHE B N 1
ATOM 5553 C CA . PHE B 1 102 ? -43.484 17.953 -75.590 1.00 30.60 102 PHE B CA 1
ATOM 5554 C C . PHE B 1 102 ? -44.780 18.726 -75.773 1.00 31.82 102 PHE B C 1
ATOM 5555 O O . PHE B 1 102 ? -44.917 19.495 -76.729 1.00 28.12 102 PHE B O 1
ATOM 5572 N N . GLY B 1 103 ? -45.725 18.515 -74.873 1.00 20.66 103 GLY B N 1
ATOM 5573 C CA . GLY B 1 103 ? -47.027 19.135 -74.994 1.00 20.35 103 GLY B CA 1
ATOM 5574 C C . GLY B 1 103 ? -48.063 18.288 -74.285 1.00 21.85 103 GLY B C 1
ATOM 5575 O O . GLY B 1 103 ? -47.732 17.344 -73.567 1.00 21.76 103 GLY B O 1
ATOM 5579 N N . HIS B 1 104 ? -49.327 18.635 -74.519 1.00 16.04 104 HIS B N 1
ATOM 5580 C CA . HIS B 1 104 ? -50.414 17.924 -73.864 1.00 14.17 104 HIS B CA 1
ATOM 5581 C C . HIS B 1 104 ? -50.606 16.540 -74.487 1.00 16.71 104 HIS B C 1
ATOM 5582 O O . HIS B 1 104 ? -50.418 16.339 -75.694 1.00 12.71 104 HIS B O 1
ATOM 5596 N N . ILE B 1 105 ? -50.981 15.569 -73.649 1.00 12.27 105 ILE B N 1
ATOM 5597 C CA . ILE B 1 105 ? -51.123 14.205 -74.157 1.00 12.38 105 ILE B CA 1
ATOM 5598 C C . ILE B 1 105 ? -52.174 14.142 -75.259 1.00 12.02 105 ILE B C 1
ATOM 5599 O O . ILE B 1 105 ? -52.076 13.316 -76.170 1.00 14.46 105 ILE B O 1
ATOM 5615 N N . LEU B 1 106 ? -53.198 14.992 -75.192 1.00 12.80 106 LEU B N 1
ATOM 5616 C CA . LEU B 1 106 ? -54.243 14.978 -76.211 1.00 14.70 106 LEU B CA 1
ATOM 5617 C C . LEU B 1 106 ? -53.734 15.411 -77.581 1.00 15.16 106 LEU B C 1
ATOM 5618 O O . LEU B 1 106 ? -54.398 15.148 -78.587 1.00 16.02 106 LEU B O 1
ATOM 5634 N N . GLU B 1 107 ? -52.588 16.078 -77.646 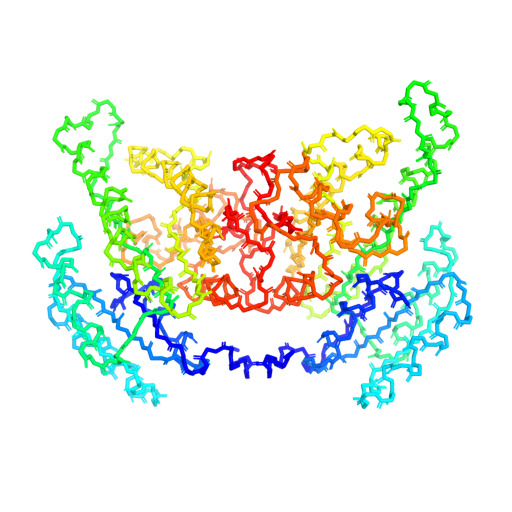1.00 15.16 107 GLU B N 1
ATOM 5635 C CA . GLU B 1 107 ? -52.033 16.537 -78.908 1.00 17.96 107 GLU B CA 1
ATOM 5636 C C . GLU B 1 107 ? -50.991 15.580 -79.460 1.00 18.62 107 GLU B C 1
ATOM 5637 O O . GLU B 1 107 ? -50.349 15.893 -80.470 1.00 17.11 107 GLU B O 1
ATOM 5649 N N . VAL B 1 108 ? -50.805 14.426 -78.828 1.00 11.53 108 VAL B N 1
ATOM 5650 C CA . VAL B 1 108 ? -49.897 13.415 -79.349 1.00 12.46 108 VAL B CA 1
ATOM 5651 C C . VAL B 1 108 ? -50.607 12.688 -80.479 1.00 18.49 108 VAL B C 1
ATOM 5652 O O . VAL B 1 108 ? -51.643 12.043 -80.265 1.00 13.54 108 VAL B O 1
ATOM 5665 N N . SER B 1 109 ? -50.046 12.782 -81.679 1.00 11.94 109 SER B N 1
ATOM 5666 C CA . SER B 1 109 ? -50.636 12.121 -82.828 1.00 13.91 109 SER B CA 1
ATOM 5667 C C . SER B 1 109 ? -50.515 10.604 -82.675 1.00 7.05 109 SER B C 1
ATOM 5668 O O . SER B 1 109 ? -49.645 10.086 -81.967 1.00 13.46 109 SER B O 1
ATOM 5676 N N . ASP B 1 110 ? -51.405 9.882 -83.366 1.00 12.76 110 ASP B N 1
ATOM 5677 C CA . ASP B 1 110 ? -51.308 8.425 -83.382 1.00 11.93 110 ASP B CA 1
ATOM 5678 C C . ASP B 1 110 ? -49.930 7.967 -83.833 1.00 13.12 110 ASP B C 1
ATOM 5679 O O . ASP B 1 110 ? -49.401 6.962 -83.336 1.00 11.46 110 ASP B O 1
ATOM 5688 N N . GLN B 1 111 ? -49.333 8.686 -84.782 1.00 11.88 111 GLN B N 1
ATOM 5689 C CA . GLN B 1 111 ? -48.038 8.290 -85.317 1.00 11.31 111 GLN B CA 1
ATOM 5690 C C . GLN B 1 111 ? -46.947 8.442 -84.271 1.00 10.13 111 GLN B C 1
ATOM 5691 O O . GLN B 1 111 ? -46.099 7.556 -84.102 1.00 10.39 111 GLN B O 1
ATOM 5705 N N . VAL B 1 112 ? -46.949 9.570 -83.564 1.00 11.25 112 VAL B N 1
ATOM 5706 C CA . VAL B 1 112 ? -45.950 9.804 -82.530 1.00 12.96 112 VAL B CA 1
ATOM 5707 C C . VAL B 1 112 ? -46.142 8.811 -81.391 1.00 10.94 112 VAL B C 1
ATOM 5708 O O . VAL B 1 112 ? -45.174 8.260 -80.858 1.00 12.39 112 VAL B O 1
ATOM 5721 N N . TRP B 1 113 ? -47.399 8.566 -81.011 1.00 8.11 113 TRP B N 1
ATOM 5722 C CA . TRP B 1 113 ? -47.726 7.519 -80.047 1.00 12.46 113 TRP B CA 1
ATOM 5723 C C . TRP B 1 113 ? -47.077 6.192 -80.419 1.00 12.90 113 TRP B C 1
ATOM 5724 O O . TRP B 1 113 ? -46.366 5.573 -79.610 1.00 10.38 113 TRP B O 1
ATOM 5745 N N . ASP B 1 114 ? -47.285 5.742 -81.657 1.00 12.57 114 ASP B N 1
ATOM 5746 C CA . ASP B 1 114 ? -46.733 4.451 -82.043 1.00 9.92 114 ASP B CA 1
ATOM 5747 C C . ASP B 1 114 ? -45.220 4.485 -82.049 1.00 11.68 114 ASP B C 1
ATOM 5748 O O . ASP B 1 114 ? -44.566 3.494 -81.703 1.00 12.66 114 ASP B O 1
ATOM 5757 N N . LYS B 1 115 ? -44.635 5.628 -82.411 1.00 8.65 115 LYS B N 1
ATOM 5758 C CA . LYS B 1 115 ? -43.181 5.693 -82.479 1.00 13.57 115 LYS B CA 1
ATOM 5759 C C . LYS B 1 115 ? -42.566 5.633 -81.085 1.00 13.05 115 LYS B C 1
ATOM 5760 O O . LYS B 1 115 ? -41.512 5.018 -80.880 1.00 9.18 115 LYS B O 1
ATOM 5779 N N . LEU B 1 116 ? -43.179 6.319 -80.128 1.00 10.17 116 LEU B N 1
ATOM 5780 C CA . LEU B 1 116 ? -42.763 6.214 -78.735 1.00 10.13 116 LEU B CA 1
ATOM 5781 C C . LEU B 1 116 ? -42.744 4.763 -78.275 1.00 10.03 116 LEU B C 1
ATOM 5782 O O . LEU B 1 116 ? -41.770 4.305 -77.668 1.00 10.87 116 LEU B O 1
ATOM 5798 N N . PHE B 1 117 ? -43.804 4.008 -78.569 1.00 12.99 117 PHE B N 1
ATOM 5799 C CA . PHE B 1 117 ? -43.801 2.617 -78.130 1.00 10.60 117 PHE B CA 1
ATOM 5800 C C . PHE B 1 117 ? -42.817 1.765 -78.917 1.00 12.99 117 PHE B C 1
ATOM 5801 O O . PHE B 1 117 ? -42.219 0.835 -78.354 1.00 9.28 117 PHE B O 1
ATOM 5818 N N . GLU B 1 118 ? -42.623 2.072 -80.199 1.00 13.25 118 GLU B N 1
ATOM 5819 C CA . GLU B 1 118 ? -41.692 1.297 -81.014 1.00 7.19 118 GLU B CA 1
ATOM 5820 C C . GLU B 1 118 ? -40.276 1.370 -80.456 1.00 8.96 118 GLU B C 1
ATOM 5821 O O . GLU B 1 118 ? -39.596 0.347 -80.321 1.00 10.16 118 GLU B O 1
ATOM 5833 N N . VAL B 1 119 ? -39.799 2.571 -80.151 1.00 9.74 119 VAL B N 1
ATOM 5834 C CA . VAL B 1 119 ? -38.426 2.720 -79.685 1.00 10.19 119 VAL B CA 1
ATOM 5835 C C . VAL B 1 119 ? -38.315 2.370 -78.207 1.00 10.00 119 VAL B C 1
ATOM 5836 O O . VAL B 1 119 ? -37.392 1.659 -77.796 1.00 11.75 119 VAL B O 1
ATOM 5849 N N . ASN B 1 120 ? -39.249 2.857 -77.386 1.00 11.50 120 ASN B N 1
ATOM 5850 C CA . ASN B 1 120 ? -39.073 2.807 -75.940 1.00 11.71 120 ASN B CA 1
ATOM 5851 C C . ASN B 1 120 ? -39.423 1.455 -75.343 1.00 9.59 120 ASN B C 1
ATOM 5852 O O . ASN B 1 120 ? -38.913 1.118 -74.266 1.00 12.27 120 ASN B O 1
ATOM 5863 N N . VAL B 1 121 ? -40.264 0.676 -76.019 1.00 8.63 121 VAL B N 1
ATOM 5864 C CA . VAL B 1 121 ? -40.707 -0.610 -75.514 1.00 7.83 121 VAL B CA 1
ATOM 5865 C C . VAL B 1 121 ? -40.369 -1.735 -76.487 1.00 10.14 121 VAL B C 1
ATOM 5866 O O . VAL B 1 121 ? -39.666 -2.692 -76.129 1.00 11.69 121 VAL B O 1
ATOM 5879 N N . LYS B 1 122 ? -40.892 -1.651 -77.715 1.00 10.33 122 LYS B N 1
ATOM 5880 C CA . LYS B 1 122 ? -40.796 -2.784 -78.635 1.00 10.19 122 LYS B CA 1
ATOM 5881 C C . LYS B 1 122 ? -39.343 -3.151 -78.908 1.00 9.48 122 LYS B C 1
ATOM 5882 O O . LYS B 1 122 ? -38.989 -4.334 -78.948 1.00 9.81 122 LYS B O 1
ATOM 5901 N N . ALA B 1 123 ? -38.483 -2.146 -79.086 1.00 10.66 123 ALA B N 1
ATOM 5902 C CA . ALA B 1 123 ? -37.073 -2.408 -79.366 1.00 11.01 123 ALA B CA 1
ATOM 5903 C C . ALA B 1 123 ? -36.387 -3.149 -78.224 1.00 8.56 123 ALA B C 1
ATOM 5904 O O . ALA B 1 123 ? -35.496 -3.974 -78.469 1.00 9.61 123 ALA B O 1
ATOM 5911 N N . GLY B 1 124 ? -36.781 -2.882 -76.977 1.00 8.04 124 GLY B N 1
ATOM 5912 C CA . GLY B 1 124 ? -36.226 -3.640 -75.866 1.00 12.25 124 GLY B CA 1
ATOM 5913 C C . GLY B 1 124 ? -36.726 -5.069 -75.858 1.00 9.13 124 GLY B C 1
ATOM 5914 O O . GLY B 1 124 ? -35.971 -6.009 -75.580 1.00 9.73 124 GLY B O 1
ATOM 5918 N N . PHE B 1 125 ? -37.999 -5.261 -76.186 1.00 6.82 125 PHE B N 1
ATOM 5919 C CA . PHE B 1 125 ? -38.522 -6.609 -76.364 1.00 10.39 125 PHE B CA 1
ATOM 5920 C C . PHE B 1 125 ? -37.779 -7.342 -77.486 1.00 10.49 125 PHE B C 1
ATOM 5921 O O . PHE B 1 125 ? -37.368 -8.497 -77.318 1.00 8.07 125 PHE B O 1
ATOM 5938 N N . GLN B 1 126 ? -37.563 -6.668 -78.620 1.00 8.08 126 GLN B N 1
ATOM 5939 C CA . GLN B 1 126 ? -36.863 -7.276 -79.750 1.00 6.55 126 GLN B CA 1
ATOM 5940 C C . GLN B 1 126 ? -35.427 -7.613 -79.391 1.00 8.94 126 GLN B C 1
ATOM 5941 O O . GLN B 1 126 ? -34.953 -8.717 -79.675 1.00 9.63 126 GLN B O 1
ATOM 5955 N N . MET B 1 127 ? -34.719 -6.677 -78.758 1.00 11.32 127 MET B N 1
ATOM 5956 C CA . MET B 1 127 ? -33.357 -6.966 -78.316 1.00 9.00 127 MET B CA 1
ATOM 5957 C C . MET B 1 127 ? -33.335 -8.140 -77.344 1.00 13.66 127 MET B C 1
ATOM 5958 O O . MET B 1 127 ? -32.468 -9.020 -77.437 1.00 12.47 127 MET B O 1
ATOM 5972 N N . THR B 1 128 ? -34.314 -8.204 -76.436 1.00 9.84 128 THR B N 1
ATOM 5973 C CA . THR B 1 128 ? -34.358 -9.316 -75.496 1.00 9.89 128 THR B CA 1
ATOM 5974 C C . THR B 1 128 ? -34.500 -10.634 -76.238 1.00 9.41 128 THR B C 1
ATOM 5975 O O . THR B 1 128 ? -33.789 -11.602 -75.944 1.00 10.46 128 THR B O 1
ATOM 5986 N N . LYS B 1 129 ? -35.392 -10.687 -77.232 1.00 12.31 129 LYS B N 1
ATOM 5987 C CA . LYS B 1 129 ? -35.564 -11.928 -77.982 1.00 8.64 129 LYS B CA 1
ATOM 5988 C C . LYS B 1 129 ? -34.279 -12.332 -78.693 1.00 8.33 129 LYS B C 1
ATOM 5989 O O . LYS B 1 129 ? -33.978 -13.526 -78.794 1.00 12.09 129 LYS B O 1
ATOM 6008 N N . LEU B 1 130 ? -33.493 -11.365 -79.164 1.00 10.55 130 LEU B N 1
ATOM 6009 C CA . LEU B 1 130 ? -32.273 -11.704 -79.896 1.00 12.88 130 LEU B CA 1
ATOM 6010 C C . LEU B 1 130 ? -31.164 -12.191 -78.971 1.00 11.12 130 LEU B C 1
ATOM 6011 O O . LEU B 1 130 ? -30.446 -13.141 -79.311 1.00 12.19 130 LEU B O 1
ATOM 6027 N N . VAL B 1 131 ? -30.987 -11.553 -77.810 1.00 10.13 131 VAL B N 1
ATOM 6028 C CA . VAL B 1 131 ? -29.888 -11.949 -76.935 1.00 8.36 131 VAL B CA 1
ATOM 6029 C C . VAL B 1 131 ? -30.215 -13.209 -76.152 1.00 10.78 131 VAL B C 1
ATOM 6030 O O . VAL B 1 131 ? -29.291 -13.916 -75.739 1.00 14.05 131 VAL B O 1
ATOM 6043 N N . HIS B 1 132 ? -31.500 -13.505 -75.943 1.00 13.80 132 HIS B N 1
ATOM 6044 C CA . HIS B 1 132 ? -31.898 -14.566 -75.017 1.00 11.22 132 HIS B CA 1
ATOM 6045 C C . HIS B 1 132 ? -31.177 -15.891 -75.216 1.00 13.90 132 HIS B C 1
ATOM 6046 O O . HIS B 1 132 ? -30.688 -16.449 -74.221 1.00 13.99 132 HIS B O 1
ATOM 6060 N N . PRO B 1 133 ? -31.121 -16.480 -76.413 1.00 13.42 133 PRO B N 1
ATOM 6061 C CA . PRO B 1 133 ? -30.464 -17.792 -76.529 1.00 15.49 133 PRO B CA 1
ATOM 6062 C C . PRO B 1 133 ? -28.997 -17.722 -76.198 1.00 11.36 133 PRO B C 1
ATOM 6063 O O . PRO B 1 133 ? -28.418 -18.704 -75.714 1.00 15.56 133 PRO B O 1
ATOM 6074 N N . HIS B 1 134 ? -28.375 -16.570 -76.424 1.00 12.96 134 HIS B N 1
ATOM 6075 C CA . HIS B 1 134 ? -26.951 -16.447 -76.154 1.00 11.52 134 HIS B CA 1
ATOM 6076 C C . HIS B 1 134 ? -26.682 -16.320 -74.657 1.00 11.90 134 HIS B C 1
ATOM 6077 O O . HIS B 1 134 ? -25.759 -16.956 -74.135 1.00 14.44 134 HIS B O 1
ATOM 6091 N N . ILE B 1 135 ? -27.495 -15.541 -73.944 1.00 12.61 135 ILE B N 1
ATOM 6092 C CA . ILE B 1 135 ? -27.356 -15.470 -72.491 1.00 13.22 135 ILE B CA 1
ATOM 6093 C C . ILE B 1 135 ? -27.682 -16.823 -71.865 1.00 11.60 135 ILE B C 1
ATOM 6094 O O . ILE B 1 135 ? -26.949 -17.314 -70.995 1.00 13.35 135 ILE B O 1
ATOM 6110 N N . ALA B 1 136 ? -28.778 -17.450 -72.306 1.00 14.30 136 ALA B N 1
ATOM 6111 C CA . ALA B 1 136 ? -29.170 -18.746 -71.769 1.00 14.62 136 ALA B CA 1
ATOM 6112 C C . ALA B 1 136 ? -28.054 -19.763 -71.933 1.00 20.36 136 ALA B C 1
ATOM 6113 O O . ALA B 1 136 ? -27.851 -20.621 -71.065 1.00 16.97 136 ALA B O 1
ATOM 6120 N N . LYS B 1 137 ? -27.318 -19.677 -73.043 1.00 13.88 137 LYS B N 1
ATOM 6121 C CA . LYS B 1 137 ? -26.227 -20.612 -73.302 1.00 17.61 137 LYS B CA 1
ATOM 6122 C C . LYS B 1 137 ? -25.130 -20.500 -72.252 1.00 24.46 137 LYS B C 1
ATOM 6123 O O . LYS B 1 137 ? -24.446 -21.485 -71.959 1.00 19.71 137 LYS B O 1
ATOM 6142 N N . GLU B 1 138 ? -24.945 -19.324 -71.669 1.00 20.60 138 GLU B N 1
ATOM 6143 C CA . GLU B 1 138 ? -23.942 -19.157 -70.629 1.00 17.87 138 GLU B CA 1
ATOM 6144 C C . GLU B 1 138 ? -24.438 -19.586 -69.252 1.00 13.92 138 GLU B C 1
ATOM 6145 O O . GLU B 1 138 ? -23.747 -19.349 -68.261 1.00 20.73 138 GLU B O 1
ATOM 6157 N N . GLY B 1 139 ? -25.620 -20.187 -69.156 1.00 12.41 139 GLY B N 1
ATOM 6158 C CA . GLY B 1 139 ? -26.121 -20.621 -67.878 1.00 13.08 139 GLY B CA 1
ATOM 6159 C C . GLY B 1 139 ? -26.938 -19.573 -67.181 1.00 18.13 139 GLY B C 1
ATOM 6160 O O . GLY B 1 139 ? -27.413 -19.809 -66.067 1.00 18.45 139 GLY B O 1
ATOM 6164 N N . GLY B 1 140 ? -27.124 -18.432 -67.811 1.00 15.10 140 GLY B N 1
ATOM 6165 C CA . GLY B 1 140 ? -27.935 -17.364 -67.302 1.00 17.02 140 GLY B CA 1
ATOM 6166 C C . GLY B 1 140 ? -27.197 -16.067 -67.429 1.00 12.02 140 GLY B C 1
ATOM 6167 O O . GLY B 1 140 ? -26.117 -15.994 -68.022 1.00 14.35 140 GLY B O 1
ATOM 6171 N N . GLY B 1 141 ? -27.792 -15.025 -66.861 1.00 15.75 141 GLY B N 1
ATOM 6172 C CA . GLY B 1 141 ? -27.214 -13.695 -66.924 1.00 13.02 141 GLY B CA 1
ATOM 6173 C C . GLY B 1 141 ? -28.236 -12.670 -66.508 1.00 18.11 141 GLY B C 1
ATOM 6174 O O . GLY B 1 141 ? -29.101 -12.939 -65.659 1.00 11.18 141 GLY B O 1
ATOM 6178 N N . ALA B 1 142 ? -28.138 -11.494 -67.117 1.00 10.19 142 ALA B N 1
ATOM 6179 C CA . ALA B 1 142 ? -28.930 -10.367 -66.669 1.00 10.95 142 ALA B CA 1
ATOM 6180 C C . ALA B 1 142 ? -29.363 -9.478 -67.823 1.00 10.82 142 ALA B C 1
ATOM 6181 O O . ALA B 1 142 ? -28.593 -9.200 -68.744 1.00 9.66 142 ALA B O 1
ATOM 6188 N N . ILE B 1 143 ? -30.588 -8.967 -67.712 1.00 8.76 143 ILE B N 1
ATOM 6189 C CA . ILE B 1 143 ? -31.120 -7.961 -68.621 1.00 10.74 143 ILE B CA 1
ATOM 6190 C C . ILE B 1 143 ? -31.658 -6.829 -67.763 1.00 10.69 143 ILE B C 1
ATOM 6191 O O . ILE B 1 143 ? -32.400 -7.069 -66.802 1.00 11.16 143 ILE B O 1
ATOM 6207 N N . ILE B 1 144 ? -31.254 -5.606 -68.074 1.00 9.25 144 ILE B N 1
ATOM 6208 C CA . ILE B 1 144 ? -31.670 -4.447 -67.294 1.00 9.32 144 ILE B CA 1
ATOM 6209 C C . ILE B 1 144 ? -32.344 -3.450 -68.220 1.00 8.70 144 ILE B C 1
ATOM 6210 O O . ILE B 1 144 ? -31.809 -3.129 -69.288 1.00 10.54 144 ILE B O 1
ATOM 6226 N N . PHE B 1 145 ? -33.518 -2.965 -67.810 1.00 8.06 145 PHE B N 1
ATOM 6227 C CA . PHE B 1 145 ? -34.224 -1.915 -68.527 1.00 9.57 145 PHE B CA 1
ATOM 6228 C C . PHE B 1 145 ? -34.066 -0.592 -67.803 1.00 6.85 145 PHE B C 1
ATOM 6229 O O . PHE B 1 145 ? -34.230 -0.516 -66.585 1.00 8.31 145 PHE B O 1
ATOM 6246 N N . ASN B 1 146 ? -33.819 0.456 -68.565 1.00 9.58 146 ASN B N 1
ATOM 6247 C CA . ASN B 1 146 ? -33.814 1.817 -68.049 1.00 10.41 146 ASN B CA 1
ATOM 6248 C C . ASN B 1 146 ? -35.179 2.417 -68.335 1.00 13.43 146 ASN B C 1
ATOM 6249 O O . ASN B 1 146 ? -35.461 2.828 -69.462 1.00 11.09 146 ASN B O 1
ATOM 6260 N N . ALA B 1 147 ? -36.042 2.422 -67.321 1.00 11.60 147 ALA B N 1
ATOM 6261 C CA . ALA B 1 147 ? -37.361 3.018 -67.450 1.00 12.15 147 ALA B CA 1
ATOM 6262 C C . ALA B 1 147 ? -37.275 4.481 -67.067 1.00 13.30 147 ALA B C 1
ATOM 6263 O O . ALA B 1 147 ? -36.542 5.244 -67.701 1.00 13.51 147 ALA B O 1
ATOM 6270 N N . SER B 1 148 ? -37.993 4.875 -66.016 1.00 13.36 148 SER B N 1
ATOM 6271 C CA . SER B 1 148 ? -37.990 6.252 -65.548 1.00 11.06 148 SER B CA 1
ATOM 6272 C C . SER B 1 148 ? -38.890 6.395 -64.335 1.00 15.02 148 SER B C 1
ATOM 6273 O O . SER B 1 148 ? -39.875 5.660 -64.202 1.00 10.59 148 SER B O 1
ATOM 6281 N N . TYR B 1 149 ? -38.610 7.372 -63.474 1.00 12.06 149 TYR B N 1
ATOM 6282 C CA A TYR B 1 149 ? -39.546 7.635 -62.390 0.50 16.32 149 TYR B CA 1
ATOM 6283 C CA B TYR B 1 149 ? -39.528 7.680 -62.388 0.50 16.07 149 TYR B CA 1
ATOM 6284 C C . TYR B 1 149 ? -40.886 8.109 -62.932 1.00 21.49 149 TYR B C 1
ATOM 6285 O O . TYR B 1 149 ? -41.909 7.947 -62.257 1.00 14.34 149 TYR B O 1
ATOM 6320 N N . SER B 1 150 ? -40.917 8.642 -64.161 1.00 12.48 150 SER B N 1
ATOM 6321 C CA . SER B 1 150 ? -42.181 9.029 -64.776 1.00 14.79 150 SER B CA 1
ATOM 6322 C C . SER B 1 150 ? -43.048 7.820 -65.120 1.00 12.33 150 SER B C 1
ATOM 6323 O O . SER B 1 150 ? -44.216 7.993 -65.495 1.00 16.78 150 SER B O 1
ATOM 6331 N N . ALA B 1 151 ? -42.511 6.602 -65.014 1.00 11.16 151 ALA B N 1
ATOM 6332 C CA . ALA B 1 151 ? -43.356 5.412 -65.087 1.00 10.84 151 ALA B CA 1
ATOM 6333 C C . ALA B 1 151 ? -44.357 5.356 -63.940 1.00 16.35 151 ALA B C 1
ATOM 6334 O O . ALA B 1 151 ? -45.429 4.762 -64.089 1.00 12.68 151 ALA B O 1
ATOM 6341 N N . TYR B 1 152 ? -44.012 5.935 -62.787 1.00 13.51 152 TYR B N 1
ATOM 6342 C CA . TYR B 1 152 ? -44.829 5.895 -61.576 1.00 12.68 152 TYR B CA 1
ATOM 6343 C C . TYR B 1 152 ? -45.556 7.198 -61.324 1.00 14.89 152 TYR B C 1
ATOM 6344 O O . TYR B 1 152 ? -46.709 7.187 -60.900 1.00 19.20 152 TYR B O 1
ATOM 6362 N N . LYS B 1 153 ? -44.901 8.318 -61.567 1.00 14.26 153 LYS B N 1
ATOM 6363 C CA . LYS B 1 153 ? -45.508 9.633 -61.427 1.00 18.86 153 LYS B CA 1
ATOM 6364 C C . LYS B 1 153 ? -45.637 10.231 -62.822 1.00 14.55 153 LYS B C 1
ATOM 6365 O O . LYS B 1 153 ? -44.634 10.593 -63.438 1.00 14.69 153 LYS B O 1
ATOM 6384 N N . SER B 1 154 ? -46.864 10.299 -63.335 1.00 12.32 154 SER B N 1
ATOM 6385 C CA . SER B 1 154 ? -47.082 10.830 -64.674 1.00 15.00 154 SER B CA 1
ATOM 6386 C C . SER B 1 154 ? -46.685 12.300 -64.746 1.00 15.81 154 SER B C 1
ATOM 6387 O O . SER B 1 154 ? -47.261 13.122 -64.013 1.00 15.03 154 SER B O 1
ATOM 6395 N N . PRO B 1 155 ? -45.773 12.685 -65.637 1.00 13.71 155 PRO B N 1
ATOM 6396 C CA . PRO B 1 155 ? -45.302 14.075 -65.666 1.00 16.86 155 PRO B CA 1
ATOM 6397 C C . PRO B 1 155 ? -46.101 14.923 -66.641 1.00 15.69 155 PRO B C 1
ATOM 6398 O O . PRO B 1 155 ? -46.684 14.412 -67.607 1.00 16.36 155 PRO B O 1
ATOM 6409 N N . PRO B 1 156 ? -46.125 16.237 -66.449 1.00 14.36 156 PRO B N 1
ATOM 6410 C CA . PRO B 1 156 ? -46.665 17.109 -67.491 1.00 15.37 156 PRO B CA 1
ATOM 6411 C C . PRO B 1 156 ? -45.725 17.139 -68.689 1.00 16.56 156 PRO B C 1
ATOM 6412 O O . PRO B 1 156 ? -44.524 16.863 -68.583 1.00 16.50 156 PRO B O 1
ATOM 6423 N N . GLY B 1 157 ? -46.297 17.450 -69.852 1.00 20.87 157 GLY B N 1
ATOM 6424 C CA . GLY B 1 157 ? -45.505 17.693 -71.045 1.00 19.51 157 GLY B CA 1
ATOM 6425 C C . GLY B 1 157 ? -44.995 16.458 -71.763 1.00 18.96 157 GLY B C 1
ATOM 6426 O O . GLY B 1 157 ? -44.907 16.451 -72.994 1.00 17.09 157 GLY B O 1
ATOM 6430 N N . ILE B 1 158 ? -44.663 15.403 -71.018 1.00 13.67 158 ILE B N 1
ATOM 6431 C CA . ILE B 1 158 ? -44.096 14.198 -71.612 1.00 15.87 158 ILE B CA 1
ATOM 6432 C C . ILE B 1 158 ? -44.857 12.993 -71.079 1.00 12.11 158 ILE B C 1
ATOM 6433 O O . ILE B 1 158 ? -44.283 11.921 -70.854 1.00 14.89 158 ILE B O 1
ATOM 6449 N N . ALA B 1 159 ? -46.166 13.170 -70.884 1.00 13.99 159 ALA B N 1
ATOM 6450 C CA . ALA B 1 159 ? -46.998 12.113 -70.321 1.00 8.65 159 ALA B CA 1
ATOM 6451 C C . ALA B 1 159 ? -46.966 10.843 -71.174 1.00 10.93 159 ALA B C 1
ATOM 6452 O O . ALA B 1 159 ? -46.883 9.737 -70.637 1.00 13.34 159 ALA B O 1
ATOM 6459 N N . ALA B 1 160 ? -47.026 10.971 -72.505 1.00 11.46 160 ALA B N 1
ATOM 6460 C CA . ALA B 1 160 ? -47.031 9.779 -73.351 1.00 11.65 160 ALA B CA 1
ATOM 6461 C C . ALA B 1 160 ? -45.725 9.007 -73.201 1.00 10.93 160 ALA B C 1
ATOM 6462 O O . ALA B 1 160 ? -45.721 7.776 -73.078 1.00 13.70 160 ALA B O 1
ATOM 6469 N N . TYR B 1 161 ? -44.601 9.717 -73.223 1.00 14.71 161 TYR B N 1
ATOM 6470 C CA . TYR B 1 161 ? -43.331 9.097 -72.877 1.00 11.07 161 TYR B CA 1
ATOM 6471 C C . TYR B 1 161 ? -43.437 8.371 -71.538 1.00 11.47 161 TYR B C 1
ATOM 6472 O O . TYR B 1 161 ? -43.034 7.208 -71.407 1.00 10.99 161 TYR B O 1
ATOM 6490 N N . GLY B 1 162 ? -44.025 9.032 -70.539 1.00 13.68 162 GLY B N 1
ATOM 6491 C CA . GLY B 1 162 ? -44.178 8.398 -69.240 1.00 10.92 162 GLY B CA 1
ATOM 6492 C C . GLY B 1 162 ? -44.929 7.087 -69.327 1.00 9.27 162 GLY B C 1
ATOM 6493 O O . GLY B 1 162 ? -44.571 6.116 -68.658 1.00 15.13 162 GLY B O 1
ATOM 6497 N N . VAL B 1 163 ? -45.970 7.038 -70.158 1.00 12.23 163 VAL B N 1
ATOM 6498 C CA . VAL B 1 163 ? -46.732 5.803 -70.308 1.00 12.96 163 VAL B CA 1
ATOM 6499 C C . VAL B 1 163 ? -45.840 4.693 -70.844 1.00 10.47 163 VAL B C 1
ATOM 6500 O O . VAL B 1 163 ? -45.905 3.550 -70.365 1.00 11.31 163 VAL B O 1
ATOM 6513 N N . THR B 1 164 ? -44.950 5.010 -71.803 1.00 10.87 164 THR B N 1
ATOM 6514 C CA . THR B 1 164 ? -44.061 3.968 -72.320 1.00 7.53 164 THR B CA 1
ATOM 6515 C C . THR B 1 164 ? -43.139 3.456 -71.226 1.00 12.92 164 THR B C 1
ATOM 6516 O O . THR B 1 164 ? -42.736 2.288 -71.243 1.00 10.51 164 THR B O 1
ATOM 6527 N N . LYS B 1 165 ? -42.801 4.308 -70.265 1.00 13.03 165 LYS B N 1
ATOM 6528 C CA . LYS B 1 165 ? -41.970 3.871 -69.157 1.00 9.09 165 LYS B CA 1
ATOM 6529 C C . LYS B 1 165 ? -42.776 3.035 -68.155 1.00 8.49 165 LYS B C 1
ATOM 6530 O O . LYS B 1 165 ? -42.258 2.052 -67.618 1.00 12.27 165 LYS B O 1
ATOM 6549 N N . THR B 1 166 ? -44.058 3.358 -67.926 1.00 11.54 166 THR B N 1
ATOM 6550 C CA . THR B 1 166 ? -44.914 2.432 -67.176 1.00 9.74 166 THR B CA 1
ATOM 6551 C C . THR B 1 166 ? -44.923 1.058 -67.837 1.00 9.40 166 THR B C 1
ATOM 6552 O O . THR B 1 166 ? -44.803 0.025 -67.166 1.00 12.25 166 THR B O 1
ATOM 6563 N N . THR B 1 167 ? -45.044 1.035 -69.163 1.00 8.03 167 THR B N 1
ATOM 6564 C CA . THR B 1 167 ? -45.002 -0.220 -69.902 1.00 8.43 167 THR B CA 1
ATOM 6565 C C . THR B 1 167 ? -43.755 -1.016 -69.566 1.00 7.16 167 THR B C 1
ATOM 6566 O O . THR B 1 167 ? -43.812 -2.239 -69.415 1.00 9.68 167 THR B O 1
ATOM 6577 N N . LEU B 1 168 ? -42.612 -0.341 -69.470 1.00 10.60 168 LEU B N 1
ATOM 6578 C CA . LEU B 1 168 ? -41.363 -1.047 -69.233 1.00 10.34 168 LEU B CA 1
ATOM 6579 C C . LEU B 1 168 ? -41.320 -1.665 -67.851 1.00 8.91 168 LEU B C 1
ATOM 6580 O O . LEU B 1 168 ? -40.602 -2.652 -67.645 1.00 13.52 168 LEU B O 1
ATOM 6596 N N . VAL B 1 169 ? -42.044 -1.090 -66.885 1.00 7.68 169 VAL B N 1
ATOM 6597 C CA . VAL B 1 169 ? -42.161 -1.728 -65.583 1.00 6.41 169 VAL B CA 1
ATOM 6598 C C . VAL B 1 169 ? -42.822 -3.081 -65.756 1.00 8.84 169 VAL B C 1
ATOM 6599 O O . VAL B 1 169 ? -42.343 -4.097 -65.245 1.00 9.74 169 VAL B O 1
ATOM 6612 N N . GLY B 1 170 ? -43.908 -3.106 -66.532 1.00 10.36 170 GLY B N 1
ATOM 6613 C CA . GLY B 1 170 ? -44.591 -4.354 -66.816 1.00 6.43 170 GLY B CA 1
ATOM 6614 C C . GLY B 1 170 ? -43.755 -5.301 -67.658 1.00 12.20 170 GLY B C 1
ATOM 6615 O O . GLY B 1 170 ? -43.744 -6.510 -67.414 1.00 11.50 170 GLY B O 1
ATOM 6619 N N . LEU B 1 171 ? -43.058 -4.773 -68.664 1.00 6.93 171 LEU B N 1
ATOM 6620 C CA . LEU B 1 171 ? -42.223 -5.631 -69.511 1.00 11.60 171 LEU B CA 1
ATOM 6621 C C . LEU B 1 171 ? -41.061 -6.234 -68.725 1.00 7.59 171 LEU B C 1
ATOM 6622 O O . LEU B 1 171 ? -40.741 -7.413 -68.897 1.00 9.25 171 LEU B O 1
ATOM 6638 N N . THR B 1 172 ? -40.391 -5.435 -67.886 1.00 9.22 172 THR B N 1
ATOM 6639 C CA . THR B 1 172 ? -39.352 -5.971 -67.003 1.00 7.83 172 THR B CA 1
ATOM 6640 C C . THR B 1 172 ? -39.886 -7.145 -66.198 1.00 8.07 172 THR B C 1
ATOM 6641 O O . THR B 1 172 ? -39.242 -8.195 -66.090 1.00 13.43 172 THR B O 1
ATOM 6652 N N . ARG B 1 173 ? -41.064 -6.964 -65.610 1.00 11.02 173 ARG B N 1
ATOM 6653 C CA . ARG B 1 173 ? -41.679 -8.019 -64.814 1.00 10.45 173 ARG B CA 1
ATOM 6654 C C . ARG B 1 173 ? -42.029 -9.237 -65.664 1.00 13.22 173 ARG B C 1
ATOM 6655 O O . ARG B 1 173 ? -41.760 -10.378 -65.270 1.00 8.70 173 ARG B O 1
ATOM 6676 N N . ALA B 1 174 ? -42.691 -9.020 -66.804 1.00 11.69 174 ALA B N 1
ATOM 6677 C CA . ALA B 1 174 ? -43.080 -10.148 -67.651 1.00 11.68 174 ALA B CA 1
ATOM 6678 C C . ALA B 1 174 ? -41.858 -10.935 -68.098 1.00 10.59 174 ALA B C 1
ATOM 6679 O O . ALA B 1 174 ? -41.863 -12.173 -68.098 1.00 11.47 174 ALA B O 1
ATOM 6686 N N . LEU B 1 175 ? -40.787 -10.236 -68.472 1.00 12.18 175 LEU B N 1
ATOM 6687 C CA . LEU B 1 175 ? -39.593 -10.950 -68.908 1.00 9.86 175 LEU B CA 1
ATOM 6688 C C . LEU B 1 175 ? -38.912 -11.638 -67.731 1.00 14.33 175 LEU B C 1
ATOM 6689 O O . LEU B 1 175 ? -38.403 -12.755 -67.874 1.00 9.18 175 LEU B O 1
ATOM 6705 N N . ALA B 1 176 ? -38.902 -11.001 -66.557 1.00 10.51 176 ALA B N 1
ATOM 6706 C CA . ALA B 1 176 ? -38.357 -11.660 -65.371 1.00 10.77 176 ALA B CA 1
ATOM 6707 C C . ALA B 1 176 ? -39.057 -12.987 -65.125 1.00 8.58 176 ALA B C 1
ATOM 6708 O O . ALA B 1 176 ? -38.408 -14.013 -64.895 1.00 10.96 176 ALA B O 1
ATOM 6715 N N . MET B 1 177 ? -40.390 -12.987 -65.177 1.00 10.18 177 MET B N 1
ATOM 6716 C CA . MET B 1 177 ? -41.131 -14.209 -64.892 1.00 13.19 177 MET B CA 1
ATOM 6717 C C . MET B 1 177 ? -40.888 -15.268 -65.962 1.00 15.32 177 MET B C 1
ATOM 6718 O O . MET B 1 177 ? -40.831 -16.464 -65.657 1.00 12.40 177 MET B O 1
ATOM 6732 N N . GLY B 1 178 ? -40.731 -14.853 -67.211 1.00 11.60 178 GLY B N 1
ATOM 6733 C CA . GLY B 1 178 ? -40.592 -15.795 -68.307 1.00 13.38 178 GLY B CA 1
ATOM 6734 C C . GLY B 1 178 ? -39.171 -16.280 -68.532 1.00 8.67 178 GLY B C 1
ATOM 6735 O O . GLY B 1 178 ? -38.972 -17.349 -69.122 1.00 14.48 178 GLY B O 1
ATOM 6739 N N . LEU B 1 179 ? -38.174 -15.506 -68.121 1.00 14.23 179 LEU B N 1
ATOM 6740 C CA . LEU B 1 179 ? -36.797 -15.928 -68.317 1.00 10.37 179 LEU B CA 1
ATOM 6741 C C . LEU B 1 179 ? -36.162 -16.500 -67.054 1.00 12.64 179 LEU B C 1
ATOM 6742 O O . LEU B 1 179 ? -35.002 -16.922 -67.099 1.00 11.58 179 LEU B O 1
ATOM 6758 N N . ALA B 1 180 ? -36.889 -16.540 -65.937 1.00 13.88 180 ALA B N 1
ATOM 6759 C CA . ALA B 1 180 ? -36.354 -17.170 -64.732 1.00 16.90 180 ALA B CA 1
ATOM 6760 C C . ALA B 1 180 ? -35.889 -18.591 -65.025 1.00 18.18 180 ALA B C 1
ATOM 6761 O O . ALA B 1 180 ? -34.822 -19.012 -64.563 1.00 19.85 180 ALA B O 1
ATOM 6768 N N . LYS B 1 181 ? -36.670 -19.337 -65.810 1.00 17.56 181 LYS B N 1
ATOM 6769 C CA . LYS B 1 181 ? -36.306 -20.711 -66.146 1.00 17.19 181 LYS B CA 1
ATOM 6770 C C . LYS B 1 181 ? -34.883 -20.814 -66.671 1.00 24.02 181 LYS B C 1
ATOM 6771 O O . LYS B 1 181 ? -34.236 -21.852 -66.500 1.00 23.30 181 LYS B O 1
ATOM 6790 N N . ASP B 1 182 ? -34.371 -19.759 -67.301 1.00 15.98 182 ASP B N 1
ATOM 6791 C CA . ASP B 1 182 ? -33.022 -19.765 -67.849 1.00 14.22 182 ASP B CA 1
ATOM 6792 C C . ASP B 1 182 ? -32.009 -19.100 -66.924 1.00 17.16 182 ASP B C 1
ATOM 6793 O O . ASP B 1 182 ? -30.874 -18.856 -67.341 1.00 13.10 182 ASP B O 1
ATOM 6802 N N . ASN B 1 183 ? -32.386 -18.824 -65.675 1.00 17.20 183 ASN B N 1
ATOM 6803 C CA . ASN B 1 183 ? -31.536 -18.089 -64.741 1.00 15.71 183 ASN B CA 1
ATOM 6804 C C . ASN B 1 183 ? -31.112 -16.744 -65.330 1.00 14.07 183 ASN B C 1
ATOM 6805 O O . ASN B 1 183 ? -29.992 -16.267 -65.113 1.00 14.34 183 ASN B O 1
ATOM 6816 N N . ILE B 1 184 ? -32.019 -16.109 -66.068 1.00 11.64 184 ILE B N 1
ATOM 6817 C CA . ILE B 1 184 ? -31.805 -14.749 -66.550 1.00 12.99 184 ILE B CA 1
ATOM 6818 C C . ILE B 1 184 ? -32.672 -13.822 -65.714 1.00 9.07 184 ILE B C 1
ATOM 6819 O O . ILE B 1 184 ? -33.906 -13.875 -65.780 1.00 12.98 184 ILE B O 1
ATOM 6835 N N . ARG B 1 185 ? -32.021 -12.930 -64.971 1.00 11.60 185 ARG B N 1
ATOM 6836 C CA . ARG B 1 185 ? -32.703 -11.991 -64.095 1.00 12.59 185 ARG B CA 1
ATOM 6837 C C . ARG B 1 185 ? -32.947 -10.703 -64.860 1.00 7.30 185 ARG B C 1
ATOM 6838 O O . ARG B 1 185 ? -32.044 -10.172 -65.508 1.00 12.41 185 ARG B O 1
ATOM 6859 N N . VAL B 1 186 ? -34.174 -10.208 -64.795 1.00 8.47 186 VAL B N 1
ATOM 6860 C CA . VAL B 1 186 ? -34.566 -9.018 -65.519 1.00 9.20 186 VAL B CA 1
ATOM 6861 C C . VAL B 1 186 ? -35.039 -8.004 -64.491 1.00 9.24 186 VAL B C 1
ATOM 6862 O O . VAL B 1 186 ? -36.011 -8.255 -63.771 1.00 10.39 186 VAL B O 1
ATOM 6875 N N . ASN B 1 187 ? -34.362 -6.856 -64.432 1.00 9.24 187 ASN B N 1
ATOM 6876 C CA . ASN B 1 187 ? -34.703 -5.805 -63.490 1.00 9.56 187 ASN B CA 1
ATOM 6877 C C . ASN B 1 187 ? -34.618 -4.483 -64.233 1.00 10.67 187 ASN B C 1
ATOM 6878 O O . ASN B 1 187 ? -34.254 -4.440 -65.413 1.00 10.01 187 ASN B O 1
ATOM 6889 N N . GLY B 1 188 ? -34.922 -3.388 -63.539 1.00 10.24 188 GLY B N 1
ATOM 6890 C CA . GLY B 1 188 ? -34.924 -2.090 -64.178 1.00 8.21 188 GLY B CA 1
ATOM 6891 C C . GLY B 1 188 ? -34.525 -0.995 -63.215 1.00 7.37 188 GLY B C 1
ATOM 6892 O O . GLY B 1 188 ? -34.584 -1.155 -61.986 1.00 8.23 188 GLY B O 1
ATOM 6896 N N . ILE B 1 189 ? -34.119 0.129 -63.794 1.00 11.63 189 ILE B N 1
ATOM 6897 C CA . ILE B 1 189 ? -33.922 1.356 -63.045 1.00 10.31 189 ILE B CA 1
ATOM 6898 C C . ILE B 1 189 ? -34.960 2.356 -63.527 1.00 9.98 189 ILE B C 1
ATOM 6899 O O . ILE B 1 189 ? -35.410 2.334 -64.683 1.00 11.10 189 ILE B O 1
ATOM 6915 N N . ALA B 1 190 ? -35.371 3.216 -62.612 1.00 8.94 190 ALA B N 1
ATOM 6916 C CA . ALA B 1 190 ? -36.381 4.232 -62.873 1.00 5.35 190 ALA B CA 1
ATOM 6917 C C . ALA B 1 190 ? -35.787 5.537 -62.376 1.00 12.93 190 ALA B C 1
ATOM 6918 O O . ALA B 1 190 ? -36.078 5.978 -61.255 1.00 12.63 190 ALA B O 1
ATOM 6925 N N . PRO B 1 191 ? -34.924 6.163 -63.174 1.00 9.53 191 PRO B N 1
ATOM 6926 C CA . PRO B 1 191 ? -34.244 7.370 -62.710 1.00 11.58 191 PRO B CA 1
ATOM 6927 C C . PRO B 1 191 ? -35.190 8.551 -62.659 1.00 16.12 191 PRO B C 1
ATOM 6928 O O . PRO B 1 191 ? -36.166 8.634 -63.413 1.00 14.73 191 PRO B O 1
ATOM 6939 N N . GLY B 1 192 ? -34.895 9.453 -61.728 1.00 16.20 192 GLY B N 1
ATOM 6940 C CA . GLY B 1 192 ? -35.519 10.761 -61.692 1.00 20.03 192 GLY B CA 1
ATOM 6941 C C . GLY B 1 192 ? -34.862 11.669 -62.708 1.00 18.74 192 GLY B C 1
ATOM 6942 O O . GLY B 1 192 ? -34.396 11.226 -63.764 1.00 19.69 192 GLY B O 1
ATOM 6946 N N . VAL B 1 193 ? -34.787 12.954 -62.381 1.00 17.65 193 VAL B N 1
ATOM 6947 C CA . VAL B 1 193 ? -34.152 13.906 -63.290 1.00 25.09 193 VAL B CA 1
ATOM 6948 C C . VAL B 1 193 ? -32.642 13.679 -63.232 1.00 25.93 193 VAL B C 1
ATOM 6949 O O . VAL B 1 193 ? -32.006 13.902 -62.198 1.00 22.69 193 VAL B O 1
ATOM 6962 N N . ILE B 1 194 ? -32.073 13.200 -64.337 1.00 21.28 194 ILE B N 1
ATOM 6963 C CA . ILE B 1 194 ? -30.633 13.021 -64.484 1.00 20.77 194 ILE B CA 1
ATOM 6964 C C . ILE B 1 194 ? -30.145 14.037 -65.502 1.00 24.21 194 ILE B C 1
ATOM 6965 O O . ILE B 1 194 ? -30.747 14.190 -66.570 1.00 19.62 194 ILE B O 1
ATOM 6981 N N . LYS B 1 195 ? -29.048 14.716 -65.184 1.00 19.29 195 LYS B N 1
ATOM 6982 C CA . LYS B 1 195 ? -28.568 15.812 -66.021 1.00 28.51 195 LYS B CA 1
ATOM 6983 C C . LYS B 1 195 ? -27.894 15.234 -67.258 1.00 26.49 195 LYS B C 1
ATOM 6984 O O . LYS B 1 195 ? -26.733 14.821 -67.220 1.00 25.02 195 LYS B O 1
ATOM 7003 N N . THR B 1 196 ? -28.649 15.197 -68.353 1.00 24.50 196 THR B N 1
ATOM 7004 C CA . THR B 1 196 ? -28.177 14.760 -69.657 1.00 26.96 196 THR B CA 1
ATOM 7005 C C . THR B 1 196 ? -28.835 15.633 -70.714 1.00 27.39 196 THR B C 1
ATOM 7006 O O . THR B 1 196 ? -29.726 16.436 -70.418 1.00 19.69 196 THR B O 1
ATOM 7017 N N . LYS B 1 197 ? -28.411 15.442 -71.970 1.00 25.61 197 LYS B N 1
ATOM 7018 C CA . LYS B 1 197 ? -29.012 16.189 -73.072 1.00 32.61 197 LYS B CA 1
ATOM 7019 C C . LYS B 1 197 ? -30.525 16.015 -73.093 1.00 32.35 197 LYS B C 1
ATOM 7020 O O . LYS B 1 197 ? -31.268 16.970 -73.346 1.00 27.95 197 LYS B O 1
ATOM 7039 N N . MET B 1 198 ? -31.000 14.798 -72.821 1.00 28.61 198 MET B N 1
ATOM 7040 C CA . MET B 1 198 ? -32.426 14.518 -72.940 1.00 33.82 198 MET B CA 1
ATOM 7041 C C . MET B 1 198 ? -33.258 15.393 -72.011 1.00 33.61 198 MET B C 1
ATOM 7042 O O . MET B 1 198 ? -34.373 15.795 -72.362 1.00 37.05 198 MET B O 1
ATOM 7056 N N . SER B 1 199 ? -32.753 15.675 -70.812 1.00 26.72 199 SER B N 1
ATOM 7057 C CA . SER B 1 199 ? -33.527 16.388 -69.806 1.00 38.24 199 SER B CA 1
ATOM 7058 C C . SER B 1 199 ? -33.130 17.854 -69.689 1.00 37.75 199 SER B C 1
ATOM 7059 O O . SER B 1 199 ? -33.605 18.542 -68.780 1.00 39.00 199 SER B O 1
ATOM 7067 N N . GLN B 1 200 ? -32.287 18.345 -70.601 1.00 42.03 200 GLN B N 1
ATOM 7068 C CA . GLN B 1 200 ? -31.690 19.670 -70.455 1.00 48.21 200 GLN B CA 1
ATOM 7069 C C . GLN B 1 200 ? -32.736 20.771 -70.312 1.00 46.31 200 GLN B C 1
ATOM 7070 O O . GLN B 1 200 ? -32.540 21.721 -69.546 1.00 40.37 200 GLN B O 1
ATOM 7084 N N . VAL B 1 201 ? -33.840 20.681 -71.060 1.00 45.19 201 VAL B N 1
ATOM 7085 C CA . VAL B 1 201 ? -34.866 21.720 -70.993 1.00 48.33 201 VAL B CA 1
ATOM 7086 C C . VAL B 1 201 ? -35.296 21.967 -69.551 1.00 57.73 201 VAL B C 1
ATOM 7087 O O . VAL B 1 201 ? -35.530 23.113 -69.148 1.00 57.28 201 VAL B O 1
ATOM 7100 N N . LEU B 1 202 ? -35.394 20.902 -68.746 1.00 54.71 202 LEU B N 1
ATOM 7101 C CA . LEU B 1 202 ? -35.912 21.049 -67.385 1.00 59.34 202 LEU B CA 1
ATOM 7102 C C . LEU B 1 202 ? -34.917 21.751 -66.464 1.00 52.48 202 LEU B C 1
ATOM 7103 O O . LEU B 1 202 ? -35.314 22.591 -65.647 1.00 58.33 202 LEU B O 1
ATOM 7119 N N . TRP B 1 203 ? -33.629 21.421 -66.564 1.00 50.41 203 TRP B N 1
ATOM 7120 C CA . TRP B 1 203 ? -32.659 21.828 -65.553 1.00 54.09 203 TRP B CA 1
ATOM 7121 C C . TRP B 1 203 ? -31.658 22.869 -66.037 1.00 53.39 203 TRP B C 1
ATOM 7122 O O . TRP B 1 203 ? -30.841 23.331 -65.234 1.00 54.15 203 TRP B O 1
ATOM 7143 N N . ASP B 1 204 ? -31.695 23.256 -67.310 1.00 57.29 204 ASP B N 1
ATOM 7144 C CA . ASP B 1 204 ? -30.790 24.284 -67.811 1.00 64.43 204 ASP B CA 1
ATOM 7145 C C . ASP B 1 204 ? -31.263 25.656 -67.346 1.00 69.76 204 ASP B C 1
ATOM 7146 O O . ASP B 1 204 ? -32.445 25.991 -67.474 1.00 78.71 204 ASP B O 1
ATOM 7155 N N . GLY B 1 205 ? -30.338 26.448 -66.809 1.00 71.14 205 GLY B N 1
ATOM 7156 C CA . GLY B 1 205 ? -30.681 27.739 -66.242 1.00 70.05 205 GLY B CA 1
ATOM 7157 C C . GLY B 1 205 ? -29.804 28.151 -65.075 1.00 64.68 205 GLY B C 1
ATOM 7158 O O . GLY B 1 205 ? -30.097 29.141 -64.398 1.00 66.94 205 GLY B O 1
ATOM 7162 N N . GLY B 1 206 ? -28.729 27.403 -64.828 1.00 64.79 206 GLY B N 1
ATOM 7163 C CA . GLY B 1 206 ? -27.811 27.702 -63.749 1.00 69.76 206 GLY B CA 1
ATOM 7164 C C . GLY B 1 206 ? -28.145 26.948 -62.474 1.00 74.20 206 GLY B C 1
ATOM 7165 O O . GLY B 1 206 ? -29.209 26.341 -62.325 1.00 64.70 206 GLY B O 1
ATOM 7169 N N . GLU B 1 207 ? -27.204 26.993 -61.525 1.00 79.89 207 GLU B N 1
ATOM 7170 C CA . GLU B 1 207 ? -27.382 26.315 -60.239 1.00 82.89 207 GLU B CA 1
ATOM 7171 C C . GLU B 1 207 ? -28.202 27.221 -59.318 1.00 87.54 207 GLU B C 1
ATOM 7172 O O . GLU B 1 207 ? -27.719 27.823 -58.357 1.00 101.98 207 GLU B O 1
ATOM 7184 N N . ASP B 1 208 ? -29.487 27.292 -59.643 1.00 82.64 208 ASP B N 1
ATOM 7185 C CA . ASP B 1 208 ? -30.481 28.091 -58.942 1.00 77.67 208 ASP B CA 1
ATOM 7186 C C . ASP B 1 208 ? -31.810 27.736 -59.587 1.00 70.08 208 ASP B C 1
ATOM 7187 O O . ASP B 1 208 ? -32.825 27.567 -58.905 1.00 68.39 208 ASP B O 1
ATOM 7196 N N . ALA B 1 209 ? -31.790 27.622 -60.919 1.00 68.60 209 ALA B N 1
ATOM 7197 C CA . ALA B 1 209 ? -32.848 26.918 -61.633 1.00 62.57 209 ALA B CA 1
ATOM 7198 C C . ALA B 1 209 ? -32.879 25.447 -61.237 1.00 59.51 209 ALA B C 1
ATOM 7199 O O . ALA B 1 209 ? -33.956 24.859 -61.082 1.00 52.06 209 ALA B O 1
ATOM 7206 N N . GLU B 1 210 ? -31.702 24.833 -61.076 1.00 59.69 210 GLU B N 1
ATOM 7207 C CA . GLU B 1 210 ? -31.637 23.458 -60.589 1.00 57.79 210 GLU B CA 1
ATOM 7208 C C . GLU B 1 210 ? -32.185 23.361 -59.171 1.00 57.99 210 GLU B C 1
ATOM 7209 O O . GLU B 1 210 ? -33.061 22.538 -58.886 1.00 46.50 210 GLU B O 1
ATOM 7221 N N . LYS B 1 211 ? -31.677 24.205 -58.268 1.00 64.14 211 LYS B N 1
ATOM 7222 C CA . LYS B 1 211 ? -32.159 24.219 -56.889 1.00 64.45 211 LYS B CA 1
ATOM 7223 C C . LYS B 1 211 ? -33.667 24.434 -56.838 1.00 60.60 211 LYS B C 1
ATOM 7224 O O . LYS B 1 211 ? -34.366 23.814 -56.025 1.00 54.63 211 LYS B O 1
ATOM 7243 N N . GLU B 1 212 ? -34.186 25.311 -57.700 1.00 57.45 212 GLU B N 1
ATOM 7244 C CA . GLU B 1 212 ? -35.631 25.483 -57.811 1.00 63.26 212 GLU B CA 1
ATOM 7245 C C . GLU B 1 212 ? -36.296 24.196 -58.286 1.00 60.89 212 GLU B C 1
ATOM 7246 O O . GLU B 1 212 ? -37.324 23.782 -57.738 1.00 55.82 212 GLU B O 1
ATOM 7258 N N . LEU B 1 213 ? -35.721 23.546 -59.303 1.00 54.84 213 LEU B N 1
ATOM 7259 C CA . LEU B 1 213 ? -36.327 22.326 -59.826 1.00 50.68 213 LEU B CA 1
ATOM 7260 C C . LEU B 1 213 ? -36.364 21.229 -58.766 1.00 47.24 213 LEU B C 1
ATOM 7261 O O . LEU B 1 213 ? -37.338 20.469 -58.691 1.00 39.27 213 LEU B O 1
ATOM 7277 N N . THR B 1 214 ? -35.321 21.134 -57.928 1.00 39.32 214 THR B N 1
ATOM 7278 C CA . THR B 1 214 ? -35.305 20.097 -56.897 1.00 42.33 214 THR B CA 1
ATOM 7279 C C . THR B 1 214 ? -36.441 20.281 -55.903 1.00 43.15 214 THR B C 1
ATOM 7280 O O . THR B 1 214 ? -36.951 19.297 -55.357 1.00 33.04 214 THR B O 1
ATOM 7291 N N . ASP B 1 215 ? -36.841 21.527 -55.645 1.00 41.59 215 ASP B N 1
ATOM 7292 C CA . ASP B 1 215 ? -37.951 21.773 -54.731 1.00 50.62 215 ASP B CA 1
ATOM 7293 C C . ASP B 1 215 ? -39.293 21.507 -55.408 1.00 45.64 215 ASP B C 1
ATOM 7294 O O . ASP B 1 215 ? -40.191 20.921 -54.792 1.00 52.16 215 ASP B O 1
ATOM 7303 N N . ILE B 1 216 ? -39.444 21.910 -56.675 1.00 42.24 216 ILE B N 1
ATOM 7304 C CA . ILE B 1 216 ? -40.662 21.589 -57.421 1.00 46.19 216 ILE B CA 1
ATOM 7305 C C . ILE B 1 216 ? -40.825 20.080 -57.533 1.00 46.74 216 ILE B C 1
ATOM 7306 O O . ILE B 1 216 ? -41.897 19.528 -57.261 1.00 42.20 216 ILE B O 1
ATOM 7322 N N . GLN B 1 217 ? -39.767 19.395 -57.973 1.00 43.27 217 GLN B N 1
ATOM 7323 C CA . GLN B 1 217 ? -39.774 17.944 -58.089 1.00 40.26 217 GLN B CA 1
ATOM 7324 C C . GLN B 1 217 ? -39.857 17.243 -56.739 1.00 38.08 217 GLN B C 1
ATOM 7325 O O . GLN B 1 217 ? -40.066 16.025 -56.707 1.00 37.87 217 GLN B O 1
ATOM 7339 N N . GLU B 1 218 ? -39.681 17.972 -55.637 1.00 31.23 218 GLU B N 1
ATOM 7340 C CA . GLU B 1 218 ? -39.699 17.392 -54.296 1.00 40.33 218 GLU B CA 1
ATOM 7341 C C . GLU B 1 218 ? -38.631 16.309 -54.150 1.00 29.96 218 GLU B C 1
ATOM 7342 O O . GLU B 1 218 ? -38.916 15.178 -53.758 1.00 28.82 218 GLU B O 1
ATOM 7354 N N . ILE B 1 219 ? -37.387 16.665 -54.461 1.00 23.81 219 ILE B N 1
ATOM 7355 C CA . ILE B 1 219 ? -36.270 15.730 -54.367 1.00 21.23 219 ILE B CA 1
ATOM 7356 C C . ILE B 1 219 ? -35.655 15.874 -52.982 1.00 18.30 219 ILE B C 1
ATOM 7357 O O . ILE B 1 219 ? -34.989 16.870 -52.689 1.00 23.92 219 ILE B O 1
ATOM 7373 N N . ALA B 1 220 ? -35.838 14.850 -52.146 1.00 20.02 220 ALA B N 1
ATOM 7374 C CA . ALA B 1 220 ? -35.433 14.939 -50.748 1.00 19.53 220 ALA B CA 1
ATOM 7375 C C . ALA B 1 220 ? -33.959 15.287 -50.613 1.00 22.65 220 ALA B C 1
ATOM 7376 O O . ALA B 1 220 ? -33.592 16.108 -49.770 1.00 20.78 220 ALA B O 1
ATOM 7383 N N . LEU B 1 221 ? -33.098 14.676 -51.428 1.00 15.84 221 LEU B N 1
ATOM 7384 C CA . LEU B 1 221 ? -31.658 14.875 -51.304 1.00 16.16 221 LEU B CA 1
ATOM 7385 C C . LEU B 1 221 ? -31.194 16.216 -51.867 1.00 23.33 221 LEU B C 1
ATOM 7386 O O . LEU B 1 221 ? -30.015 16.552 -51.726 1.00 23.76 221 LEU B O 1
ATOM 7402 N N . GLY B 1 222 ? -32.082 16.988 -52.485 1.00 19.94 222 GLY B N 1
ATOM 7403 C CA . GLY B 1 222 ? -31.786 18.380 -52.767 1.00 21.99 222 GLY B CA 1
ATOM 7404 C C . GLY B 1 222 ? -30.843 18.628 -53.919 1.00 28.33 222 GLY B C 1
ATOM 7405 O O . GLY B 1 222 ? -30.207 19.682 -53.970 1.00 22.26 222 GLY B O 1
ATOM 7409 N N . ARG B 1 223 ? -30.726 17.690 -54.851 1.00 25.28 223 ARG B N 1
ATOM 7410 C CA . ARG B 1 223 ? -29.891 17.904 -56.021 1.00 20.67 223 ARG B CA 1
ATOM 7411 C C . ARG B 1 223 ? -30.437 17.059 -57.157 1.00 24.73 223 ARG B C 1
ATOM 7412 O O . ARG B 1 223 ? -31.196 16.109 -56.941 1.00 16.16 223 ARG B O 1
ATOM 7433 N N . LEU B 1 224 ? -30.044 17.419 -58.373 1.00 18.08 224 LEU B N 1
ATOM 7434 C CA . LEU B 1 224 ? -30.392 16.609 -59.522 1.00 20.15 224 LEU B CA 1
ATOM 7435 C C . LEU B 1 224 ? -29.415 15.455 -59.639 1.00 16.03 224 LEU B C 1
ATOM 7436 O O . LEU B 1 224 ? -28.312 15.481 -59.088 1.00 18.24 224 LEU B O 1
ATOM 7452 N N . GLY B 1 225 ? -29.833 14.430 -60.366 1.00 16.62 225 GLY B N 1
ATOM 7453 C CA . GLY B 1 225 ? -28.953 13.321 -60.620 1.00 18.05 225 GLY B CA 1
ATOM 7454 C C . GLY B 1 225 ? -27.943 13.620 -61.712 1.00 17.08 225 GLY B C 1
ATOM 7455 O O . GLY B 1 225 ? -28.065 14.580 -62.473 1.00 18.17 225 GLY B O 1
ATOM 7459 N N . VAL B 1 226 ? -26.919 12.774 -61.757 1.00 15.30 226 VAL B N 1
ATOM 7460 C CA . VAL B 1 226 ? -25.959 12.737 -62.858 1.00 20.30 226 VAL B CA 1
ATOM 7461 C C . VAL B 1 226 ? -25.890 11.305 -63.366 1.00 18.02 226 VAL B C 1
ATOM 7462 O O . VAL B 1 226 ? -26.312 10.369 -62.670 1.00 16.25 226 VAL B O 1
ATOM 7475 N N . PRO B 1 227 ? -25.378 11.100 -64.584 1.00 20.67 227 PRO B N 1
ATOM 7476 C CA . PRO B 1 227 ? -25.369 9.739 -65.155 1.00 15.11 227 PRO B CA 1
ATOM 7477 C C . PRO B 1 227 ? -24.738 8.685 -64.259 1.00 17.06 227 PRO B C 1
ATOM 7478 O O . PRO B 1 227 ? -25.264 7.567 -64.158 1.00 12.21 227 PRO B O 1
ATOM 7489 N N . ASP B 1 228 ? -23.632 9.002 -63.592 1.00 15.99 228 ASP B N 1
ATOM 7490 C CA . ASP B 1 228 ? -23.007 8.006 -62.736 1.00 18.64 228 ASP B CA 1
ATOM 7491 C C . ASP B 1 228 ? -23.920 7.574 -61.595 1.00 14.73 228 ASP B C 1
ATOM 7492 O O . ASP B 1 228 ? -23.755 6.469 -61.076 1.00 14.25 228 ASP B O 1
ATOM 7501 N N . ASP B 1 229 ? -24.885 8.406 -61.195 1.00 15.48 229 ASP B N 1
ATOM 7502 C CA . ASP B 1 229 ? -25.829 7.970 -60.168 1.00 16.42 229 ASP B CA 1
ATOM 7503 C C . ASP B 1 229 ? -26.596 6.713 -60.574 1.00 19.26 229 ASP B C 1
ATOM 7504 O O . ASP B 1 229 ? -27.159 6.042 -59.700 1.00 15.13 229 ASP B O 1
ATOM 7513 N N . CYS B 1 230 ? -26.642 6.382 -61.872 1.00 14.66 230 CYS B N 1
ATOM 7514 C CA . CYS B 1 230 ? -27.313 5.163 -62.318 1.00 8.91 230 CYS B CA 1
ATOM 7515 C C . CYS B 1 230 ? -26.378 3.979 -62.426 1.00 12.47 230 CYS B C 1
ATOM 7516 O O . CYS B 1 230 ? -26.848 2.839 -62.390 1.00 11.74 230 CYS B O 1
ATOM 7524 N N . ALA B 1 231 ? -25.073 4.218 -62.539 1.00 14.72 231 ALA B N 1
ATOM 7525 C CA . ALA B 1 231 ? -24.173 3.161 -62.971 1.00 11.72 231 ALA B CA 1
ATOM 7526 C C . ALA B 1 231 ? -23.988 2.109 -61.885 1.00 12.77 231 ALA B C 1
ATOM 7527 O O . ALA B 1 231 ? -23.953 0.908 -62.179 1.00 14.21 231 ALA B O 1
ATOM 7534 N N . GLY B 1 232 ? -23.856 2.537 -60.626 1.00 14.36 232 GLY B N 1
ATOM 7535 C CA . GLY B 1 232 ? -23.686 1.582 -59.544 1.00 9.85 232 GLY B CA 1
ATOM 7536 C C . GLY B 1 232 ? -24.863 0.637 -59.411 1.00 7.46 232 GLY B C 1
ATOM 7537 O O . GLY B 1 232 ? -24.697 -0.539 -59.080 1.00 11.35 232 GLY B O 1
ATOM 7541 N N . THR B 1 233 ? -26.065 1.128 -59.692 1.00 10.23 233 THR B N 1
ATOM 7542 C CA . THR B 1 233 ? -27.232 0.273 -59.555 1.00 8.22 233 THR B CA 1
ATOM 7543 C C . THR B 1 233 ? -27.271 -0.770 -60.660 1.00 8.80 233 THR B C 1
ATOM 7544 O O . THR B 1 233 ? -27.571 -1.950 -60.407 1.00 10.38 233 THR B O 1
ATOM 7555 N N . VAL B 1 234 ? -26.978 -0.355 -61.893 1.00 9.51 234 VAL B N 1
ATOM 7556 C CA . VAL B 1 234 ? -26.980 -1.303 -63.004 1.00 9.60 234 VAL B CA 1
ATOM 7557 C C . VAL B 1 234 ? -25.922 -2.357 -62.779 1.00 7.50 234 VAL B C 1
ATOM 7558 O O . VAL B 1 234 ? -26.155 -3.550 -62.995 1.00 8.95 234 VAL B O 1
ATOM 7571 N N . ALA B 1 235 ? -24.732 -1.938 -62.347 1.00 10.02 235 ALA B N 1
ATOM 7572 C CA . ALA B 1 235 ? -23.685 -2.910 -62.066 1.00 7.74 235 ALA B CA 1
ATOM 7573 C C . ALA B 1 235 ? -24.140 -3.896 -60.993 1.00 12.23 235 ALA B C 1
ATOM 7574 O O . ALA B 1 235 ? -23.982 -5.111 -61.141 1.00 9.98 235 ALA B O 1
ATOM 7581 N N . TYR B 1 236 ? -24.727 -3.389 -59.908 1.00 10.70 236 TYR B N 1
ATOM 7582 C CA . TYR B 1 236 ? -25.269 -4.261 -58.873 1.00 8.09 236 TYR B CA 1
ATOM 7583 C C . TYR B 1 236 ? -26.328 -5.203 -59.444 1.00 6.57 236 TYR B C 1
ATOM 7584 O O . TYR B 1 236 ? -26.312 -6.412 -59.174 1.00 11.83 236 TYR B O 1
ATOM 7602 N N . LEU B 1 237 ? -27.250 -4.673 -60.254 1.00 8.90 237 LEU B N 1
ATOM 7603 C CA . LEU B 1 237 ? -28.319 -5.516 -60.793 1.00 10.00 237 LEU B CA 1
ATOM 7604 C C . LEU B 1 237 ? -27.797 -6.561 -61.771 1.00 10.98 237 LEU B C 1
ATOM 7605 O O . LEU B 1 237 ? -28.441 -7.594 -61.965 1.00 10.92 237 LEU B O 1
ATOM 7621 N N . ALA B 1 238 ? -26.667 -6.298 -62.420 1.00 13.53 238 ALA B N 1
ATOM 7622 C CA . ALA B 1 238 ? -26.104 -7.247 -63.365 1.00 13.08 238 ALA B CA 1
ATOM 7623 C C . ALA B 1 238 ? -25.145 -8.228 -62.710 1.00 14.51 238 ALA B C 1
ATOM 7624 O O . ALA B 1 238 ? -24.763 -9.212 -63.350 1.00 15.56 238 ALA B O 1
ATOM 7631 N N . SER B 1 239 ? -24.769 -7.995 -61.453 1.00 13.77 239 SER B N 1
ATOM 7632 C CA . SER B 1 239 ? -23.776 -8.805 -60.761 1.00 13.35 239 SER B CA 1
ATOM 7633 C C . SER B 1 239 ? -24.436 -9.882 -59.916 1.00 14.41 239 SER B C 1
ATOM 7634 O O . SER B 1 239 ? -25.653 -9.921 -59.730 1.00 13.21 239 SER B O 1
ATOM 7642 N N . ASP B 1 240 ? -23.595 -10.753 -59.366 1.00 12.59 240 ASP B N 1
ATOM 7643 C CA . ASP B 1 240 ? -24.068 -11.755 -58.428 1.00 14.59 240 ASP B CA 1
ATOM 7644 C C . ASP B 1 240 ? -24.476 -11.165 -57.078 1.00 10.04 240 ASP B C 1
ATOM 7645 O O . ASP B 1 240 ? -24.998 -11.905 -56.240 1.00 19.12 240 ASP B O 1
ATOM 7654 N N . ASP B 1 241 ? -24.264 -9.867 -56.845 1.00 13.87 241 ASP B N 1
ATOM 7655 C CA . ASP B 1 241 ? -24.761 -9.252 -55.619 1.00 14.32 241 ASP B CA 1
ATOM 7656 C C . ASP B 1 241 ? -26.281 -9.176 -55.586 1.00 14.34 241 ASP B C 1
ATOM 7657 O O . ASP B 1 241 ? -26.845 -8.910 -54.520 1.00 13.93 241 ASP B O 1
ATOM 7666 N N . SER B 1 242 ? -26.952 -9.395 -56.720 1.00 12.60 242 SER B N 1
ATOM 7667 C CA . SER B 1 242 ? -28.409 -9.376 -56.794 1.00 13.30 242 SER B CA 1
ATOM 7668 C C . SER B 1 242 ? -28.948 -10.700 -57.329 1.00 13.51 242 SER B C 1
ATOM 7669 O O . SER B 1 242 ? -30.009 -10.744 -57.959 1.00 14.89 242 SER B O 1
ATOM 7677 N N . SER B 1 243 ? -28.247 -11.797 -57.037 1.00 13.18 243 SER B N 1
ATOM 7678 C CA . SER B 1 243 ? -28.552 -13.081 -57.664 1.00 16.43 243 SER B CA 1
ATOM 7679 C C . SER B 1 243 ? -29.913 -13.637 -57.276 1.00 16.75 243 SER B C 1
ATOM 7680 O O . SER B 1 243 ? -30.402 -14.558 -57.944 1.00 17.05 243 SER B O 1
ATOM 7688 N N . TYR B 1 244 ? -30.546 -13.121 -56.223 1.00 15.27 244 TYR B N 1
ATOM 7689 C CA . TYR B 1 244 ? -31.875 -13.592 -55.850 1.00 11.69 244 TYR B CA 1
ATOM 7690 C C . TYR B 1 244 ? -32.950 -12.556 -56.155 1.00 12.97 244 TYR B C 1
ATOM 7691 O O . TYR B 1 244 ? -34.066 -12.640 -55.622 1.00 18.81 244 TYR B O 1
ATOM 7709 N N . ILE B 1 245 ? -32.647 -11.592 -57.024 1.00 12.71 245 ILE B N 1
ATOM 7710 C CA . ILE B 1 245 ? -33.533 -10.473 -57.319 1.00 11.86 245 ILE B CA 1
ATOM 7711 C C . ILE B 1 245 ? -33.872 -10.487 -58.804 1.00 13.33 245 ILE B C 1
ATOM 7712 O O . ILE B 1 245 ? -32.973 -10.397 -59.648 1.00 9.24 245 ILE B O 1
ATOM 7728 N N . THR B 1 246 ? -35.165 -10.578 -59.120 1.00 15.19 246 THR B N 1
ATOM 7729 C CA . THR B 1 246 ? -35.629 -10.475 -60.497 1.00 13.20 246 THR B CA 1
ATOM 7730 C C . THR B 1 246 ? -37.032 -9.884 -60.512 1.00 15.83 246 THR B C 1
ATOM 7731 O O . THR B 1 246 ? -37.816 -10.082 -59.580 1.00 11.52 246 THR B O 1
ATOM 7742 N N . GLY B 1 247 ? -37.324 -9.128 -61.568 1.00 11.85 247 GLY B N 1
ATOM 7743 C CA . GLY B 1 247 ? -38.612 -8.497 -61.748 1.00 12.54 247 GLY B CA 1
ATOM 7744 C C . GLY B 1 247 ? -38.771 -7.155 -61.070 1.00 11.63 247 GLY B C 1
ATOM 7745 O O . GLY B 1 247 ? -39.871 -6.587 -61.111 1.00 15.51 247 GLY B O 1
ATOM 7749 N N . GLU B 1 248 ? -37.714 -6.615 -60.482 1.00 9.87 248 GLU B N 1
ATOM 7750 C CA . GLU B 1 248 ? -37.797 -5.411 -59.669 1.00 14.13 248 GLU B CA 1
ATOM 7751 C C . GLU B 1 248 ? -37.341 -4.171 -60.425 1.00 14.91 248 GLU B C 1
ATOM 7752 O O . GLU B 1 248 ? -36.516 -4.229 -61.336 1.00 12.13 248 GLU B O 1
ATOM 7764 N N . MET B 1 249 ? -37.932 -3.048 -60.037 1.00 7.28 249 MET B N 1
ATOM 7765 C CA . MET B 1 249 ? -37.556 -1.714 -60.460 1.00 9.24 249 MET B CA 1
ATOM 7766 C C . MET B 1 249 ? -36.948 -0.973 -59.275 1.00 13.12 249 MET B C 1
ATOM 7767 O O . MET B 1 249 ? -37.490 -1.014 -58.169 1.00 14.43 249 MET B O 1
ATOM 7781 N N . ILE B 1 250 ? -35.829 -0.293 -59.495 1.00 7.83 250 ILE B N 1
ATOM 7782 C CA . ILE B 1 250 ? -35.223 0.545 -58.468 1.00 9.98 250 ILE B CA 1
ATOM 7783 C C . ILE B 1 250 ? -35.332 1.991 -58.915 1.00 11.56 250 ILE B C 1
ATOM 7784 O O . ILE B 1 250 ? -34.825 2.357 -59.981 1.00 13.29 250 ILE B O 1
ATOM 7800 N N . ILE B 1 251 ? -35.988 2.810 -58.094 1.00 9.83 251 ILE B N 1
ATOM 7801 C CA . ILE B 1 251 ? -36.140 4.229 -58.388 1.00 8.84 251 ILE B CA 1
ATOM 7802 C C . ILE B 1 251 ? -34.881 4.961 -57.952 1.00 10.01 251 ILE B C 1
ATOM 7803 O O . ILE B 1 251 ? -34.423 4.816 -56.808 1.00 11.05 251 ILE B O 1
ATOM 7819 N N . ILE B 1 252 ? -34.323 5.746 -58.866 1.00 10.61 252 ILE B N 1
ATOM 7820 C CA . ILE B 1 252 ? -33.079 6.477 -58.626 1.00 11.83 252 ILE B CA 1
ATOM 7821 C C . ILE B 1 252 ? -33.380 7.950 -58.839 1.00 12.41 252 ILE B C 1
ATOM 7822 O O . ILE B 1 252 ? -33.067 8.522 -59.893 1.00 13.04 252 ILE B O 1
ATOM 7838 N N . ALA B 1 253 ? -34.007 8.572 -57.837 1.00 12.60 253 ALA B N 1
ATOM 7839 C CA . ALA B 1 253 ? -34.564 9.903 -58.026 1.00 15.22 253 ALA B CA 1
ATOM 7840 C C . ALA B 1 253 ? -34.336 10.789 -56.806 1.00 13.89 253 ALA B C 1
ATOM 7841 O O . ALA B 1 253 ? -35.058 11.764 -56.629 1.00 11.95 253 ALA B O 1
ATOM 7848 N N . GLY B 1 254 ? -33.352 10.475 -55.969 1.00 9.75 254 GLY B N 1
ATOM 7849 C CA . GLY B 1 254 ? -33.030 11.301 -54.817 1.00 12.51 254 GLY B CA 1
ATOM 7850 C C . GLY B 1 254 ? -34.122 11.429 -53.781 1.00 14.22 254 GLY B C 1
ATOM 7851 O O . GLY B 1 254 ? -34.140 12.411 -53.033 1.00 16.95 254 GLY B O 1
ATOM 7855 N N . GLY B 1 255 ? -35.029 10.462 -53.707 1.00 14.12 255 GLY B N 1
ATOM 7856 C CA . GLY B 1 255 ? -36.069 10.466 -52.703 1.00 19.94 255 GLY B CA 1
ATOM 7857 C C . GLY B 1 255 ? -37.404 11.044 -53.126 1.00 26.38 255 GLY B C 1
ATOM 7858 O O . GLY B 1 255 ? -38.199 11.401 -52.251 1.00 33.95 255 GLY B O 1
ATOM 7862 N N . VAL B 1 256 ? -37.674 11.167 -54.428 1.00 31.62 256 VAL B N 1
ATOM 7863 C CA . VAL B 1 256 ? -39.019 11.527 -54.864 1.00 28.08 256 VAL B CA 1
ATOM 7864 C C . VAL B 1 256 ? -39.932 10.325 -54.671 1.00 23.95 256 VAL B C 1
ATOM 7865 O O . VAL B 1 256 ? -39.564 9.187 -54.991 1.00 33.31 256 VAL B O 1
ATOM 7878 N N . GLN B 1 257 ? -41.137 10.577 -54.170 1.00 19.90 257 GLN B N 1
ATOM 7879 C CA . GLN B 1 257 ? -42.064 9.530 -53.754 1.00 18.28 257 GLN B CA 1
ATOM 7880 C C . GLN B 1 257 ? -43.121 9.263 -54.820 1.00 24.74 257 GLN B C 1
ATOM 7881 O O . GLN B 1 257 ? -43.854 10.180 -55.209 1.00 30.50 257 GLN B O 1
ATOM 7895 N N . ALA B 1 258 ? -43.240 8.001 -55.254 1.00 29.72 258 ALA B N 1
ATOM 7896 C CA . ALA B 1 258 ? -44.341 7.665 -56.153 1.00 38.96 258 ALA B CA 1
ATOM 7897 C C . ALA B 1 258 ? -44.823 6.221 -56.056 1.00 25.58 258 ALA B C 1
ATOM 7898 O O . ALA B 1 258 ? -45.666 5.828 -56.871 1.00 25.79 258 ALA B O 1
ATOM 7905 N N . ARG B 1 259 ? -44.327 5.419 -55.120 1.00 26.68 259 ARG B N 1
ATOM 7906 C CA . ARG B 1 259 ? -44.937 4.132 -54.807 1.00 29.03 259 ARG B CA 1
ATOM 7907 C C . ARG B 1 259 ? -44.396 3.655 -53.469 1.00 26.75 259 ARG B C 1
ATOM 7908 O O . ARG B 1 259 ? -43.364 4.128 -52.994 1.00 36.19 259 ARG B O 1
ATOM 7929 N N . LEU B 1 260 ? -45.102 2.698 -52.885 1.00 21.97 260 LEU B N 1
ATOM 7930 C CA . LEU B 1 260 ? -44.693 2.081 -51.631 1.00 24.22 260 LEU B CA 1
ATOM 7931 C C . LEU B 1 260 ? -43.917 0.798 -51.932 1.00 30.59 260 LEU B C 1
ATOM 7932 O O . LEU B 1 260 ? -44.239 0.086 -52.891 1.00 21.36 260 LEU B O 1
#

CATH classification: 3.40.50.720

InterPro domains:
  IPR002347 Short-chain dehydrogenase/reductase SDR [PF13561] (18-256)
  IPR002347 Short-chain dehydrogenase/reductase SDR [PR00080] (87-98)
  IPR002347 Short-chain dehydrogenase/reductase SDR [PR00080] (161-180)
  IPR002347 Short-chain dehydrogenase/reductase SDR [PR00081] (12-29)
  IPR002347 Short-chain dehydrogenase/reductase SDR [PR00081] (87-98)
  IPR002347 Short-chain dehydrogenase/reductase SDR [PR00081] (135-151)
  IPR002347 Short-chain dehydrogenase/reductase SDR [PR00081] (161-180)
  IPR002347 Short-chain dehydrogenase/reductase SDR [PR00081] (182-199)
  IPR002347 Short-chain dehydrogenase/reductase SDR [PR00081] (220-240)
  IPR036291 NAD(P)-binding domain superfamily [SSF51735] (9-256)